Protein AF-A0A178IIN5-F1 (afdb_monomer_lite)

Structure (mmCIF, N/CA/C/O backbone):
data_AF-A0A178IIN5-F1
#
_entry.id   AF-A0A178IIN5-F1
#
loop_
_atom_site.group_PDB
_atom_site.id
_atom_site.type_symbol
_atom_site.label_atom_id
_atom_site.label_alt_id
_atom_site.label_comp_id
_atom_site.label_asym_id
_atom_site.label_entity_id
_atom_site.label_seq_id
_atom_site.pdbx_PDB_ins_code
_atom_site.Cartn_x
_atom_site.Cartn_y
_atom_site.Cartn_z
_atom_site.occupancy
_atom_site.B_iso_or_equiv
_atom_site.auth_seq_id
_atom_site.auth_comp_id
_atom_site.auth_asym_id
_atom_site.auth_atom_id
_atom_site.pdbx_PDB_model_num
ATOM 1 N N . MET A 1 1 ? 50.720 -48.832 6.064 1.00 38.12 1 MET A N 1
ATOM 2 C CA . MET A 1 1 ? 49.684 -48.350 5.126 1.00 38.12 1 MET A CA 1
ATOM 3 C C . MET A 1 1 ? 48.691 -47.517 5.916 1.00 38.12 1 MET A C 1
ATOM 5 O O . MET A 1 1 ? 47.928 -48.086 6.680 1.00 38.12 1 MET A O 1
ATOM 9 N N . GLY A 1 2 ? 48.751 -46.193 5.805 1.00 32.16 2 GLY A N 1
ATOM 10 C CA . GLY A 1 2 ? 47.791 -45.281 6.428 1.00 32.16 2 GLY A CA 1
ATOM 11 C C . GLY A 1 2 ? 47.492 -44.169 5.435 1.00 32.16 2 GLY A C 1
ATOM 12 O O . GLY A 1 2 ? 48.394 -43.409 5.094 1.00 32.16 2 GLY A O 1
ATOM 13 N N . ILE A 1 3 ? 46.270 -44.144 4.907 1.00 40.38 3 ILE A N 1
ATOM 14 C CA . ILE A 1 3 ? 45.810 -43.147 3.937 1.00 40.38 3 ILE A CA 1
ATOM 15 C C . ILE A 1 3 ? 45.039 -42.081 4.714 1.00 40.38 3 ILE A C 1
ATOM 17 O O . ILE A 1 3 ? 44.021 -42.372 5.337 1.00 40.38 3 ILE A O 1
ATOM 21 N N . VAL A 1 4 ? 45.556 -40.856 4.681 1.00 34.41 4 VAL A N 1
ATOM 22 C CA . VAL A 1 4 ? 44.913 -39.647 5.200 1.00 34.41 4 VAL A CA 1
ATOM 23 C C . VAL A 1 4 ? 44.065 -39.052 4.074 1.00 34.41 4 VAL A C 1
ATOM 25 O O . VAL A 1 4 ? 44.596 -38.712 3.020 1.00 34.41 4 VAL A O 1
ATOM 28 N N . PHE A 1 5 ? 42.754 -38.921 4.288 1.00 37.81 5 PHE A N 1
ATOM 29 C CA . PHE A 1 5 ? 41.868 -38.148 3.415 1.00 37.81 5 PHE A CA 1
ATOM 30 C C . PHE A 1 5 ? 41.882 -36.678 3.854 1.00 37.81 5 PHE A C 1
ATOM 32 O O . PHE A 1 5 ? 41.322 -36.328 4.890 1.00 37.81 5 PHE A O 1
ATOM 39 N N . GLY A 1 6 ? 42.520 -35.819 3.059 1.00 31.83 6 GLY A N 1
ATOM 40 C CA . GLY A 1 6 ? 42.354 -34.368 3.129 1.00 31.83 6 GLY A CA 1
ATOM 41 C C . GLY A 1 6 ? 41.255 -33.933 2.162 1.00 31.83 6 GLY A C 1
ATOM 42 O O . GLY A 1 6 ? 41.435 -34.018 0.951 1.00 31.83 6 GLY A O 1
ATOM 43 N N . CYS A 1 7 ? 40.114 -33.485 2.686 1.00 32.03 7 CYS A N 1
ATOM 44 C CA . CYS A 1 7 ? 39.034 -32.899 1.897 1.00 32.03 7 CYS A CA 1
ATOM 45 C C . CYS A 1 7 ? 39.213 -31.375 1.887 1.00 32.03 7 CYS A C 1
ATOM 47 O O . CYS A 1 7 ? 38.840 -30.697 2.843 1.00 32.03 7 CYS A O 1
ATOM 49 N N . ALA A 1 8 ? 39.818 -30.835 0.829 1.00 34.06 8 ALA A N 1
ATOM 50 C CA . ALA A 1 8 ? 39.830 -29.399 0.577 1.00 34.06 8 ALA A CA 1
ATOM 51 C C . ALA A 1 8 ? 38.517 -29.011 -0.120 1.00 34.06 8 ALA A C 1
ATOM 53 O O . ALA A 1 8 ? 38.292 -29.365 -1.276 1.00 34.06 8 ALA A O 1
ATOM 54 N N . LEU A 1 9 ? 37.637 -28.301 0.594 1.00 32.88 9 LEU A N 1
ATOM 55 C CA . LEU A 1 9 ? 36.518 -27.583 -0.014 1.00 32.88 9 LEU A CA 1
ATOM 56 C C . LEU A 1 9 ? 37.094 -26.434 -0.852 1.00 32.88 9 LEU A C 1
ATOM 58 O O . LEU A 1 9 ? 37.597 -25.451 -0.312 1.00 32.88 9 LEU A O 1
ATOM 62 N N . GLN A 1 10 ? 37.023 -26.563 -2.171 1.00 34.38 10 GLN A N 1
ATOM 63 C CA . GLN A 1 10 ? 37.359 -25.496 -3.103 1.00 34.38 10 GLN A CA 1
ATOM 64 C C . GLN A 1 10 ? 36.083 -24.692 -3.378 1.00 34.38 10 GLN A C 1
ATOM 66 O O . GLN A 1 10 ? 35.154 -25.185 -4.017 1.00 34.38 10 GLN A O 1
ATOM 71 N N . ALA A 1 11 ? 36.009 -23.477 -2.831 1.00 36.94 11 ALA A N 1
ATOM 72 C CA . ALA A 1 11 ? 34.931 -22.537 -3.113 1.00 36.94 11 ALA A CA 1
ATOM 73 C C . ALA A 1 11 ? 34.981 -22.116 -4.592 1.00 36.94 11 ALA A C 1
ATOM 75 O O . ALA A 1 11 ? 36.043 -21.772 -5.114 1.00 36.94 11 ALA A O 1
ATOM 76 N N . ALA A 1 12 ? 33.832 -22.171 -5.267 1.00 37.72 12 ALA A N 1
ATOM 77 C CA . ALA A 1 12 ? 33.681 -21.695 -6.635 1.00 37.72 12 ALA A CA 1
ATOM 78 C C . ALA A 1 12 ? 33.837 -20.160 -6.691 1.00 37.72 12 ALA A C 1
ATOM 80 O O . ALA A 1 12 ? 33.373 -19.476 -5.776 1.00 37.72 12 ALA A O 1
ATOM 81 N N . PRO A 1 13 ? 34.457 -19.595 -7.742 1.00 39.84 13 PRO A N 1
ATOM 82 C CA . PRO A 1 13 ? 34.558 -18.151 -7.895 1.00 39.84 13 PRO A CA 1
ATOM 83 C C . PRO A 1 13 ? 33.186 -17.563 -8.251 1.00 39.84 13 PRO A C 1
ATOM 85 O O . PRO A 1 13 ? 32.623 -17.868 -9.304 1.00 39.84 13 PRO A O 1
ATOM 88 N N . GLU A 1 14 ? 32.651 -16.698 -7.390 1.00 36.97 14 GLU A N 1
ATOM 89 C CA . GLU A 1 14 ? 31.533 -15.820 -7.734 1.00 36.97 14 GLU A CA 1
ATOM 90 C C . GLU A 1 14 ? 32.011 -14.816 -8.790 1.00 36.97 14 GLU A C 1
ATOM 92 O O . GLU A 1 14 ? 32.634 -13.800 -8.486 1.00 36.97 14 GLU A O 1
ATOM 97 N N . THR A 1 15 ? 31.754 -15.103 -10.066 1.00 37.12 15 THR A N 1
ATOM 98 C CA . THR A 1 15 ? 31.914 -14.117 -11.136 1.00 37.12 15 THR A CA 1
ATOM 99 C C . THR A 1 15 ? 30.821 -13.065 -10.988 1.00 37.12 15 THR A C 1
ATOM 101 O O . THR A 1 15 ? 29.729 -13.200 -11.546 1.00 37.12 15 THR A O 1
ATOM 104 N N . SER A 1 16 ? 31.094 -12.019 -10.211 1.00 40.62 16 SER A N 1
ATOM 105 C CA . SER A 1 16 ? 30.279 -10.812 -10.199 1.00 40.62 16 SER A CA 1
ATOM 106 C C . SER A 1 16 ? 30.387 -10.150 -11.576 1.00 40.62 16 SER A C 1
ATOM 108 O O . SER A 1 16 ? 31.447 -9.704 -12.012 1.00 40.62 16 SER A O 1
ATOM 110 N N . ILE A 1 17 ? 29.284 -10.143 -12.326 1.00 48.03 17 ILE A N 1
ATOM 111 C CA . ILE A 1 17 ? 29.207 -9.425 -13.600 1.00 48.03 17 ILE A CA 1
ATOM 112 C C . ILE A 1 17 ? 29.160 -7.933 -13.257 1.00 48.03 17 ILE A C 1
ATOM 114 O O . ILE A 1 17 ? 28.104 -7.388 -12.940 1.00 48.03 17 ILE A O 1
ATOM 118 N N . VAL A 1 18 ? 30.321 -7.279 -13.273 1.00 49.62 18 VAL A N 1
ATOM 119 C CA . VAL A 1 18 ? 30.438 -5.839 -13.028 1.00 49.62 18 VAL A CA 1
ATOM 120 C C . VAL A 1 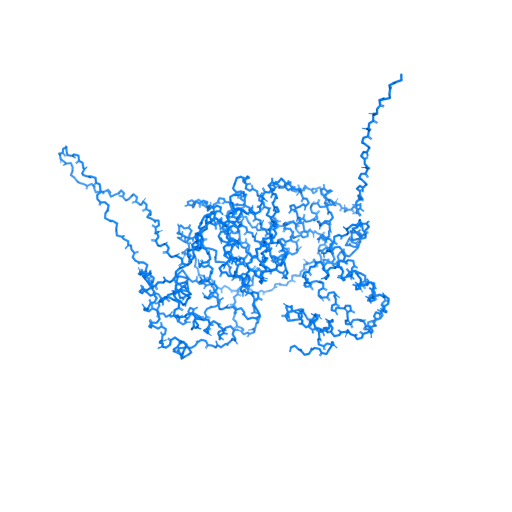18 ? 29.849 -5.084 -14.220 1.00 49.62 18 VAL A C 1
ATOM 122 O O . VAL A 1 18 ? 30.325 -5.186 -15.350 1.00 49.62 18 VAL A O 1
ATOM 125 N N . VAL A 1 19 ? 28.776 -4.331 -13.974 1.00 49.72 19 VAL A N 1
ATOM 126 C CA . VAL A 1 19 ? 28.123 -3.495 -14.990 1.00 49.72 19 VAL A CA 1
ATOM 127 C C . VAL A 1 19 ? 28.862 -2.159 -15.099 1.00 49.72 19 VAL A C 1
ATOM 129 O O . VAL A 1 19 ? 28.622 -1.246 -14.301 1.00 49.72 19 VAL A O 1
ATOM 132 N N . GLU A 1 20 ? 29.741 -2.021 -16.090 1.00 44.78 20 GLU A N 1
ATOM 133 C CA . GLU A 1 20 ? 30.362 -0.735 -16.433 1.00 44.78 20 GLU A CA 1
ATOM 134 C C . GLU A 1 20 ? 29.458 0.058 -17.381 1.00 44.78 20 GLU A C 1
ATOM 136 O O . GLU A 1 20 ? 29.195 -0.361 -18.507 1.00 44.78 20 GLU A O 1
ATOM 141 N N . MET A 1 21 ? 28.964 1.223 -16.959 1.00 47.84 21 MET A N 1
ATOM 142 C CA . MET A 1 21 ? 28.235 2.172 -17.813 1.00 47.84 21 MET A CA 1
ATOM 143 C C . MET A 1 21 ? 29.158 3.271 -18.366 1.00 47.84 21 MET A C 1
ATOM 145 O O . MET A 1 21 ? 30.253 3.441 -17.838 1.00 47.84 21 MET A O 1
ATOM 149 N N . PRO A 1 22 ? 28.762 4.007 -19.432 1.00 47.69 22 PRO A N 1
ATOM 150 C CA . PRO A 1 22 ? 29.511 5.184 -19.864 1.00 47.69 22 PRO A CA 1
ATOM 151 C C . PRO A 1 22 ? 29.687 6.131 -18.675 1.00 47.69 22 PRO A C 1
ATOM 153 O O . PRO A 1 22 ? 28.722 6.386 -17.948 1.00 47.69 22 PRO A O 1
ATOM 156 N N . ALA A 1 23 ? 30.908 6.621 -18.469 1.00 49.09 23 ALA A N 1
ATOM 157 C CA . ALA A 1 23 ? 31.187 7.584 -17.418 1.00 49.09 23 ALA A CA 1
ATOM 158 C C . ALA A 1 23 ? 30.339 8.841 -17.651 1.00 49.09 23 ALA A C 1
ATOM 160 O O . ALA A 1 23 ? 30.361 9.423 -18.737 1.00 49.09 23 ALA A O 1
ATOM 161 N N . TYR A 1 24 ? 29.587 9.264 -16.636 1.00 48.94 24 TYR A N 1
ATOM 162 C CA . TYR A 1 24 ? 29.034 10.612 -16.629 1.00 48.94 24 TYR A CA 1
ATOM 163 C C . TYR A 1 24 ? 30.222 11.577 -16.636 1.00 48.94 24 TYR A C 1
ATOM 165 O O . TYR A 1 24 ? 31.084 11.484 -15.762 1.00 48.94 24 TYR A O 1
ATOM 173 N N . GLN A 1 25 ? 30.299 12.487 -17.609 1.00 42.12 25 GLN A N 1
ATOM 174 C CA . GLN A 1 25 ? 31.238 13.604 -17.513 1.00 42.12 25 GLN A CA 1
ATOM 175 C C . GLN A 1 25 ? 30.744 14.534 -16.405 1.00 42.12 25 GLN A C 1
ATOM 177 O O . GLN A 1 25 ? 29.886 15.387 -16.619 1.00 42.12 25 GLN A O 1
ATOM 182 N N . VAL A 1 26 ? 31.259 14.323 -15.199 1.00 44.44 26 VAL A N 1
ATOM 183 C CA . VAL A 1 26 ? 31.051 15.203 -14.053 1.00 44.44 26 VAL A CA 1
ATOM 184 C C . VAL A 1 26 ? 31.865 16.472 -14.317 1.00 44.44 26 VAL A C 1
ATOM 186 O O . VAL A 1 26 ? 33.088 16.447 -14.251 1.00 44.44 26 VAL A O 1
ATOM 189 N N . ARG A 1 27 ? 31.199 17.566 -14.706 1.00 45.66 27 ARG A N 1
ATOM 190 C CA . ARG A 1 27 ? 31.856 18.855 -15.013 1.00 45.66 27 ARG A CA 1
ATOM 191 C C . ARG A 1 27 ? 32.118 19.734 -13.781 1.00 45.66 27 ARG A C 1
ATOM 193 O O . ARG A 1 27 ? 32.722 20.789 -13.928 1.00 45.66 27 ARG A O 1
ATOM 200 N N . ALA A 1 28 ? 31.697 19.313 -12.591 1.00 51.41 28 ALA A N 1
ATOM 201 C CA . ALA A 1 28 ? 31.930 20.026 -11.336 1.00 51.41 28 ALA A CA 1
ATOM 202 C C . ALA A 1 28 ? 32.132 19.028 -10.192 1.00 51.41 28 ALA A C 1
ATOM 204 O O . ALA A 1 28 ? 31.446 18.006 -10.165 1.00 51.41 28 ALA A O 1
ATOM 205 N N . ASP A 1 29 ? 33.036 19.330 -9.259 1.00 49.28 29 ASP A N 1
ATOM 206 C CA . ASP A 1 29 ? 33.367 18.508 -8.088 1.00 49.28 29 ASP A CA 1
ATOM 207 C C . ASP A 1 29 ? 32.127 18.272 -7.208 1.00 49.28 29 ASP A C 1
ATOM 209 O O . ASP A 1 29 ? 31.816 19.022 -6.283 1.00 49.28 29 ASP A O 1
ATOM 213 N N . ARG A 1 30 ? 31.351 17.237 -7.539 1.00 58.50 30 ARG A N 1
ATOM 214 C CA . ARG A 1 30 ? 30.089 16.936 -6.869 1.00 58.50 30 ARG A CA 1
ATOM 215 C C . ARG A 1 30 ? 30.361 16.101 -5.627 1.00 58.50 30 ARG A C 1
ATOM 217 O O . ARG A 1 30 ? 30.631 14.905 -5.716 1.00 58.50 30 ARG A O 1
ATOM 224 N N . ILE A 1 31 ? 30.231 16.725 -4.462 1.00 70.62 31 ILE A N 1
ATOM 225 C CA . ILE A 1 31 ? 30.244 16.025 -3.178 1.00 70.62 31 ILE A CA 1
ATOM 226 C C . ILE A 1 31 ? 28.944 15.216 -3.079 1.00 70.62 31 ILE A C 1
ATOM 228 O O . ILE A 1 31 ? 27.850 15.778 -3.015 1.00 70.62 31 ILE A O 1
ATOM 232 N N . LEU A 1 32 ? 29.048 13.884 -3.123 1.00 76.25 32 LEU A N 1
ATOM 233 C CA . LEU A 1 32 ? 27.903 13.009 -2.869 1.00 76.25 32 LEU A CA 1
ATOM 234 C C . LEU A 1 32 ? 27.486 13.148 -1.396 1.00 76.25 32 LEU A C 1
ATOM 236 O O . LEU A 1 32 ? 28.365 13.220 -0.534 1.00 76.25 32 LEU A O 1
ATOM 240 N N . PRO A 1 33 ? 26.176 13.147 -1.081 1.00 77.88 33 PRO A N 1
ATOM 241 C CA . PRO A 1 33 ? 25.732 13.188 0.307 1.00 77.88 33 PRO A CA 1
ATOM 242 C C . PRO A 1 33 ? 26.304 11.993 1.074 1.00 77.88 33 PRO A C 1
ATOM 244 O O . PRO A 1 33 ? 26.619 10.956 0.479 1.00 77.88 33 PRO A O 1
ATOM 247 N N . ILE A 1 34 ? 26.433 12.113 2.391 1.00 81.06 34 ILE A N 1
ATOM 248 C CA . ILE A 1 34 ? 26.890 10.999 3.225 1.00 81.06 34 ILE A CA 1
ATOM 249 C C . ILE A 1 34 ? 25.844 9.869 3.147 1.00 81.06 34 ILE A C 1
ATOM 251 O O . ILE A 1 34 ? 24.642 10.150 3.128 1.00 81.06 34 ILE A O 1
ATOM 255 N N . PRO A 1 35 ? 26.259 8.595 3.030 1.00 83.19 35 PRO A N 1
ATOM 256 C CA . PRO A 1 35 ? 25.335 7.471 3.085 1.00 83.19 35 PRO A CA 1
ATOM 257 C C . PRO A 1 35 ? 24.553 7.441 4.405 1.00 83.19 35 PRO A C 1
ATOM 259 O O . PRO A 1 35 ? 25.143 7.427 5.483 1.00 83.19 35 PRO A O 1
ATOM 262 N N . GLU A 1 36 ? 23.225 7.415 4.316 1.00 85.19 36 GLU A N 1
ATOM 263 C CA . GLU A 1 36 ? 22.352 7.235 5.477 1.00 85.19 36 GLU A CA 1
ATOM 264 C C . GLU A 1 36 ? 22.470 5.791 5.997 1.00 85.19 36 GLU A C 1
ATOM 266 O O . GLU A 1 36 ? 22.635 4.846 5.213 1.00 85.19 36 GLU A O 1
ATOM 271 N N . THR A 1 37 ? 22.373 5.610 7.315 1.00 90.62 37 THR A N 1
ATOM 272 C CA . THR A 1 37 ? 22.373 4.290 7.956 1.00 90.62 37 THR A CA 1
ATOM 273 C C . THR A 1 37 ? 20.942 3.827 8.204 1.00 90.62 37 THR A C 1
ATOM 275 O O . THR A 1 37 ? 20.199 4.403 8.998 1.00 90.62 37 THR A O 1
ATOM 278 N N . TRP A 1 38 ? 20.558 2.753 7.520 1.00 95.25 38 TRP A N 1
ATOM 279 C CA . TRP A 1 38 ? 19.228 2.163 7.614 1.00 95.25 38 TRP A CA 1
ATOM 280 C C . TRP A 1 38 ? 19.325 0.724 8.100 1.00 95.25 38 TRP A C 1
ATOM 282 O O . TRP A 1 38 ? 20.242 -0.009 7.742 1.00 95.25 38 TRP A O 1
ATOM 292 N N . ARG A 1 39 ? 18.345 0.295 8.887 1.00 95.44 39 ARG A N 1
ATOM 293 C CA . ARG A 1 39 ? 18.078 -1.114 9.169 1.00 95.44 39 ARG A CA 1
ATOM 294 C C . ARG A 1 39 ? 17.038 -1.609 8.184 1.00 95.44 39 ARG A C 1
ATOM 296 O O . ARG A 1 39 ? 16.080 -0.895 7.899 1.00 95.44 39 ARG A O 1
ATOM 303 N N . HIS A 1 40 ? 17.221 -2.825 7.702 1.00 96.25 40 HIS A N 1
ATOM 304 C CA . HIS A 1 40 ? 16.272 -3.509 6.844 1.00 96.25 40 HIS A CA 1
ATOM 305 C C . HIS A 1 40 ? 15.656 -4.683 7.599 1.00 96.25 40 HIS A C 1
ATOM 307 O O . HIS A 1 40 ? 16.333 -5.400 8.342 1.00 96.25 40 HIS A O 1
ATOM 313 N N . VAL A 1 41 ? 14.354 -4.863 7.402 1.00 96.44 41 VAL A N 1
ATOM 314 C CA . VAL A 1 41 ? 13.613 -6.018 7.884 1.00 96.44 41 VAL A CA 1
ATOM 315 C C . VAL A 1 41 ? 12.688 -6.513 6.785 1.00 96.44 41 VAL A C 1
ATOM 317 O O . VAL A 1 41 ? 11.866 -5.759 6.268 1.00 96.44 41 VAL A O 1
ATOM 320 N N . SER A 1 42 ? 12.792 -7.801 6.473 1.00 95.38 42 SER A N 1
ATOM 321 C CA . SER A 1 42 ? 11.878 -8.494 5.569 1.00 95.38 42 SER A CA 1
ATOM 322 C C . SER A 1 42 ? 10.927 -9.354 6.390 1.00 95.38 42 SER A C 1
ATOM 324 O O . SER A 1 42 ? 11.353 -10.280 7.081 1.00 95.38 42 SER A O 1
ATOM 326 N N . VAL A 1 43 ? 9.638 -9.036 6.328 1.00 94.44 43 VAL A N 1
ATOM 327 C CA . VAL A 1 43 ? 8.571 -9.813 6.956 1.00 94.44 43 VAL A CA 1
ATOM 328 C C . VAL A 1 43 ? 7.851 -10.595 5.859 1.00 94.44 43 VAL A C 1
ATOM 330 O O . VAL A 1 43 ? 7.290 -9.977 4.949 1.00 94.44 43 VAL A O 1
ATOM 333 N N . PRO A 1 44 ? 7.845 -11.939 5.906 1.00 93.56 44 PRO A N 1
ATOM 334 C CA . PRO A 1 44 ? 7.157 -12.737 4.901 1.00 93.56 44 PRO A CA 1
ATOM 335 C C . PRO A 1 44 ? 5.637 -12.553 4.986 1.00 93.56 44 PRO A C 1
ATOM 337 O O . PRO A 1 44 ? 5.100 -12.102 5.997 1.00 93.56 44 PRO A O 1
ATOM 340 N N . ALA A 1 45 ? 4.939 -12.938 3.918 1.00 90.88 45 ALA A N 1
ATOM 341 C CA . ALA A 1 45 ? 3.481 -12.969 3.905 1.00 90.88 45 ALA A CA 1
ATOM 342 C C . ALA A 1 45 ? 2.939 -13.885 5.014 1.00 90.88 45 ALA A C 1
ATOM 344 O O . ALA A 1 45 ? 3.431 -14.998 5.218 1.00 90.88 45 ALA A O 1
ATOM 345 N N . LEU A 1 46 ? 1.900 -13.426 5.708 1.00 90.12 46 LEU A N 1
ATOM 346 C CA . LEU A 1 46 ? 1.236 -14.197 6.750 1.00 90.12 46 LEU A CA 1
ATOM 347 C C . LEU A 1 46 ? 0.193 -15.116 6.109 1.00 90.12 46 LEU A C 1
ATOM 349 O O . LEU A 1 46 ? -0.777 -14.641 5.519 1.00 90.12 46 LEU A O 1
ATOM 353 N N . VAL A 1 47 ? 0.376 -16.428 6.245 1.00 89.94 47 VAL A N 1
ATOM 354 C CA . VAL A 1 47 ? -0.563 -17.440 5.745 1.00 89.94 47 VAL A CA 1
ATOM 355 C C . VAL A 1 47 ? -1.314 -18.051 6.921 1.00 89.94 47 VAL A C 1
ATOM 357 O O . VAL A 1 47 ? -0.706 -18.588 7.843 1.00 89.94 47 VAL A O 1
ATOM 360 N N . LEU A 1 48 ? -2.642 -17.966 6.891 1.00 85.94 48 LEU A N 1
ATOM 361 C CA . LEU A 1 48 ? -3.524 -18.511 7.916 1.00 85.94 48 LEU A CA 1
ATOM 362 C C . LEU A 1 48 ? -4.512 -19.491 7.302 1.00 85.94 48 LEU A C 1
ATOM 364 O O . LEU A 1 48 ? -5.287 -19.147 6.409 1.00 85.94 48 LEU A O 1
ATOM 368 N N . GLU A 1 49 ? -4.535 -20.701 7.841 1.00 85.31 49 GLU A N 1
ATOM 369 C CA . GLU A 1 49 ? -5.505 -21.722 7.466 1.00 85.31 49 GLU A CA 1
ATOM 370 C C . GLU A 1 49 ? -6.694 -21.682 8.429 1.00 85.31 49 GLU A C 1
ATOM 372 O O . GLU A 1 49 ? -6.554 -21.843 9.643 1.00 85.31 49 GLU A O 1
ATOM 377 N N . ARG A 1 50 ? -7.895 -21.452 7.892 1.00 78.81 50 ARG A N 1
ATOM 378 C CA . ARG A 1 50 ? -9.151 -21.466 8.648 1.00 78.81 50 ARG A CA 1
ATOM 379 C C . ARG A 1 50 ? -10.114 -22.463 8.014 1.00 78.81 50 ARG A C 1
ATOM 381 O O . ARG A 1 50 ? -10.880 -22.132 7.107 1.00 78.81 50 ARG A O 1
ATOM 388 N N . GLY A 1 51 ? -10.091 -23.698 8.510 1.00 84.06 51 GLY A N 1
ATOM 389 C CA . GLY A 1 51 ? -10.867 -24.791 7.928 1.00 84.06 51 GLY A CA 1
ATOM 390 C C . GLY A 1 51 ? -10.362 -25.118 6.522 1.00 84.06 51 GLY A C 1
ATOM 391 O O . GLY A 1 51 ? -9.224 -25.535 6.371 1.00 84.06 51 GLY A O 1
ATOM 392 N N . LYS A 1 52 ? -11.199 -24.919 5.496 1.00 86.06 52 LYS A N 1
ATOM 393 C CA . LYS A 1 52 ? -10.817 -25.113 4.082 1.00 86.06 52 LYS A CA 1
ATOM 394 C C . LYS A 1 52 ? -10.302 -23.839 3.400 1.00 86.06 52 LYS A C 1
ATOM 396 O O . LYS A 1 52 ? -9.909 -23.895 2.239 1.00 86.06 52 LYS A O 1
ATOM 401 N N . SER A 1 53 ? -10.346 -22.698 4.084 1.00 80.06 53 SER A N 1
ATOM 402 C CA . SER A 1 53 ? -9.959 -21.410 3.511 1.00 80.06 53 SER A CA 1
ATOM 403 C C . SER A 1 53 ? -8.537 -21.046 3.918 1.00 80.06 53 SER A C 1
ATOM 405 O O . SER A 1 53 ? -8.221 -21.050 5.107 1.00 80.06 53 SER A O 1
ATOM 407 N N . VAL A 1 54 ? -7.708 -20.673 2.943 1.00 86.69 54 VAL A N 1
ATOM 408 C CA . VAL A 1 54 ? -6.369 -20.116 3.170 1.00 86.69 54 VAL A CA 1
ATOM 409 C C . VAL A 1 54 ? -6.445 -18.601 3.000 1.00 86.69 54 VAL A C 1
ATOM 411 O O . VAL A 1 54 ? -6.796 -18.103 1.930 1.00 86.69 54 VAL A O 1
ATOM 414 N N . LEU A 1 55 ? -6.160 -17.864 4.069 1.00 85.81 55 LEU A N 1
ATOM 415 C CA . LEU A 1 55 ? -6.053 -16.409 4.072 1.00 85.81 55 LEU A CA 1
ATOM 416 C C . LEU A 1 55 ? -4.575 -16.036 3.974 1.00 85.81 55 LEU A C 1
ATOM 418 O O . LEU A 1 55 ? -3.766 -16.537 4.747 1.00 85.81 55 LEU A O 1
ATOM 422 N N . VAL A 1 56 ? -4.229 -15.159 3.035 1.00 87.50 56 VAL A N 1
ATOM 423 C CA . VAL A 1 56 ? -2.857 -14.673 2.856 1.00 87.50 56 VAL A CA 1
ATOM 424 C C . VAL A 1 56 ? -2.865 -13.162 3.020 1.00 87.50 56 VAL A C 1
ATOM 426 O O . VAL A 1 56 ? -3.545 -12.476 2.259 1.00 87.50 56 VAL A O 1
ATOM 429 N N . ALA A 1 57 ? -2.129 -12.659 4.007 1.00 88.50 57 ALA A N 1
ATOM 430 C CA . ALA A 1 57 ? -1.858 -11.237 4.171 1.00 88.50 57 ALA A CA 1
ATOM 431 C C . ALA A 1 57 ? -0.479 -10.900 3.578 1.00 88.50 57 ALA A C 1
ATOM 433 O O . ALA A 1 57 ? 0.442 -11.714 3.704 1.00 88.50 57 ALA A O 1
ATOM 434 N N . PRO A 1 58 ? -0.316 -9.739 2.923 1.00 88.88 58 PRO A N 1
ATOM 435 C CA . PRO A 1 58 ? 0.945 -9.376 2.280 1.00 88.88 58 PRO A CA 1
ATOM 436 C C . PRO A 1 58 ? 2.091 -9.224 3.285 1.00 88.88 58 PRO A C 1
ATOM 438 O O . PRO A 1 58 ? 1.879 -8.857 4.433 1.00 88.88 58 PRO A O 1
ATOM 441 N N . GLY A 1 59 ? 3.322 -9.499 2.859 1.00 92.44 59 GLY A N 1
ATOM 442 C CA . GLY A 1 59 ? 4.500 -9.238 3.691 1.00 92.44 59 GLY A CA 1
ATOM 443 C C . GLY A 1 59 ? 4.811 -7.743 3.828 1.00 92.44 59 GLY A C 1
ATOM 444 O O . GLY A 1 59 ? 4.113 -6.891 3.273 1.00 92.44 59 GLY A O 1
ATOM 445 N N . TYR A 1 60 ? 5.921 -7.432 4.495 1.00 93.88 60 TYR A N 1
ATOM 446 C CA . TYR A 1 60 ? 6.438 -6.068 4.614 1.00 93.88 60 TYR A CA 1
ATOM 447 C C . TYR A 1 60 ? 7.938 -6.014 4.337 1.00 93.88 60 TYR A C 1
ATOM 449 O O . TYR A 1 60 ? 8.683 -6.883 4.787 1.00 93.88 60 TYR A O 1
ATOM 457 N N . TYR A 1 61 ? 8.386 -4.954 3.671 1.00 95.56 61 TYR A N 1
ATOM 458 C CA . TYR A 1 61 ? 9.779 -4.517 3.712 1.00 95.56 61 TYR A CA 1
ATOM 459 C C . TYR A 1 61 ? 9.856 -3.257 4.557 1.00 95.56 61 TYR A C 1
ATOM 461 O O . TYR A 1 61 ? 9.267 -2.242 4.196 1.00 95.56 61 TYR A O 1
ATOM 469 N N . VAL A 1 62 ? 10.561 -3.315 5.682 1.00 96.25 62 VAL A N 1
ATOM 470 C CA . VAL A 1 62 ? 10.705 -2.175 6.586 1.00 96.25 62 VAL A CA 1
ATOM 471 C C . VAL A 1 62 ? 12.121 -1.631 6.489 1.00 96.25 62 VAL A C 1
ATOM 473 O O . VAL A 1 62 ? 13.082 -2.357 6.743 1.00 96.25 62 VAL A O 1
ATOM 476 N N . LEU A 1 63 ? 12.243 -0.350 6.151 1.00 96.25 63 LEU A N 1
ATOM 477 C CA . LEU A 1 63 ? 13.453 0.432 6.375 1.00 96.25 63 LEU A CA 1
ATOM 478 C C . LEU A 1 63 ? 13.273 1.263 7.637 1.00 96.25 63 LEU A C 1
ATOM 480 O O . LEU A 1 63 ? 12.280 1.968 7.771 1.00 96.25 63 LEU A O 1
ATOM 484 N N . SER A 1 64 ? 14.230 1.198 8.555 1.00 95.12 64 SER A N 1
ATOM 485 C CA . SER A 1 64 ? 14.158 1.919 9.824 1.00 95.12 64 SER A CA 1
ATOM 486 C C . SER A 1 64 ? 15.510 2.480 10.222 1.00 95.12 64 SER A C 1
ATOM 488 O O . SER A 1 64 ? 16.484 1.738 10.312 1.00 95.12 64 SER A O 1
ATOM 490 N N . ASN A 1 65 ? 15.586 3.769 10.528 1.00 92.69 65 ASN A N 1
ATOM 491 C CA . ASN A 1 65 ? 16.761 4.349 11.190 1.00 92.69 65 ASN A CA 1
ATOM 492 C C . ASN A 1 65 ? 16.600 4.403 12.726 1.00 92.69 65 ASN A C 1
ATOM 494 O O . ASN A 1 65 ? 17.498 4.863 13.431 1.00 92.69 65 ASN A O 1
ATOM 498 N N . LEU A 1 66 ? 15.493 3.877 13.270 1.00 91.12 66 LEU A N 1
ATOM 499 C CA . LEU A 1 66 ? 15.285 3.732 14.712 1.00 91.12 66 LEU A CA 1
ATOM 500 C C . LEU A 1 66 ? 16.226 2.690 15.319 1.00 91.12 66 LEU A C 1
ATOM 502 O O . LEU A 1 66 ? 16.818 1.871 14.612 1.00 91.12 66 LEU A O 1
ATOM 506 N N . SER A 1 67 ? 16.314 2.664 16.654 1.00 91.69 67 SER A N 1
ATOM 507 C CA . SER A 1 67 ? 17.000 1.586 17.373 1.00 91.69 67 SER A CA 1
ATOM 508 C C . SER A 1 67 ? 16.449 0.210 16.967 1.00 91.69 67 SER A C 1
ATOM 510 O O . SER A 1 67 ? 15.293 0.069 16.555 1.00 91.69 67 SER A O 1
ATOM 512 N N . GLU A 1 68 ? 17.275 -0.832 17.085 1.00 93.69 68 GLU A N 1
ATOM 513 C CA . GLU A 1 68 ? 16.839 -2.198 16.778 1.00 93.69 68 GLU A CA 1
ATOM 514 C C . GLU A 1 68 ? 15.653 -2.619 17.657 1.00 93.69 68 GLU A C 1
ATOM 516 O O . GLU A 1 68 ? 14.695 -3.203 17.156 1.00 93.69 68 GLU A O 1
ATOM 521 N N . GLN A 1 69 ? 15.682 -2.268 18.945 1.00 92.69 69 GLN A N 1
ATOM 522 C CA . GLN A 1 69 ? 14.601 -2.558 19.883 1.00 92.69 69 GLN A CA 1
ATOM 523 C C . GLN A 1 69 ? 13.278 -1.929 19.432 1.00 92.69 69 GLN A C 1
ATOM 525 O O . GLN A 1 69 ? 12.276 -2.634 19.338 1.00 92.69 69 GLN A O 1
ATOM 530 N N . ASN A 1 70 ? 13.279 -0.640 19.088 1.00 92.38 70 ASN A N 1
ATOM 531 C CA . ASN A 1 70 ? 12.069 0.061 18.658 1.00 92.38 70 ASN A CA 1
ATOM 532 C C . ASN A 1 70 ? 11.583 -0.466 17.303 1.00 92.38 70 ASN A C 1
ATOM 534 O O . ASN A 1 70 ? 10.391 -0.681 17.107 1.00 92.38 70 ASN A O 1
ATOM 538 N N . THR A 1 71 ? 12.509 -0.775 16.392 1.00 94.19 71 THR A N 1
ATOM 539 C CA . THR A 1 71 ? 12.175 -1.410 15.109 1.00 94.19 71 THR A CA 1
ATOM 540 C C . THR A 1 71 ? 11.486 -2.760 15.334 1.00 94.19 71 THR A C 1
ATOM 542 O O . THR A 1 71 ? 10.436 -3.021 14.754 1.00 94.19 71 THR A O 1
ATOM 545 N N . ARG A 1 72 ? 12.012 -3.609 16.228 1.00 94.62 72 ARG A N 1
ATOM 546 C CA . ARG A 1 72 ? 11.380 -4.893 16.576 1.00 94.62 72 ARG A CA 1
ATOM 547 C C . ARG A 1 72 ? 10.014 -4.699 17.232 1.00 94.62 72 ARG A C 1
ATOM 549 O O . ARG A 1 72 ? 9.099 -5.453 16.912 1.00 94.62 72 ARG A O 1
ATOM 556 N N . LEU A 1 73 ? 9.863 -3.740 18.146 1.00 93.00 73 LEU A N 1
ATOM 557 C CA . LEU A 1 73 ? 8.577 -3.453 18.797 1.00 93.00 73 LEU A CA 1
ATOM 558 C C . LEU A 1 73 ? 7.516 -3.048 17.769 1.00 93.00 73 LEU A C 1
ATOM 560 O O . LEU A 1 73 ? 6.462 -3.678 17.715 1.00 93.00 73 LEU A O 1
ATOM 564 N N . PHE A 1 74 ? 7.841 -2.092 16.894 1.00 94.38 74 PHE A N 1
ATOM 565 C CA . PHE A 1 74 ? 6.957 -1.655 15.815 1.00 94.38 74 PHE A CA 1
ATOM 566 C C . PHE A 1 74 ? 6.514 -2.824 14.926 1.00 94.38 74 PHE A C 1
ATOM 568 O O . PHE A 1 74 ? 5.326 -2.989 14.660 1.00 94.38 74 PHE A O 1
ATOM 575 N N . ILE A 1 75 ? 7.456 -3.663 14.481 1.00 94.75 75 ILE A N 1
ATOM 576 C CA . ILE A 1 75 ? 7.151 -4.758 13.548 1.00 94.75 75 ILE A CA 1
ATOM 577 C C . ILE A 1 75 ? 6.313 -5.847 14.218 1.00 94.75 75 ILE A C 1
ATOM 579 O O . ILE A 1 75 ? 5.368 -6.339 13.605 1.00 94.75 75 ILE A O 1
ATOM 583 N N . ASN A 1 76 ? 6.609 -6.193 15.474 1.00 93.56 76 ASN A N 1
ATOM 584 C CA . ASN A 1 76 ? 5.799 -7.148 16.229 1.00 93.56 76 ASN A CA 1
ATOM 585 C C . ASN A 1 76 ? 4.353 -6.657 16.380 1.00 93.56 76 ASN A C 1
ATOM 587 O O . ASN A 1 76 ? 3.419 -7.432 16.175 1.00 93.56 76 ASN A O 1
ATOM 591 N N . GLU A 1 77 ? 4.161 -5.378 16.713 1.00 93.19 77 GLU A N 1
ATOM 592 C CA . GLU A 1 77 ? 2.821 -4.797 16.808 1.00 93.19 77 GLU A CA 1
ATOM 593 C C . GLU A 1 77 ? 2.122 -4.796 15.440 1.00 93.19 77 GLU A C 1
ATOM 595 O O . GLU A 1 77 ? 0.960 -5.193 15.337 1.00 93.19 77 GLU A O 1
ATOM 600 N N . LEU A 1 78 ? 2.829 -4.414 14.370 1.00 93.75 78 LEU A N 1
ATOM 601 C CA . LEU A 1 78 ? 2.276 -4.401 13.016 1.00 93.75 78 LEU A CA 1
ATOM 602 C C . LEU A 1 78 ? 1.840 -5.806 12.565 1.00 93.75 78 LEU A C 1
ATOM 604 O O . LEU A 1 78 ? 0.740 -5.956 12.036 1.00 93.75 78 LEU A O 1
ATOM 608 N N . GLN A 1 79 ? 2.641 -6.844 12.836 1.00 93.75 79 GLN A N 1
ATOM 609 C CA . GLN A 1 79 ? 2.282 -8.242 12.565 1.00 93.75 79 GLN A CA 1
ATOM 610 C C . GLN A 1 79 ? 1.041 -8.682 13.357 1.00 93.75 79 GLN A C 1
ATOM 612 O O . GLN A 1 79 ? 0.138 -9.302 12.793 1.00 93.75 79 GLN A O 1
ATOM 617 N N . LEU A 1 80 ? 0.952 -8.338 14.648 1.00 92.88 80 LEU A N 1
ATOM 618 C CA . LEU A 1 80 ? -0.219 -8.657 15.473 1.00 92.88 80 LEU A CA 1
ATOM 619 C C . LEU A 1 80 ? -1.484 -7.959 14.962 1.00 92.88 80 LEU A C 1
ATOM 621 O O . LEU A 1 80 ? -2.554 -8.571 14.936 1.00 92.88 80 LEU A O 1
ATOM 625 N N . ARG A 1 81 ? -1.372 -6.703 14.518 1.00 92.38 81 ARG A N 1
ATOM 626 C CA . ARG A 1 81 ? -2.484 -5.954 13.915 1.00 92.38 81 ARG A CA 1
ATOM 627 C C . ARG A 1 81 ? -2.886 -6.515 12.564 1.00 92.38 81 ARG A C 1
ATOM 629 O O . ARG A 1 81 ? -4.079 -6.644 12.310 1.00 92.38 81 ARG A O 1
ATOM 636 N N . GLN A 1 82 ? -1.932 -6.930 11.737 1.00 92.25 82 GLN A N 1
ATOM 637 C CA . GLN A 1 82 ? -2.223 -7.620 10.486 1.00 92.25 82 GLN A CA 1
ATOM 638 C C . GLN A 1 82 ? -2.944 -8.952 10.740 1.00 92.25 82 GLN A C 1
ATOM 640 O O . GLN A 1 82 ? -3.961 -9.237 10.107 1.00 92.25 82 GLN A O 1
ATOM 645 N N . PHE A 1 83 ? -2.480 -9.737 11.715 1.00 91.81 83 PHE A N 1
ATOM 646 C CA . PHE A 1 83 ? -3.147 -10.964 12.145 1.00 91.81 83 PHE A CA 1
ATOM 647 C C . PHE A 1 83 ? -4.570 -10.681 12.654 1.00 91.81 83 PHE A C 1
ATOM 649 O O . PHE A 1 83 ? -5.527 -11.305 12.195 1.00 91.81 83 PHE A O 1
ATOM 656 N N . ALA A 1 84 ? -4.761 -9.690 13.527 1.00 91.44 84 ALA A N 1
ATOM 657 C CA . ALA A 1 84 ? -6.098 -9.261 13.941 1.00 91.44 84 ALA A CA 1
ATOM 658 C C . ALA A 1 84 ? -6.957 -8.849 12.733 1.00 91.44 84 ALA A C 1
ATOM 660 O O . ALA A 1 84 ? -8.110 -9.270 12.620 1.00 91.44 84 ALA A O 1
ATOM 661 N N . GLY A 1 85 ? -6.355 -8.127 11.787 1.00 89.81 85 GLY A N 1
ATOM 662 C CA . GLY A 1 85 ? -6.923 -7.730 10.506 1.00 89.81 85 GLY A CA 1
ATOM 663 C C . GLY A 1 85 ? -7.504 -8.906 9.723 1.00 89.81 85 GLY A C 1
ATOM 664 O O . GLY A 1 85 ? -8.671 -8.894 9.334 1.00 89.81 85 GLY A O 1
ATOM 665 N N . THR A 1 86 ? -6.709 -9.964 9.557 1.00 89.06 86 THR A N 1
ATOM 666 C CA . THR A 1 86 ? -7.116 -11.179 8.831 1.00 89.06 86 THR A CA 1
ATOM 667 C C . THR A 1 86 ? -8.268 -11.931 9.497 1.00 89.06 86 THR A C 1
ATOM 669 O O . THR A 1 86 ? -9.076 -12.550 8.805 1.00 89.06 86 THR A O 1
ATOM 672 N N . LEU A 1 87 ? -8.372 -11.883 10.829 1.00 87.69 87 LEU A N 1
ATOM 673 C CA . LEU A 1 87 ? -9.438 -12.555 11.571 1.00 87.69 87 LEU A CA 1
ATOM 674 C C . LEU A 1 87 ? -10.748 -11.769 11.548 1.00 87.69 87 LEU A C 1
ATOM 676 O O . LEU A 1 87 ? -11.821 -12.362 11.409 1.00 87.69 87 LEU A O 1
ATOM 680 N N . LEU A 1 88 ? -10.651 -10.453 11.722 1.00 86.94 88 LEU A N 1
ATOM 681 C CA . LEU A 1 88 ? -11.793 -9.560 11.890 1.00 86.94 88 LEU A CA 1
ATOM 682 C C . LEU A 1 88 ? -12.372 -9.115 10.541 1.00 86.94 88 LEU A C 1
ATOM 684 O O . LEU A 1 88 ? -13.594 -9.053 10.400 1.00 86.94 88 LEU A O 1
ATOM 688 N N . TRP A 1 89 ? -11.521 -8.875 9.538 1.00 85.62 89 TRP A N 1
ATOM 689 C CA . TRP A 1 89 ? -11.918 -8.395 8.209 1.00 85.62 89 TRP A CA 1
ATOM 690 C C . TRP A 1 89 ? -11.127 -9.085 7.083 1.00 85.62 89 TRP A C 1
ATOM 692 O O . TRP A 1 89 ? -10.403 -8.428 6.330 1.00 85.62 89 TRP A O 1
ATOM 702 N N . PRO A 1 90 ? -11.289 -10.409 6.900 1.00 85.56 90 PRO A N 1
ATOM 703 C CA . PRO A 1 90 ? -10.536 -11.167 5.897 1.00 85.56 90 PRO A CA 1
ATOM 704 C C . PRO A 1 90 ? -10.687 -10.610 4.475 1.00 85.56 90 PRO A C 1
ATOM 706 O O . PRO A 1 90 ? -9.730 -10.628 3.710 1.00 85.56 90 PRO A O 1
ATOM 709 N N . MET A 1 91 ? -11.859 -10.064 4.139 1.00 84.75 91 MET A N 1
ATOM 710 C CA . MET A 1 91 ? -12.114 -9.423 2.846 1.00 84.75 91 MET A CA 1
ATOM 711 C C . MET A 1 91 ? -11.192 -8.218 2.601 1.00 84.75 91 MET A C 1
ATOM 713 O O . MET A 1 91 ? -10.656 -8.092 1.508 1.00 84.75 91 MET A O 1
ATOM 717 N N . LEU A 1 92 ? -10.969 -7.357 3.603 1.00 83.56 92 LEU A N 1
ATOM 718 C CA . LEU A 1 92 ? -10.119 -6.167 3.447 1.00 83.56 92 LEU A CA 1
ATOM 719 C C . LEU A 1 92 ? -8.662 -6.555 3.208 1.00 83.56 92 LEU A C 1
ATOM 721 O O . LEU A 1 92 ? -8.001 -5.971 2.357 1.00 83.56 92 LEU A O 1
ATOM 725 N N . VAL A 1 93 ? -8.189 -7.590 3.903 1.00 83.94 93 VAL A N 1
ATOM 726 C CA . VAL A 1 93 ? -6.828 -8.104 3.713 1.00 83.94 93 VAL A CA 1
ATOM 727 C C . VAL A 1 93 ? -6.660 -8.759 2.342 1.00 83.94 93 VAL A C 1
ATOM 729 O O . VAL A 1 93 ? -5.655 -8.538 1.679 1.00 83.94 93 VAL A O 1
ATOM 732 N N . GLN A 1 94 ? -7.653 -9.520 1.875 1.00 81.75 94 GLN A N 1
ATOM 733 C CA . GLN A 1 94 ? -7.603 -10.171 0.559 1.00 81.75 94 GLN A CA 1
ATOM 734 C C . GLN A 1 94 ? -7.575 -9.188 -0.618 1.00 81.75 94 GLN A C 1
ATOM 736 O O . GLN A 1 94 ? -7.127 -9.559 -1.703 1.00 81.75 94 GLN A O 1
ATOM 741 N N . MET A 1 95 ? -8.062 -7.963 -0.418 1.00 78.94 95 MET A N 1
ATOM 742 C CA . MET A 1 95 ? -8.019 -6.905 -1.428 1.00 78.94 95 MET A CA 1
ATOM 743 C C . MET A 1 95 ? -6.689 -6.162 -1.479 1.00 78.94 95 MET A C 1
ATOM 745 O O . MET A 1 95 ? -6.426 -5.463 -2.457 1.00 78.94 95 MET A O 1
ATOM 749 N N . GLN A 1 96 ? -5.851 -6.290 -0.449 1.00 79.75 96 GLN A N 1
ATOM 750 C CA . GLN A 1 96 ? -4.532 -5.681 -0.485 1.00 79.75 96 GLN A CA 1
ATOM 751 C C . GLN A 1 96 ? -3.687 -6.324 -1.593 1.00 79.75 96 GLN A C 1
ATOM 753 O O . GLN A 1 96 ? -3.809 -7.527 -1.863 1.00 79.75 96 GLN A O 1
ATOM 758 N N . PRO A 1 97 ? -2.811 -5.548 -2.252 1.00 77.62 97 PRO A N 1
ATOM 759 C CA . PRO A 1 97 ? -1.857 -6.110 -3.191 1.00 77.62 97 PRO A CA 1
ATOM 760 C C . PRO A 1 97 ? -1.035 -7.226 -2.544 1.00 77.62 97 PRO A C 1
ATOM 762 O O . PRO A 1 97 ? -0.641 -7.130 -1.388 1.00 77.62 97 PRO A O 1
ATOM 765 N N . ARG A 1 98 ? -0.756 -8.293 -3.301 1.00 80.38 98 ARG A N 1
ATOM 766 C CA . ARG A 1 98 ? 0.043 -9.430 -2.806 1.00 80.38 98 ARG A CA 1
ATOM 767 C C . ARG A 1 98 ? 1.532 -9.111 -2.673 1.00 80.38 98 ARG A C 1
ATOM 769 O O . ARG A 1 98 ? 2.252 -9.878 -2.037 1.00 80.38 98 ARG A O 1
ATOM 776 N N . ARG A 1 99 ? 2.001 -8.031 -3.307 1.00 84.06 99 ARG A N 1
ATOM 777 C CA . ARG A 1 99 ? 3.378 -7.563 -3.140 1.00 84.06 99 ARG A CA 1
ATOM 778 C C . ARG A 1 99 ? 3.574 -7.081 -1.697 1.00 84.06 99 ARG A C 1
ATOM 780 O O . ARG A 1 99 ? 2.655 -6.475 -1.146 1.00 84.06 99 ARG A O 1
ATOM 787 N N . PRO A 1 100 ? 4.741 -7.340 -1.083 1.00 89.81 100 PRO A N 1
ATOM 788 C CA . PRO A 1 100 ? 5.039 -6.806 0.235 1.00 89.81 100 PRO A CA 1
ATOM 789 C C . PRO A 1 100 ? 4.932 -5.279 0.251 1.00 89.81 100 PRO A C 1
ATOM 791 O O . PRO A 1 100 ? 5.448 -4.615 -0.649 1.00 89.81 100 PRO A O 1
ATOM 794 N N . ALA A 1 101 ? 4.275 -4.726 1.268 1.00 92.00 101 ALA A N 1
ATOM 795 C CA . ALA A 1 101 ? 4.198 -3.280 1.429 1.00 92.00 101 ALA A CA 1
ATOM 796 C C . ALA A 1 101 ? 5.538 -2.736 1.944 1.00 92.00 101 ALA A C 1
ATOM 798 O O . ALA A 1 101 ? 6.172 -3.337 2.813 1.00 92.00 101 ALA A O 1
ATOM 799 N N . VAL A 1 102 ? 5.967 -1.587 1.428 1.00 94.62 102 VAL A N 1
ATOM 800 C CA . VAL A 1 102 ? 7.196 -0.921 1.874 1.00 94.62 102 VAL A CA 1
ATOM 801 C C . VAL A 1 102 ? 6.856 0.040 3.007 1.00 94.62 102 VAL A C 1
ATOM 803 O O . VAL A 1 102 ? 5.987 0.889 2.856 1.00 94.62 102 VAL A O 1
ATOM 806 N N . VAL A 1 103 ? 7.526 -0.069 4.148 1.00 95.00 103 VAL A N 1
ATOM 807 C CA . VAL A 1 103 ? 7.338 0.825 5.295 1.00 95.00 103 VAL A CA 1
ATOM 808 C C . VAL A 1 103 ? 8.662 1.508 5.605 1.00 95.00 103 VAL A C 1
ATOM 810 O O . VAL A 1 103 ? 9.660 0.839 5.856 1.00 95.00 103 VAL A O 1
ATOM 813 N N . ILE A 1 104 ? 8.684 2.836 5.595 1.00 94.12 104 ILE A N 1
ATOM 814 C CA . ILE A 1 104 ? 9.866 3.637 5.923 1.00 94.12 104 ILE A CA 1
ATOM 815 C C . ILE A 1 104 ? 9.613 4.328 7.259 1.00 94.12 104 ILE A C 1
ATOM 817 O O . ILE A 1 104 ? 8.744 5.190 7.361 1.00 94.12 104 ILE A O 1
ATOM 821 N N . LEU A 1 105 ? 10.362 3.918 8.280 1.00 91.62 105 LEU A N 1
ATOM 822 C CA . LEU A 1 105 ? 10.363 4.476 9.629 1.00 91.62 105 LEU A CA 1
ATOM 823 C C . LEU A 1 105 ? 11.545 5.431 9.770 1.00 91.62 105 LEU A C 1
ATOM 825 O O . LEU A 1 105 ? 12.684 4.996 9.957 1.00 91.62 105 LEU A O 1
ATOM 829 N N . ASP A 1 106 ? 11.269 6.727 9.688 1.00 88.12 106 ASP A N 1
ATOM 830 C CA . ASP A 1 106 ? 12.289 7.762 9.789 1.00 88.12 106 ASP A CA 1
ATOM 831 C C . ASP A 1 106 ? 12.177 8.515 11.119 1.00 88.12 106 ASP A C 1
ATOM 833 O O . ASP A 1 106 ? 11.257 9.295 11.334 1.00 88.12 106 ASP A O 1
ATOM 837 N N . GLY A 1 107 ? 13.113 8.263 12.028 1.00 81.75 107 GLY A N 1
ATOM 838 C CA . GLY A 1 107 ? 13.296 8.960 13.295 1.00 81.75 107 GLY A CA 1
ATOM 839 C C . GLY A 1 107 ? 14.355 10.058 13.284 1.00 81.75 107 GLY A C 1
ATOM 840 O O . GLY A 1 107 ? 14.595 10.650 14.333 1.00 81.75 107 GLY A O 1
ATOM 841 N N . SER A 1 108 ? 15.008 10.309 12.148 1.00 72.75 108 SER A N 1
ATOM 842 C CA . SER A 1 108 ? 16.021 11.362 12.011 1.00 72.75 108 SER A CA 1
ATOM 843 C C . SER A 1 108 ? 15.425 12.701 11.587 1.00 72.75 108 SER A C 1
ATOM 845 O O . SER A 1 108 ? 15.980 13.743 11.923 1.00 72.75 108 SER A O 1
ATOM 847 N N . ARG A 1 109 ? 14.271 12.677 10.913 1.00 65.31 109 ARG A N 1
ATOM 848 C CA . ARG A 1 109 ? 13.605 13.887 10.433 1.00 65.31 109 ARG A CA 1
ATOM 849 C C . ARG A 1 109 ? 12.881 14.608 11.560 1.00 65.31 109 ARG A C 1
ATOM 851 O O . ARG A 1 109 ? 12.004 14.048 12.220 1.00 65.31 109 ARG A O 1
ATOM 858 N N . GLY A 1 110 ? 13.226 15.876 11.759 1.00 52.12 110 GLY A N 1
ATOM 859 C CA . GLY A 1 110 ? 12.428 16.777 12.585 1.00 52.12 110 GLY A CA 1
ATOM 860 C C . GLY A 1 110 ? 11.083 17.081 11.921 1.00 52.12 110 GLY A C 1
ATOM 861 O O . GLY A 1 110 ? 10.935 16.964 10.703 1.00 52.12 110 GLY A O 1
ATOM 862 N N . ALA A 1 111 ? 10.097 17.512 12.710 1.00 42.75 111 ALA A N 1
ATOM 863 C CA . ALA A 1 111 ? 8.905 18.184 12.191 1.00 42.75 111 ALA A CA 1
ATOM 864 C C . ALA A 1 111 ? 9.336 19.530 11.565 1.00 42.75 111 ALA A C 1
ATOM 866 O O . ALA A 1 111 ? 9.318 20.561 12.226 1.00 42.75 111 ALA A O 1
ATOM 867 N N . GLY A 1 112 ? 9.863 19.500 10.340 1.00 38.44 112 GLY A N 1
ATOM 868 C CA . GLY A 1 112 ? 10.535 20.652 9.720 1.00 38.44 112 GLY A CA 1
ATOM 869 C C . GLY A 1 112 ? 11.099 20.389 8.317 1.00 38.44 112 GLY A C 1
ATOM 870 O O . GLY A 1 112 ? 11.060 21.278 7.475 1.00 38.44 112 GLY A O 1
ATOM 871 N N . GLU A 1 113 ? 11.596 19.178 8.053 1.00 40.34 113 GLU A N 1
ATOM 872 C CA . GLU A 1 113 ? 12.289 18.860 6.796 1.00 40.34 113 GLU A CA 1
ATOM 873 C C . GLU A 1 113 ? 11.350 18.482 5.647 1.00 40.34 113 GLU A C 1
ATOM 875 O O . GLU A 1 113 ? 10.711 17.424 5.650 1.00 40.34 113 GLU A O 1
ATOM 880 N N . ASP A 1 114 ? 11.323 19.361 4.646 1.00 46.00 114 ASP A N 1
ATOM 881 C CA . ASP A 1 114 ? 10.715 19.124 3.344 1.00 46.00 114 ASP A CA 1
ATOM 882 C C . ASP A 1 114 ? 11.252 17.811 2.740 1.00 46.00 114 ASP A C 1
ATOM 884 O O . ASP A 1 114 ? 12.424 17.452 2.885 1.00 46.00 114 ASP A O 1
ATOM 888 N N . TRP A 1 115 ? 10.389 17.042 2.079 1.00 48.09 115 TRP A N 1
ATOM 889 C CA . TRP A 1 115 ? 10.766 15.755 1.485 1.00 48.09 115 TRP A CA 1
ATOM 890 C C . TRP A 1 115 ? 11.717 15.929 0.284 1.00 48.09 115 TRP A C 1
ATOM 892 O O . TRP A 1 115 ? 12.258 14.933 -0.216 1.00 48.09 115 TRP A O 1
ATOM 902 N N . ARG A 1 116 ? 11.920 17.173 -0.173 1.00 38.59 116 ARG A N 1
ATOM 903 C CA . ARG A 1 116 ? 12.836 17.570 -1.246 1.00 38.59 116 ARG A CA 1
ATOM 904 C C . ARG A 1 116 ? 14.303 17.436 -0.833 1.00 38.59 116 ARG A C 1
ATOM 906 O O . ARG A 1 116 ? 14.718 17.804 0.261 1.00 38.59 116 ARG A O 1
ATOM 913 N N . LEU A 1 117 ? 15.129 16.969 -1.772 1.00 39.34 117 LEU A N 1
ATOM 914 C CA . LEU A 1 117 ? 16.538 17.374 -1.792 1.00 39.34 117 LEU A CA 1
ATOM 915 C C . LEU A 1 117 ? 16.560 18.902 -1.984 1.00 39.34 117 LEU A C 1
ATOM 917 O O . LEU A 1 117 ? 15.748 19.378 -2.772 1.00 39.34 117 LEU A O 1
ATOM 921 N N . PRO A 1 118 ? 17.442 19.662 -1.310 1.00 33.09 118 PRO A N 1
ATOM 922 C CA . PRO A 1 118 ? 17.427 21.125 -1.342 1.00 33.09 118 PRO A CA 1
ATOM 923 C C . PRO A 1 118 ? 17.255 21.667 -2.769 1.00 33.09 118 PRO A C 1
ATOM 925 O O . PRO A 1 118 ? 18.002 21.267 -3.672 1.00 33.09 118 PRO A O 1
ATOM 928 N N . ASP A 1 119 ? 16.258 22.543 -2.956 1.00 34.53 119 ASP A N 1
ATOM 929 C CA . ASP A 1 119 ? 15.958 23.207 -4.228 1.00 34.53 119 ASP A CA 1
ATOM 930 C C . ASP A 1 119 ? 17.239 23.888 -4.734 1.00 34.53 119 ASP A C 1
ATOM 932 O O . ASP A 1 119 ? 17.735 24.868 -4.180 1.00 34.53 119 ASP A O 1
ATOM 936 N N . GLY A 1 120 ? 17.848 23.260 -5.740 1.00 35.81 120 GLY A N 1
ATOM 937 C CA . GLY A 1 120 ? 19.244 23.477 -6.131 1.00 35.81 120 GLY A CA 1
ATOM 938 C C . GLY A 1 120 ? 19.934 22.209 -6.644 1.00 35.81 120 GLY A C 1
ATOM 939 O O . GLY A 1 120 ? 20.942 22.299 -7.339 1.00 35.81 120 GLY A O 1
ATOM 940 N N . ALA A 1 121 ? 19.367 21.026 -6.381 1.00 33.59 121 ALA A N 1
ATOM 941 C CA . ALA A 1 121 ? 19.837 19.751 -6.933 1.00 33.59 121 ALA A CA 1
ATOM 942 C C . ALA A 1 121 ? 19.187 19.355 -8.278 1.00 33.59 121 ALA A C 1
ATOM 944 O O . ALA A 1 121 ? 19.370 18.220 -8.718 1.00 33.59 121 ALA A O 1
ATOM 945 N N . ALA A 1 122 ? 18.451 20.258 -8.941 1.00 34.97 122 ALA A N 1
ATOM 946 C CA . ALA A 1 122 ? 17.949 20.013 -10.291 1.00 34.97 122 ALA A CA 1
ATOM 947 C C . ALA A 1 122 ? 19.135 19.837 -11.254 1.00 34.97 122 ALA A C 1
ATOM 949 O O . ALA A 1 122 ? 19.983 20.720 -11.397 1.00 34.97 122 ALA A O 1
ATOM 950 N N . TRP A 1 123 ? 19.211 18.670 -11.889 1.00 35.66 123 TRP A N 1
ATOM 951 C CA . TRP A 1 123 ? 20.284 18.327 -12.809 1.00 35.66 123 TRP A CA 1
ATOM 952 C C . TRP A 1 123 ? 20.224 19.213 -14.051 1.00 35.66 123 TRP A C 1
ATOM 954 O O . TRP A 1 123 ? 19.239 19.223 -14.789 1.00 35.66 123 TRP A O 1
ATOM 964 N N . GLU A 1 124 ? 21.299 19.952 -14.311 1.00 30.27 124 GLU A N 1
ATOM 965 C CA . GLU A 1 124 ? 21.432 20.732 -15.537 1.00 30.27 124 GLU A CA 1
ATOM 966 C C . GLU A 1 124 ? 21.540 19.765 -16.731 1.00 30.27 124 GLU A C 1
ATOM 968 O O . GLU A 1 124 ? 22.527 19.041 -16.881 1.00 30.27 124 GLU A O 1
ATOM 973 N N . GLY A 1 125 ? 20.466 19.685 -17.525 1.00 40.41 125 GLY A N 1
ATOM 974 C CA . GLY A 1 125 ? 20.284 18.703 -18.601 1.00 40.41 125 GLY A CA 1
ATOM 975 C C . GLY A 1 125 ? 18.955 17.936 -18.562 1.00 40.41 125 GLY A C 1
ATOM 976 O O . GLY A 1 125 ? 18.695 17.166 -19.486 1.00 40.41 125 GLY A O 1
ATOM 977 N N . ASP A 1 126 ? 18.111 18.138 -17.543 1.00 35.97 126 ASP A N 1
ATOM 978 C CA . ASP A 1 126 ? 16.744 17.603 -17.540 1.00 35.97 126 ASP A CA 1
ATOM 979 C C . ASP A 1 126 ? 15.860 18.375 -18.544 1.00 35.97 126 ASP A C 1
ATOM 981 O O . ASP A 1 126 ? 15.786 19.606 -18.467 1.00 35.97 126 ASP A O 1
ATOM 985 N N . PRO A 1 127 ? 15.158 17.711 -19.484 1.00 34.31 127 PRO A N 1
ATOM 986 C CA . PRO A 1 127 ? 14.324 18.380 -20.488 1.00 34.31 127 PRO A CA 1
ATOM 987 C C . PRO A 1 127 ? 13.040 19.020 -19.922 1.00 34.31 127 PRO A C 1
ATOM 989 O O . PRO A 1 127 ? 12.196 19.480 -20.687 1.00 34.31 127 PRO A O 1
ATOM 992 N N . ILE A 1 128 ? 12.867 19.076 -18.599 1.00 39.28 128 ILE A N 1
ATOM 993 C CA . ILE A 1 128 ? 11.655 19.584 -17.954 1.00 39.28 128 ILE A CA 1
ATOM 994 C C . ILE A 1 128 ? 11.933 20.970 -17.361 1.00 39.28 128 ILE A C 1
ATOM 996 O O . ILE A 1 128 ? 12.225 21.128 -16.179 1.00 39.28 128 ILE A O 1
ATOM 1000 N N . LYS A 1 129 ? 11.812 22.002 -18.199 1.00 37.25 129 LYS A N 1
ATOM 1001 C CA . LYS A 1 129 ? 11.489 23.366 -17.757 1.00 37.25 129 LYS A CA 1
ATOM 1002 C C . LYS A 1 129 ? 10.433 23.935 -18.694 1.00 37.25 129 LYS A C 1
ATOM 1004 O O . LYS A 1 129 ? 10.743 24.288 -19.826 1.00 37.25 129 LYS A O 1
ATOM 1009 N N . THR A 1 130 ? 9.199 24.068 -18.222 1.00 35.62 130 THR A N 1
ATOM 1010 C CA . THR A 1 130 ? 8.178 24.867 -18.910 1.00 35.62 130 THR A CA 1
ATOM 1011 C C . THR A 1 130 ? 7.725 25.980 -17.985 1.00 35.62 130 THR A C 1
ATOM 1013 O O . THR A 1 130 ? 7.026 25.740 -17.005 1.00 35.62 130 THR A O 1
ATOM 1016 N N . GLY A 1 131 ? 8.169 27.196 -18.296 1.00 35.19 131 GLY A N 1
ATOM 1017 C CA . GLY A 1 131 ? 7.667 28.424 -17.703 1.00 35.19 131 GLY A CA 1
ATOM 1018 C C . GLY A 1 131 ? 6.564 29.024 -18.564 1.00 35.19 131 GLY A C 1
ATOM 1019 O O . GLY A 1 131 ? 6.758 29.178 -19.764 1.00 35.19 131 GLY A O 1
ATOM 1020 N N . VAL A 1 132 ? 5.456 29.402 -17.930 1.00 24.81 132 VAL A N 1
ATOM 1021 C CA . VAL A 1 132 ? 4.588 30.526 -18.308 1.00 24.81 132 VAL A CA 1
ATOM 1022 C C . VAL A 1 132 ? 3.950 31.032 -17.006 1.00 24.81 132 VAL A C 1
ATOM 1024 O O . VAL A 1 132 ? 3.232 30.287 -16.351 1.00 24.81 132 VAL A O 1
ATOM 1027 N N . GLN A 1 133 ? 4.211 32.285 -16.625 1.00 37.16 133 GLN A N 1
ATOM 1028 C CA . GLN A 1 133 ? 3.426 33.027 -15.626 1.00 37.16 133 GLN A CA 1
ATOM 1029 C C . GLN A 1 133 ? 2.754 34.215 -16.322 1.00 37.16 133 GLN A C 1
ATOM 1031 O O . GLN A 1 133 ? 3.406 34.878 -17.133 1.00 37.16 133 GLN A O 1
ATOM 1036 N N . PRO A 1 134 ? 1.480 34.513 -16.008 1.00 25.47 134 PRO A N 1
ATOM 1037 C CA . PRO A 1 134 ? 1.133 35.912 -15.737 1.00 25.47 134 PRO A CA 1
ATOM 1038 C C . PRO A 1 134 ? 0.004 36.135 -14.698 1.00 25.47 134 PRO A C 1
ATOM 1040 O O . PRO A 1 134 ? -1.021 35.464 -14.726 1.00 25.47 134 PRO A O 1
ATOM 1043 N N . GLY A 1 135 ? 0.150 37.207 -13.901 1.00 22.27 135 GLY A N 1
ATOM 1044 C CA . GLY A 1 135 ? -0.947 38.111 -13.498 1.00 22.27 135 GLY A CA 1
ATOM 1045 C C . GLY A 1 135 ? -1.560 37.953 -12.096 1.00 22.27 135 GLY A C 1
ATOM 1046 O O . GLY A 1 135 ? -2.440 37.128 -11.890 1.00 22.27 135 GLY A O 1
ATOM 1047 N N . SER A 1 136 ? -1.151 38.824 -11.167 1.00 26.52 136 SER A N 1
ATOM 1048 C CA . SER A 1 136 ? -1.598 38.947 -9.767 1.00 26.52 136 SER A CA 1
ATOM 1049 C C . SER A 1 136 ? -2.957 39.654 -9.571 1.00 26.52 136 SER A C 1
ATOM 1051 O O . SER A 1 136 ? -3.369 40.422 -10.436 1.00 26.52 136 SER A O 1
ATOM 1053 N N . VAL A 1 137 ? -3.619 39.432 -8.414 1.00 20.94 137 VAL A N 1
ATOM 1054 C CA . VAL A 1 137 ? -4.033 40.429 -7.376 1.00 20.94 137 VAL A CA 1
ATOM 1055 C C . VAL A 1 137 ? -4.732 39.717 -6.179 1.00 20.94 137 VAL A C 1
ATOM 1057 O O . VAL A 1 137 ? -5.481 38.768 -6.377 1.00 20.94 137 VAL A O 1
ATOM 1060 N N . SER A 1 138 ? -4.419 40.204 -4.960 1.00 22.55 138 SER A N 1
ATOM 1061 C CA . SER A 1 138 ? -4.696 39.812 -3.544 1.00 22.55 138 SER A CA 1
ATOM 1062 C C . SER A 1 138 ? -6.165 39.505 -3.121 1.00 22.55 138 SER A C 1
ATOM 1064 O O . SER A 1 138 ? -7.068 39.773 -3.900 1.00 22.55 138 SER A O 1
ATOM 1066 N N . THR A 1 139 ? -6.537 38.959 -1.936 1.00 22.86 139 THR A N 1
ATOM 1067 C CA . THR A 1 139 ? -6.128 39.178 -0.509 1.00 22.86 139 THR A CA 1
ATOM 1068 C C . THR A 1 139 ? -6.656 38.095 0.486 1.00 22.86 139 THR A C 1
ATOM 1070 O O . THR A 1 139 ? -7.834 37.766 0.429 1.00 22.86 139 THR A O 1
ATOM 1073 N N . SER A 1 140 ? -5.804 37.703 1.458 1.00 22.56 140 SER A N 1
ATOM 1074 C CA . SER A 1 140 ? -5.951 37.616 2.950 1.00 22.56 140 SER A CA 1
ATOM 1075 C C . SER A 1 140 ? -7.005 36.760 3.710 1.00 22.56 140 SER A C 1
ATOM 1077 O O . SER A 1 140 ? -8.199 37.012 3.588 1.00 22.56 140 SER A O 1
ATOM 1079 N N . GLY A 1 141 ? -6.541 35.979 4.722 1.00 22.28 141 GLY A N 1
ATOM 1080 C CA . GLY A 1 141 ? -7.270 35.794 6.007 1.00 22.28 141 GLY A CA 1
ATOM 1081 C C . GLY A 1 141 ? -7.054 34.541 6.904 1.00 22.28 141 GLY A C 1
ATOM 1082 O O . GLY A 1 141 ? -7.891 33.655 6.887 1.00 22.28 141 GLY A O 1
ATOM 1083 N N . LEU A 1 142 ? -6.049 34.594 7.800 1.00 22.75 142 LEU A N 1
ATOM 1084 C CA . LEU A 1 142 ? -5.962 34.073 9.197 1.00 22.75 142 LEU A CA 1
ATOM 1085 C C . LEU A 1 142 ? -5.849 32.564 9.556 1.00 22.75 142 LEU A C 1
ATOM 1087 O O . LEU A 1 142 ? -6.777 31.770 9.474 1.00 22.75 142 LEU A O 1
ATOM 1091 N N . THR A 1 143 ? -4.700 32.267 10.176 1.00 31.47 143 THR A N 1
ATOM 1092 C CA . THR A 1 143 ? -4.277 31.075 10.928 1.00 31.47 143 THR A CA 1
ATOM 1093 C C . THR A 1 143 ? -4.569 31.196 12.432 1.00 31.47 143 THR A C 1
ATOM 1095 O O . THR A 1 143 ? -4.055 32.125 13.059 1.00 31.47 143 THR A O 1
ATOM 1098 N N . THR A 1 144 ? -5.296 30.255 13.055 1.00 27.66 144 THR A N 1
ATOM 1099 C CA . THR A 1 144 ? -5.153 29.868 14.488 1.00 27.66 144 THR A CA 1
ATOM 1100 C C . THR A 1 144 ? -6.032 28.647 14.826 1.00 27.66 144 THR A C 1
ATOM 1102 O O . THR A 1 144 ? -7.228 28.702 14.572 1.00 27.66 144 THR A O 1
ATOM 1105 N N . GLY A 1 145 ? -5.488 27.577 15.448 1.00 25.28 145 GLY A N 1
ATOM 1106 C CA . GLY A 1 145 ? -6.328 26.629 16.221 1.00 25.28 145 GLY A CA 1
ATOM 1107 C C . GLY A 1 145 ? -6.139 25.098 16.130 1.00 25.28 145 GLY A C 1
ATOM 1108 O O . GLY A 1 145 ? -7.119 24.401 16.363 1.00 25.28 145 GLY A O 1
ATOM 1109 N N . LEU A 1 146 ? -4.952 24.527 15.858 1.00 31.28 146 LEU A N 1
ATOM 1110 C CA . LEU A 1 146 ? -4.776 23.051 15.746 1.00 31.28 146 LEU A CA 1
ATOM 1111 C C . LEU A 1 146 ? -3.881 22.377 16.813 1.00 31.28 146 LEU A C 1
ATOM 1113 O O . LEU A 1 146 ? -3.422 21.253 16.633 1.00 31.28 146 LEU A O 1
ATOM 1117 N N . GLN A 1 147 ? -3.641 23.015 17.960 1.00 31.47 147 GLN A N 1
ATOM 1118 C CA . GLN A 1 147 ? -2.574 22.583 18.880 1.00 31.47 147 GLN A CA 1
ATOM 1119 C C . GLN A 1 147 ? -2.957 21.515 19.930 1.00 31.47 147 GLN A C 1
ATOM 1121 O O . GLN A 1 147 ? -2.095 21.085 20.686 1.00 31.47 147 GLN A O 1
ATOM 1126 N N . TRP A 1 148 ? -4.208 21.041 19.988 1.00 35.34 148 TRP A N 1
ATOM 1127 C CA . TRP A 1 148 ? -4.649 20.085 21.027 1.00 35.34 148 TRP A CA 1
ATOM 1128 C C . TRP A 1 148 ? -4.938 18.660 20.515 1.00 35.34 148 TRP A C 1
ATOM 1130 O O . TRP A 1 148 ? -5.102 17.728 21.300 1.00 35.34 148 TRP A O 1
ATOM 1140 N N . LEU A 1 149 ? -4.939 18.454 19.195 1.00 38.44 149 LEU A N 1
ATOM 1141 C CA . LEU A 1 149 ? -5.082 17.129 18.576 1.00 38.44 149 LEU A CA 1
ATOM 1142 C C . LEU A 1 149 ? -3.818 16.259 18.722 1.00 38.44 149 LEU A C 1
ATOM 1144 O O . LEU A 1 149 ? -3.887 15.042 18.571 1.00 38.44 149 LEU A O 1
ATOM 1148 N N . SER A 1 150 ? -2.680 16.848 19.094 1.00 40.09 150 SER A N 1
ATOM 1149 C CA . SER A 1 150 ? -1.429 16.129 19.362 1.00 40.09 150 SER A CA 1
ATOM 1150 C C . SER A 1 150 ? -1.380 15.457 20.741 1.00 40.09 150 SER A C 1
ATOM 1152 O O . SER A 1 150 ? -0.571 14.549 20.935 1.00 40.09 150 SER A O 1
ATOM 1154 N N . SER A 1 151 ? -2.233 15.849 21.697 1.00 35.59 151 SER A N 1
ATOM 1155 C CA . SER A 1 151 ? -2.135 15.376 23.087 1.00 35.59 151 SER A CA 1
ATOM 1156 C C . SER A 1 151 ? -3.115 14.258 23.460 1.00 35.59 151 SER A C 1
ATOM 1158 O O . SER A 1 151 ? -2.824 13.494 24.379 1.00 35.59 151 SER A O 1
ATOM 1160 N N . ALA A 1 152 ? -4.229 14.074 22.739 1.00 29.56 152 ALA A N 1
ATOM 1161 C CA . ALA A 1 152 ? -5.227 13.068 23.121 1.00 29.56 152 ALA A CA 1
ATOM 1162 C C . ALA A 1 152 ? -5.152 11.762 22.317 1.00 29.56 152 ALA A C 1
ATOM 1164 O O . ALA A 1 152 ? -5.177 10.684 22.911 1.00 29.56 152 ALA A O 1
ATOM 1165 N N . GLN A 1 153 ? -5.068 11.798 20.987 1.00 37.09 153 GLN A N 1
ATOM 1166 C CA . GLN A 1 153 ? -5.113 10.596 20.147 1.00 37.09 153 GLN A CA 1
ATOM 1167 C C . GLN A 1 153 ? -4.403 10.917 18.825 1.00 37.09 153 GLN A C 1
ATOM 1169 O O . GLN A 1 153 ? -4.861 11.778 18.085 1.00 37.09 153 GLN A O 1
ATOM 1174 N N . GLY A 1 154 ? -3.263 10.270 18.554 1.00 31.84 154 GLY A N 1
ATOM 1175 C CA . GLY A 1 154 ? -2.431 10.509 17.366 1.00 31.84 154 GLY A CA 1
ATOM 1176 C C . GLY A 1 154 ? -3.082 10.023 16.070 1.00 31.84 154 GLY A C 1
ATOM 1177 O O . GLY A 1 154 ? -2.638 9.035 15.490 1.00 31.84 154 GLY A O 1
ATOM 1178 N N . PHE A 1 155 ? -4.152 10.688 15.640 1.00 36.00 155 PHE A N 1
ATOM 1179 C CA . PHE A 1 155 ? -4.842 10.398 14.391 1.00 36.00 155 PHE A CA 1
ATOM 1180 C C . PHE A 1 155 ? -4.152 11.081 13.213 1.00 36.00 155 PHE A C 1
ATOM 1182 O O . PHE A 1 155 ? -3.917 12.286 13.230 1.00 36.00 155 PHE A O 1
ATOM 1189 N N . SER A 1 156 ? -3.876 10.301 12.168 1.00 34.69 156 SER A N 1
ATOM 1190 C CA . SER A 1 156 ? -3.506 10.821 10.854 1.00 34.69 156 SER A CA 1
ATOM 1191 C C . SER A 1 156 ? -4.776 11.223 10.099 1.00 34.69 156 SER A C 1
ATOM 1193 O O . SER A 1 156 ? -5.612 10.370 9.785 1.00 34.69 156 SER A O 1
ATOM 1195 N N . THR A 1 157 ? -4.937 12.514 9.816 1.00 34.91 157 THR A N 1
ATOM 1196 C CA . THR A 1 157 ? -5.875 13.020 8.807 1.00 34.91 157 THR A CA 1
ATOM 1197 C C . THR A 1 157 ? -5.067 13.589 7.649 1.00 34.91 157 THR A C 1
ATOM 1199 O O . THR A 1 157 ? -4.814 14.785 7.588 1.00 34.91 157 THR A O 1
ATOM 1202 N N . SER A 1 158 ? -4.647 12.731 6.725 1.00 32.69 158 SER A N 1
ATOM 1203 C CA . SER A 1 158 ? -4.319 13.161 5.368 1.00 32.69 158 SER A CA 1
ATOM 1204 C C . SER A 1 158 ? -5.097 12.285 4.391 1.00 32.69 158 SER A C 1
ATOM 1206 O O . SER A 1 158 ? -4.934 11.066 4.328 1.00 32.69 158 SER A O 1
ATOM 1208 N N . LEU A 1 159 ? -6.043 12.905 3.689 1.00 29.64 159 LEU A N 1
ATOM 1209 C CA . LEU A 1 159 ? -6.782 12.300 2.591 1.00 29.64 159 LEU A CA 1
ATOM 1210 C C . LEU A 1 159 ? -6.697 13.284 1.430 1.00 29.64 159 LEU A C 1
ATOM 1212 O O . LEU A 1 159 ? -7.457 14.237 1.355 1.00 29.64 159 LEU A O 1
ATOM 1216 N N . HIS A 1 160 ? -5.735 13.048 0.549 1.00 26.45 160 HIS A N 1
ATOM 1217 C CA . HIS A 1 160 ? -5.682 13.668 -0.764 1.00 26.45 160 HIS A CA 1
ATOM 1218 C C . HIS A 1 160 ? -5.936 12.560 -1.777 1.00 26.45 160 HIS A C 1
ATOM 1220 O O . HIS A 1 160 ? -5.103 11.675 -1.973 1.00 26.45 160 HIS A O 1
ATOM 1226 N N . ILE A 1 161 ? -7.122 12.581 -2.373 1.00 27.20 161 ILE A N 1
ATOM 1227 C CA . ILE A 1 161 ? -7.451 11.772 -3.541 1.00 27.20 161 ILE A CA 1
ATOM 1228 C C . ILE A 1 161 ? -8.152 12.707 -4.519 1.00 27.20 161 ILE A C 1
ATOM 1230 O O . ILE A 1 161 ? -9.285 13.119 -4.278 1.00 27.20 161 ILE A O 1
ATOM 1234 N N . ASP A 1 162 ? -7.461 13.025 -5.611 1.00 23.16 162 ASP A N 1
ATOM 1235 C CA . ASP A 1 162 ? -8.062 13.619 -6.800 1.00 23.16 162 ASP A CA 1
ATOM 1236 C C . ASP A 1 162 ? -9.036 12.621 -7.433 1.00 23.16 162 ASP A C 1
ATOM 1238 O O . ASP A 1 162 ? -8.663 11.503 -7.801 1.00 23.16 162 ASP A O 1
ATOM 1242 N N . VAL A 1 163 ? -10.285 13.050 -7.609 1.00 25.05 163 VAL A N 1
ATOM 1243 C CA . VAL A 1 163 ? -11.241 12.419 -8.522 1.00 25.05 163 VAL A CA 1
ATOM 1244 C C . VAL A 1 163 ? -11.778 13.513 -9.436 1.00 25.05 163 VAL A C 1
ATOM 1246 O O . VAL A 1 163 ? -12.485 14.417 -9.000 1.00 25.05 163 VAL A O 1
ATOM 1249 N N . ALA A 1 164 ? -11.398 13.437 -10.711 1.00 24.78 164 ALA A N 1
ATOM 1250 C CA . ALA A 1 164 ? -11.785 14.376 -11.755 1.00 24.78 164 ALA A CA 1
ATOM 1251 C C . ALA A 1 164 ? -13.300 14.357 -12.036 1.00 24.78 164 ALA A C 1
ATOM 1253 O O . ALA A 1 164 ? -13.902 13.286 -12.143 1.00 24.78 164 ALA A O 1
ATOM 1254 N N . GLY A 1 165 ? -13.882 15.545 -12.238 1.00 23.44 165 GLY A N 1
ATOM 1255 C CA . GLY A 1 165 ? -15.263 15.724 -12.692 1.00 23.44 165 GLY A CA 1
ATOM 1256 C C . GLY A 1 165 ? -15.773 17.167 -12.594 1.00 23.44 165 GLY A C 1
ATOM 1257 O O . GLY A 1 165 ? -16.561 17.462 -11.711 1.00 23.44 165 GLY A O 1
ATOM 1258 N N . ASP A 1 166 ? -15.265 18.017 -13.491 1.00 24.03 166 ASP A N 1
ATOM 1259 C CA . ASP A 1 166 ? -15.780 19.288 -14.047 1.00 24.03 166 ASP A CA 1
ATOM 1260 C C . ASP A 1 166 ? -16.873 20.093 -13.293 1.00 24.03 166 ASP A C 1
ATOM 1262 O O . ASP A 1 166 ? -17.997 19.631 -13.096 1.00 24.03 166 ASP A O 1
ATOM 1266 N N . GLY A 1 167 ? -16.568 21.358 -12.966 1.00 23.52 167 GLY A N 1
ATOM 1267 C CA . GLY A 1 167 ? -17.535 22.301 -12.384 1.00 23.52 167 GLY A CA 1
ATOM 1268 C C . GLY A 1 167 ? -16.934 23.425 -11.534 1.00 23.52 167 GLY A C 1
ATOM 1269 O O . GLY A 1 167 ? -17.237 23.532 -10.355 1.00 23.52 167 GLY A O 1
ATOM 1270 N N . THR A 1 168 ? -16.063 24.241 -12.134 1.00 28.86 168 THR A N 1
ATOM 1271 C CA . THR A 1 168 ? -15.618 25.591 -11.718 1.00 28.86 168 THR A CA 1
ATOM 1272 C C . THR A 1 168 ? -15.898 26.052 -10.272 1.00 28.86 168 THR A C 1
ATOM 1274 O O . THR A 1 168 ? -16.865 26.772 -10.029 1.00 28.86 168 THR A O 1
ATOM 1277 N N . THR A 1 169 ? -14.954 25.809 -9.358 1.00 25.70 169 THR A N 1
ATOM 1278 C CA . THR A 1 169 ? -14.624 26.734 -8.255 1.00 25.70 169 THR A CA 1
ATOM 1279 C C . THR A 1 169 ? -13.139 26.623 -7.914 1.00 25.70 169 THR A C 1
ATOM 1281 O O . THR A 1 169 ? -12.593 25.533 -7.807 1.00 25.70 169 THR A O 1
ATOM 1284 N N . ARG A 1 170 ? -12.507 27.790 -7.810 1.00 34.31 170 ARG A N 1
ATOM 1285 C CA . ARG A 1 170 ? -11.072 28.088 -7.783 1.00 34.31 170 ARG A CA 1
ATOM 1286 C C . ARG A 1 170 ? -10.521 27.979 -6.351 1.00 34.31 170 ARG A C 1
ATOM 1288 O O . ARG A 1 170 ? -10.957 28.765 -5.515 1.00 34.31 170 ARG A O 1
ATOM 1295 N N . VAL A 1 171 ? -9.593 27.052 -6.093 1.00 30.11 171 VAL A N 1
ATOM 1296 C CA . VAL A 1 171 ? -8.755 26.928 -4.875 1.00 30.11 171 VAL A CA 1
ATOM 1297 C C . VAL A 1 171 ? -7.409 26.301 -5.289 1.00 30.11 171 VAL A C 1
ATOM 1299 O O . VAL A 1 171 ? -7.399 25.477 -6.195 1.00 30.11 171 VAL A O 1
ATOM 1302 N N . ASP A 1 172 ? -6.322 26.759 -4.665 1.00 33.41 172 ASP A N 1
ATOM 1303 C CA . ASP A 1 172 ? -4.893 26.597 -4.986 1.00 33.41 172 ASP A CA 1
ATOM 1304 C C . ASP A 1 172 ? -4.405 25.292 -5.642 1.00 33.41 172 ASP A C 1
ATOM 1306 O O . ASP A 1 172 ? -4.558 24.185 -5.122 1.00 33.41 172 ASP A O 1
ATOM 1310 N N . ASP A 1 173 ? -3.660 25.490 -6.731 1.00 33.03 173 ASP A N 1
ATOM 1311 C CA . ASP A 1 173 ? -2.782 24.518 -7.367 1.00 33.03 173 ASP A CA 1
ATOM 1312 C C . ASP A 1 173 ? -1.449 24.423 -6.584 1.00 33.03 173 ASP A C 1
ATOM 1314 O O . ASP A 1 173 ? -0.591 25.296 -6.690 1.00 33.03 173 ASP A O 1
ATOM 1318 N N . GLY A 1 174 ? -1.233 23.328 -5.844 1.00 36.94 174 GLY A N 1
ATOM 1319 C CA . GLY A 1 174 ? 0.110 22.735 -5.716 1.00 36.94 174 GLY A CA 1
ATOM 1320 C C . GLY A 1 174 ? 1.012 23.033 -4.505 1.00 36.94 174 GLY A C 1
ATOM 1321 O O . GLY A 1 174 ? 2.184 22.682 -4.604 1.00 36.94 174 GLY A O 1
ATOM 1322 N N . GLU A 1 175 ? 0.546 23.585 -3.375 1.00 38.44 175 GLU A N 1
ATOM 1323 C CA . GLU A 1 175 ? 1.473 24.062 -2.315 1.00 38.44 175 GLU A CA 1
ATOM 1324 C C . GLU A 1 175 ? 1.426 23.382 -0.924 1.00 38.44 175 GLU A C 1
ATOM 1326 O O . GLU A 1 175 ? 2.244 23.724 -0.074 1.00 38.44 175 GLU A O 1
ATOM 1331 N N . ASP A 1 176 ? 0.560 22.395 -0.641 1.00 39.88 176 ASP A N 1
ATOM 1332 C CA . ASP A 1 176 ? 0.423 21.896 0.754 1.00 39.88 176 ASP A CA 1
ATOM 1333 C C . ASP A 1 176 ? 1.160 20.582 1.094 1.00 39.88 176 ASP A C 1
ATOM 1335 O O . ASP A 1 176 ? 1.193 20.158 2.250 1.00 39.88 176 ASP A O 1
ATOM 1339 N N . TRP A 1 177 ? 1.830 19.956 0.121 1.00 39.12 177 TRP A N 1
ATOM 1340 C CA . TRP A 1 177 ? 2.650 18.754 0.355 1.00 39.12 177 TRP A CA 1
ATOM 1341 C C . TRP A 1 177 ? 4.114 19.043 0.684 1.00 39.12 177 TRP A C 1
ATOM 1343 O O . TRP A 1 177 ? 4.822 18.129 1.097 1.00 39.12 177 TRP A O 1
ATOM 1353 N N . ASP A 1 178 ? 4.581 20.281 0.520 1.00 41.22 178 ASP A N 1
ATOM 1354 C CA . ASP A 1 178 ? 5.965 20.702 0.808 1.00 41.22 178 ASP A CA 1
ATOM 1355 C C . ASP A 1 178 ? 6.233 20.854 2.320 1.00 41.22 178 ASP A C 1
ATOM 1357 O O . ASP A 1 178 ? 7.304 21.276 2.758 1.00 41.22 178 ASP A O 1
ATOM 1361 N N . LYS A 1 179 ? 5.252 20.495 3.159 1.00 42.84 179 LYS A N 1
ATOM 1362 C CA . LYS A 1 179 ? 5.413 20.495 4.607 1.00 42.84 179 LYS A CA 1
ATOM 1363 C C . LYS A 1 179 ? 5.880 19.114 5.088 1.00 42.84 179 LYS A C 1
ATOM 1365 O O . LYS A 1 179 ? 5.258 18.103 4.753 1.00 42.84 179 LYS A O 1
ATOM 1370 N N . PRO A 1 180 ? 6.939 19.040 5.912 1.00 47.31 180 PRO A N 1
ATOM 1371 C CA . PRO A 1 180 ? 7.307 17.825 6.643 1.00 47.31 180 PRO A CA 1
ATOM 1372 C C . PRO A 1 180 ? 6.083 17.193 7.305 1.00 47.31 180 PRO A C 1
ATOM 1374 O O . PRO A 1 180 ? 5.308 17.882 7.975 1.00 47.31 180 PRO A O 1
ATOM 1377 N N . LEU A 1 181 ? 5.955 15.867 7.211 1.00 46.31 181 LEU A N 1
ATOM 1378 C CA . LEU A 1 181 ? 5.030 15.143 8.079 1.00 46.31 181 LEU A CA 1
ATOM 1379 C C . LEU A 1 181 ? 5.375 15.502 9.530 1.00 46.31 181 LEU A C 1
ATOM 1381 O O . LEU A 1 181 ? 6.542 15.362 9.907 1.00 46.31 181 LEU A O 1
ATOM 1385 N N . PRO A 1 182 ? 4.428 15.956 10.363 1.00 52.31 182 PRO A N 1
ATOM 1386 C CA . PRO A 1 182 ? 4.731 16.167 11.767 1.00 52.31 182 PRO A CA 1
ATOM 1387 C C . PRO A 1 182 ? 5.119 14.827 12.412 1.00 52.31 182 PRO A C 1
ATOM 1389 O O . PRO A 1 182 ? 4.782 13.748 11.917 1.00 52.31 182 PRO A O 1
ATOM 1392 N N . ALA A 1 183 ? 5.860 14.852 13.515 1.00 54.16 183 ALA A N 1
ATOM 1393 C CA . ALA A 1 183 ? 6.236 13.602 14.169 1.00 54.16 183 ALA A CA 1
ATOM 1394 C C . ALA A 1 183 ? 4.992 12.831 14.638 1.00 54.16 183 ALA A C 1
ATOM 1396 O O . ALA A 1 183 ? 4.034 13.412 15.150 1.00 54.16 183 ALA A O 1
ATOM 1397 N N . GLY A 1 184 ? 5.015 11.513 14.459 1.00 59.44 184 GLY A N 1
ATOM 1398 C CA . GLY A 1 184 ? 3.869 10.642 14.695 1.00 59.44 184 GLY A CA 1
ATOM 1399 C C . GLY A 1 184 ? 2.961 10.418 13.502 1.00 59.44 184 GLY A C 1
ATOM 1400 O O . GLY A 1 184 ? 2.076 9.565 13.577 1.00 59.44 184 GLY A O 1
ATOM 1401 N N . PHE A 1 185 ? 3.167 11.156 12.415 1.00 68.56 185 PHE A N 1
ATOM 1402 C CA . PHE A 1 185 ? 2.318 11.040 11.248 1.00 68.56 185 PHE A CA 1
ATOM 1403 C C . PHE A 1 185 ? 2.738 9.859 10.390 1.00 68.56 185 PHE A C 1
ATOM 1405 O O . PHE A 1 185 ? 3.920 9.581 10.164 1.00 68.56 185 PHE A O 1
ATOM 1412 N N . VAL A 1 186 ? 1.709 9.177 9.905 1.00 75.44 186 VAL A N 1
ATOM 1413 C CA . VAL A 1 186 ? 1.822 8.110 8.929 1.00 75.44 186 VAL A CA 1
ATOM 1414 C C . VAL A 1 186 ? 1.132 8.576 7.669 1.00 75.44 186 VAL A C 1
ATOM 1416 O O . VAL A 1 186 ? -0.046 8.934 7.697 1.00 75.44 186 VAL A O 1
ATOM 1419 N N . TYR A 1 187 ? 1.869 8.525 6.572 1.00 79.81 187 TYR A N 1
ATOM 1420 C CA . TYR A 1 187 ? 1.335 8.719 5.243 1.00 79.81 187 TYR A CA 1
ATOM 1421 C C . TYR A 1 187 ? 1.464 7.415 4.473 1.00 79.81 187 TYR A C 1
ATOM 1423 O O . TYR A 1 187 ? 2.549 6.842 4.420 1.00 79.81 187 TYR A O 1
ATOM 1431 N N . ALA A 1 188 ? 0.375 6.929 3.885 1.00 82.81 188 ALA A N 1
ATOM 1432 C CA . ALA A 1 188 ? 0.421 5.752 3.035 1.00 82.81 188 ALA A CA 1
ATOM 1433 C C . ALA A 1 188 ? -0.141 6.068 1.656 1.00 82.81 188 ALA A C 1
ATOM 1435 O O . ALA A 1 188 ? -1.140 6.767 1.521 1.00 82.81 188 ALA A O 1
ATOM 1436 N N . ALA A 1 189 ? 0.491 5.499 0.639 1.00 82.62 189 ALA A N 1
ATOM 1437 C CA . ALA A 1 189 ? 0.066 5.621 -0.740 1.00 82.62 189 ALA A CA 1
ATOM 1438 C C . ALA A 1 189 ? 0.069 4.251 -1.413 1.00 82.62 189 ALA A C 1
ATOM 1440 O O . ALA A 1 189 ? 0.825 3.343 -1.048 1.00 82.62 189 ALA A O 1
ATOM 1441 N N . MET A 1 190 ? -0.782 4.115 -2.423 1.00 79.81 190 MET A N 1
ATOM 1442 C CA . MET A 1 190 ? -0.835 2.937 -3.269 1.00 79.81 190 MET A CA 1
ATOM 1443 C C . MET A 1 190 ? -0.823 3.371 -4.727 1.00 79.81 190 MET A C 1
ATOM 1445 O O . MET A 1 190 ? -1.662 4.164 -5.147 1.00 79.81 190 MET A O 1
ATOM 1449 N N . ARG A 1 191 ? 0.092 2.801 -5.513 1.00 78.94 191 ARG A N 1
ATOM 1450 C CA . ARG A 1 191 ? 0.115 2.967 -6.967 1.00 78.94 191 ARG A CA 1
ATOM 1451 C C . ARG A 1 191 ? 0.223 1.604 -7.628 1.00 78.94 191 ARG A C 1
ATOM 1453 O O . ARG A 1 191 ? 1.217 0.898 -7.466 1.00 78.94 191 ARG A O 1
ATOM 1460 N N . GLY A 1 192 ? -0.818 1.226 -8.363 1.00 74.38 192 GLY A N 1
ATOM 1461 C CA . GLY A 1 192 ? -0.920 -0.100 -8.964 1.00 74.38 192 GLY A CA 1
ATOM 1462 C C . GLY A 1 192 ? -0.987 -1.203 -7.905 1.00 74.38 192 GLY A C 1
ATOM 1463 O O . GLY A 1 192 ? -2.013 -1.388 -7.256 1.00 74.38 192 GLY A O 1
ATOM 1464 N N . ASP A 1 193 ? 0.086 -1.978 -7.769 1.00 72.31 193 ASP A N 1
ATOM 1465 C CA . ASP A 1 193 ? 0.230 -3.042 -6.771 1.00 72.31 193 ASP A CA 1
ATOM 1466 C C . ASP A 1 193 ? 1.299 -2.741 -5.706 1.00 72.31 193 ASP A C 1
ATOM 1468 O O . ASP A 1 193 ? 1.537 -3.566 -4.825 1.00 72.31 193 ASP A O 1
ATOM 1472 N N . GLN A 1 194 ? 1.924 -1.564 -5.770 1.00 81.69 194 GLN A N 1
ATOM 1473 C CA . GLN A 1 194 ? 2.878 -1.105 -4.775 1.00 81.69 194 GLN A CA 1
ATOM 1474 C C . GLN A 1 194 ? 2.132 -0.335 -3.686 1.00 81.69 194 GLN A C 1
ATOM 1476 O O . GLN A 1 194 ? 1.477 0.669 -3.968 1.00 81.69 194 GLN A O 1
ATOM 1481 N N . VAL A 1 195 ? 2.271 -0.785 -2.441 1.00 87.56 195 VAL A N 1
ATOM 1482 C CA . VAL A 1 195 ? 1.829 -0.052 -1.249 1.00 87.56 195 VAL A CA 1
ATOM 1483 C C . VAL A 1 195 ? 3.065 0.434 -0.518 1.00 87.56 195 VAL A C 1
ATOM 1485 O O . VAL A 1 195 ? 3.988 -0.351 -0.281 1.00 87.56 195 VAL A O 1
ATOM 1488 N N . ALA A 1 196 ? 3.080 1.708 -0.148 1.00 89.62 196 ALA A N 1
ATOM 1489 C CA . ALA A 1 196 ? 4.125 2.266 0.689 1.00 89.62 196 ALA A CA 1
ATOM 1490 C C . ALA A 1 196 ? 3.537 3.070 1.846 1.00 89.62 196 ALA A C 1
ATOM 1492 O O . ALA A 1 196 ? 2.522 3.740 1.677 1.00 89.62 196 ALA A O 1
ATOM 1493 N N . ALA A 1 197 ? 4.190 3.018 3.003 1.00 89.12 197 ALA A N 1
ATOM 1494 C CA . ALA A 1 197 ? 3.892 3.848 4.158 1.00 89.12 197 ALA A CA 1
ATOM 1495 C C . ALA A 1 197 ? 5.165 4.553 4.635 1.00 89.12 197 ALA A C 1
ATOM 1497 O O . ALA A 1 197 ? 6.178 3.912 4.900 1.00 89.12 197 ALA A O 1
ATOM 1498 N N . TRP A 1 198 ? 5.098 5.869 4.761 1.00 87.50 198 TRP A N 1
ATOM 1499 C CA . TRP A 1 198 ? 6.110 6.704 5.386 1.00 87.50 198 TRP A CA 1
ATOM 1500 C C . TRP A 1 198 ? 5.654 7.074 6.785 1.00 87.50 198 TRP A C 1
ATOM 1502 O O . TRP A 1 198 ? 4.530 7.529 6.988 1.00 87.50 198 TRP A O 1
ATOM 1512 N N . VAL A 1 199 ? 6.540 6.873 7.747 1.00 85.94 199 VAL A N 1
ATOM 1513 C CA . VAL A 1 199 ? 6.287 7.126 9.156 1.00 85.94 199 VAL A CA 1
ATOM 1514 C C . VAL A 1 199 ? 7.350 8.089 9.651 1.00 85.94 199 VAL A C 1
ATOM 1516 O O . VAL A 1 199 ? 8.527 7.728 9.712 1.00 85.94 199 VAL A O 1
ATOM 1519 N N . ASN A 1 200 ? 6.935 9.298 10.031 1.00 83.62 200 ASN A N 1
ATOM 1520 C CA . ASN A 1 200 ? 7.813 10.182 10.785 1.00 83.62 200 ASN A CA 1
ATOM 1521 C C . ASN A 1 200 ? 7.801 9.734 12.253 1.00 83.62 200 ASN A C 1
ATOM 1523 O O . ASN A 1 200 ? 6.870 10.014 13.005 1.00 83.62 200 ASN A O 1
ATOM 1527 N N . ALA A 1 201 ? 8.839 9.007 12.648 1.00 79.56 201 ALA A N 1
ATOM 1528 C CA . ALA A 1 201 ? 9.079 8.541 14.009 1.00 79.56 201 ALA A CA 1
ATOM 1529 C C . ALA A 1 201 ? 10.039 9.465 14.789 1.00 79.56 201 ALA A C 1
ATOM 1531 O O . ALA A 1 201 ? 10.581 9.063 15.825 1.00 79.56 201 ALA A O 1
ATOM 1532 N N . GLY A 1 202 ? 10.300 10.664 14.260 1.00 71.38 202 GLY A N 1
ATOM 1533 C CA . GLY A 1 202 ? 11.194 11.660 14.831 1.00 71.38 202 GLY A CA 1
ATOM 1534 C C . GLY A 1 202 ? 10.666 12.264 16.126 1.00 71.38 202 GLY A C 1
ATOM 1535 O O . GLY A 1 202 ? 9.584 11.932 16.620 1.00 71.38 202 GLY A O 1
ATOM 1536 N N . ASN A 1 203 ? 11.458 13.162 16.704 1.00 61.16 203 ASN A N 1
ATOM 1537 C CA . ASN A 1 203 ? 11.003 13.923 17.856 1.00 61.16 203 ASN A CA 1
ATOM 1538 C C . ASN A 1 203 ? 9.987 14.969 17.381 1.00 61.16 203 ASN A C 1
ATOM 1540 O O . ASN A 1 203 ? 10.264 15.695 16.420 1.00 61.16 203 ASN A O 1
ATOM 1544 N N . PRO A 1 204 ? 8.810 15.051 18.014 1.00 59.72 204 PRO A N 1
ATOM 1545 C CA . PRO A 1 204 ? 7.865 16.111 17.706 1.00 59.72 204 PRO A CA 1
ATOM 1546 C C . PRO A 1 204 ? 8.437 17.482 18.076 1.00 59.72 204 PRO A C 1
ATOM 1548 O O . PRO A 1 204 ? 9.478 17.591 18.729 1.00 59.72 204 PRO A O 1
ATOM 1551 N N . LEU A 1 205 ? 7.732 18.533 17.649 1.00 56.81 205 LEU A N 1
ATOM 1552 C CA . LEU A 1 205 ? 7.972 19.898 18.115 1.00 56.81 205 LEU A CA 1
ATOM 1553 C C . LEU A 1 205 ? 8.034 19.930 19.653 1.00 56.81 205 LEU A C 1
ATOM 1555 O O . LEU A 1 205 ? 7.438 19.073 20.317 1.00 56.81 205 LEU A O 1
ATOM 1559 N N . ALA A 1 206 ? 8.762 20.909 20.203 1.00 50.75 206 ALA A N 1
ATOM 1560 C CA . ALA A 1 206 ? 8.846 21.118 21.647 1.00 50.75 206 ALA A CA 1
ATOM 1561 C C . ALA A 1 206 ? 7.439 21.039 22.276 1.00 50.75 206 ALA A C 1
ATOM 1563 O O . ALA A 1 206 ? 6.484 21.561 21.705 1.00 50.75 206 ALA A O 1
ATOM 1564 N N . ASP A 1 207 ? 7.331 20.337 23.408 1.00 57.38 207 ASP A N 1
ATOM 1565 C CA . ASP A 1 207 ? 6.109 20.116 24.207 1.00 57.38 207 ASP A CA 1
ATOM 1566 C C . ASP A 1 207 ? 5.200 18.929 23.830 1.00 57.38 207 ASP A C 1
ATOM 1568 O O . ASP A 1 207 ? 4.197 18.694 24.505 1.00 57.38 207 ASP A O 1
ATOM 1572 N N . VAL A 1 208 ? 5.552 18.102 22.839 1.00 59.56 208 VAL A N 1
ATOM 1573 C CA . VAL A 1 208 ? 4.816 16.853 22.551 1.00 59.56 208 VAL A CA 1
ATOM 1574 C C . VAL A 1 208 ? 5.692 15.633 22.857 1.00 59.56 208 VAL A C 1
ATOM 1576 O O . VAL A 1 208 ? 6.890 15.612 22.591 1.00 59.56 208 VAL A O 1
ATOM 1579 N N . SER A 1 209 ? 5.117 14.583 23.447 1.00 65.75 209 SER A N 1
ATOM 1580 C CA . SER A 1 209 ? 5.843 13.318 23.642 1.00 65.75 209 SER A CA 1
ATOM 1581 C C . SER A 1 209 ? 5.907 12.528 22.333 1.00 65.75 209 SER A C 1
ATOM 1583 O O . SER A 1 209 ? 4.906 12.432 21.619 1.00 65.75 209 SER A O 1
ATOM 1585 N N . ARG A 1 210 ? 7.068 11.943 22.011 1.00 71.00 210 ARG A N 1
ATOM 1586 C CA . ARG A 1 210 ? 7.204 11.057 20.846 1.00 71.00 210 ARG A CA 1
ATOM 1587 C C . ARG A 1 210 ? 6.182 9.912 20.952 1.00 71.00 210 ARG A C 1
ATOM 1589 O O . ARG A 1 210 ? 6.124 9.252 21.994 1.00 71.00 210 ARG A O 1
ATOM 1596 N N . PRO A 1 211 ? 5.393 9.641 19.899 1.00 74.81 211 PRO A N 1
ATOM 1597 C CA . PRO A 1 211 ? 4.462 8.526 19.916 1.00 74.81 211 PRO A CA 1
ATOM 1598 C C . PRO A 1 211 ? 5.211 7.201 20.008 1.00 74.81 211 PRO A C 1
ATOM 1600 O O . PRO A 1 211 ? 6.242 6.996 19.368 1.00 74.81 211 PRO A O 1
ATOM 1603 N N . GLN A 1 212 ? 4.653 6.302 20.811 1.00 84.19 212 GLN A N 1
ATOM 1604 C CA . GLN A 1 212 ? 5.172 4.952 20.968 1.00 84.19 212 GLN A CA 1
ATOM 1605 C C . GLN A 1 212 ? 5.024 4.156 19.667 1.00 84.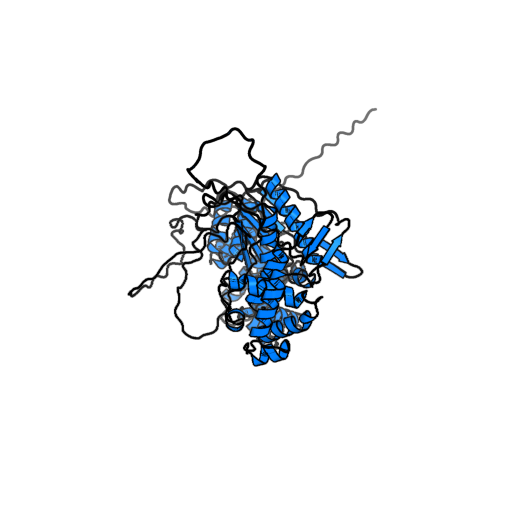19 212 GLN A C 1
ATOM 1607 O O . GLN A 1 212 ? 4.103 4.383 18.875 1.00 84.19 212 GLN A O 1
ATOM 1612 N N . GLU A 1 213 ? 5.921 3.198 19.469 1.00 86.75 213 GLU A N 1
ATOM 1613 C CA . GLU A 1 213 ? 5.982 2.330 18.297 1.00 86.75 213 GLU A CA 1
ATOM 1614 C C . GLU A 1 213 ? 4.662 1.588 18.049 1.00 86.75 213 GLU A C 1
ATOM 1616 O O . GLU A 1 213 ? 4.278 1.388 16.896 1.00 86.75 213 GLU A O 1
ATOM 1621 N N . GLU A 1 214 ? 3.920 1.254 19.106 1.00 86.12 214 GLU A N 1
ATOM 1622 C CA . GLU A 1 214 ? 2.624 0.594 18.994 1.00 86.12 214 GLU A CA 1
ATOM 1623 C C . GLU A 1 214 ? 1.572 1.495 18.338 1.00 86.12 214 GLU A C 1
ATOM 1625 O O . GLU A 1 214 ? 0.774 1.047 17.510 1.00 86.12 214 GLU A O 1
ATOM 1630 N N . LYS A 1 215 ? 1.597 2.794 18.666 1.00 84.06 215 LYS A N 1
ATOM 1631 C CA . LYS A 1 215 ? 0.710 3.792 18.055 1.00 84.06 215 LYS A CA 1
ATOM 1632 C C . LYS A 1 215 ? 1.071 4.014 16.590 1.00 84.06 215 LYS A C 1
ATOM 1634 O O . LYS A 1 215 ? 0.176 4.087 15.756 1.00 84.06 215 LYS A O 1
ATOM 1639 N N . LEU A 1 216 ? 2.364 4.060 16.263 1.00 87.44 216 LEU A N 1
ATOM 1640 C CA . LEU A 1 216 ? 2.818 4.163 14.873 1.00 87.44 216 LEU A CA 1
ATOM 1641 C C . LEU A 1 216 ? 2.350 2.955 14.046 1.00 87.44 216 LEU A C 1
ATOM 1643 O O . LEU A 1 216 ? 1.835 3.124 12.941 1.00 87.44 216 LEU A O 1
ATOM 1647 N N . ALA A 1 217 ? 2.471 1.740 14.589 1.00 88.88 217 ALA A N 1
ATOM 1648 C CA . ALA A 1 217 ? 1.989 0.525 13.934 1.00 88.88 217 ALA A CA 1
ATOM 1649 C C . ALA A 1 217 ? 0.458 0.526 13.762 1.00 88.88 217 ALA A C 1
ATOM 1651 O O . ALA A 1 217 ? -0.046 0.095 12.721 1.00 88.88 217 ALA A O 1
ATOM 1652 N N . ALA A 1 218 ? -0.286 1.055 14.740 1.00 86.44 218 ALA A N 1
ATOM 1653 C CA . ALA A 1 218 ? -1.730 1.263 14.630 1.00 86.44 218 ALA A CA 1
ATOM 1654 C C . ALA A 1 218 ? -2.086 2.195 13.464 1.00 86.44 218 ALA A C 1
ATOM 1656 O O . ALA A 1 218 ? -2.939 1.846 12.646 1.00 86.44 218 ALA A O 1
ATOM 1657 N N . SER A 1 219 ? -1.391 3.327 13.347 1.00 85.00 219 SER A N 1
ATOM 1658 C CA . SER A 1 219 ? -1.592 4.298 12.269 1.00 85.00 219 SER A CA 1
ATOM 1659 C C . SER A 1 219 ? -1.232 3.726 10.893 1.00 85.00 219 SER A C 1
ATOM 1661 O O . SER A 1 219 ? -1.976 3.921 9.936 1.00 85.00 219 SER A O 1
ATOM 1663 N N . VAL A 1 220 ? -0.162 2.929 10.777 1.00 89.31 220 VAL A N 1
ATOM 1664 C CA . VAL A 1 220 ? 0.152 2.208 9.525 1.00 89.31 220 VAL A CA 1
ATOM 1665 C C . VAL A 1 220 ? -0.947 1.215 9.159 1.00 89.31 220 VAL A C 1
ATOM 1667 O O . VAL A 1 220 ? -1.395 1.195 8.012 1.00 89.31 220 VAL A O 1
ATOM 1670 N N . SER A 1 221 ? -1.433 0.427 10.120 1.00 89.31 221 SER A N 1
ATOM 1671 C CA . SER A 1 221 ? -2.535 -0.509 9.879 1.00 89.31 221 SER A CA 1
ATOM 1672 C C . SER A 1 221 ? -3.820 0.210 9.454 1.00 89.31 221 SER A C 1
ATOM 1674 O O . SER A 1 221 ? -4.541 -0.292 8.594 1.00 89.31 221 SER A O 1
ATOM 1676 N N . GLN A 1 222 ? -4.110 1.370 10.045 1.00 86.81 222 GLN A N 1
ATOM 1677 C CA . GLN A 1 222 ? -5.248 2.212 9.688 1.00 86.81 222 GLN A CA 1
ATOM 1678 C C . GLN A 1 222 ? -5.166 2.656 8.223 1.00 86.81 222 GLN A C 1
ATOM 1680 O O . GLN A 1 222 ? -6.115 2.455 7.461 1.00 86.81 222 GLN A O 1
ATOM 1685 N N . GLU A 1 223 ? -4.037 3.243 7.822 1.00 85.25 223 GLU A N 1
ATOM 1686 C CA . GLU A 1 223 ? -3.878 3.772 6.467 1.00 85.25 223 GLU A CA 1
ATOM 1687 C C . GLU A 1 223 ? -3.866 2.660 5.412 1.00 85.25 223 GLU A C 1
ATOM 1689 O O . GLU A 1 223 ? -4.482 2.797 4.358 1.00 85.25 223 GLU A O 1
ATOM 1694 N N . GLN A 1 224 ? -3.283 1.497 5.716 1.00 85.12 224 GLN A N 1
ATOM 1695 C CA . GLN A 1 224 ? -3.335 0.335 4.822 1.00 85.12 224 GLN A CA 1
ATOM 1696 C C . GLN A 1 224 ? -4.761 -0.170 4.573 1.00 85.12 224 GLN A C 1
ATOM 1698 O O . GLN A 1 224 ? -5.078 -0.611 3.466 1.00 85.12 224 GLN A O 1
ATOM 1703 N N . VAL A 1 225 ? -5.632 -0.128 5.583 1.00 84.88 225 VAL A N 1
ATOM 1704 C CA . VAL A 1 225 ? -7.037 -0.507 5.400 1.00 84.88 225 VAL A CA 1
ATOM 1705 C C . VAL A 1 225 ? -7.806 0.577 4.656 1.00 84.88 225 VAL A C 1
ATOM 1707 O O . VAL A 1 225 ? -8.625 0.249 3.802 1.00 84.88 225 VAL A O 1
ATOM 1710 N N . ALA A 1 226 ? -7.529 1.854 4.920 1.00 85.44 226 ALA A N 1
ATOM 1711 C CA . ALA A 1 226 ? -8.135 2.944 4.164 1.00 85.44 226 ALA A CA 1
ATOM 1712 C C . ALA A 1 226 ? -7.785 2.864 2.671 1.00 85.44 226 ALA A C 1
ATOM 1714 O O . ALA A 1 226 ? -8.676 2.977 1.834 1.00 85.44 226 ALA A O 1
ATOM 1715 N N . LEU A 1 227 ? -6.527 2.559 2.332 1.00 83.81 227 LEU A N 1
ATOM 1716 C CA . LEU A 1 227 ? -6.108 2.293 0.953 1.00 83.81 227 LEU A CA 1
ATOM 1717 C C . LEU A 1 227 ? -6.858 1.101 0.340 1.00 83.81 227 LEU A C 1
ATOM 1719 O O . LEU A 1 227 ? -7.283 1.176 -0.810 1.00 83.81 227 LEU A O 1
ATOM 1723 N N . ALA A 1 228 ? -7.064 0.021 1.101 1.00 83.81 228 ALA A N 1
ATOM 1724 C CA . ALA A 1 228 ? -7.821 -1.143 0.636 1.00 83.81 228 ALA A CA 1
ATOM 1725 C C . ALA A 1 228 ? -9.321 -0.856 0.447 1.00 83.81 228 ALA A C 1
ATOM 1727 O O . ALA A 1 228 ? -9.951 -1.437 -0.426 1.00 83.81 228 ALA A O 1
ATOM 1728 N N . LEU A 1 229 ? -9.908 0.029 1.253 1.00 85.06 229 LEU A N 1
ATOM 1729 C CA . LEU A 1 229 ? -11.291 0.478 1.078 1.00 85.06 229 LEU A CA 1
ATOM 1730 C C . LEU A 1 229 ? -11.420 1.435 -0.116 1.00 85.06 229 LEU A C 1
ATOM 1732 O O . LEU A 1 229 ? -12.392 1.370 -0.861 1.00 85.06 229 LEU A O 1
ATOM 1736 N N . ASN A 1 230 ? -10.430 2.292 -0.342 1.00 83.62 230 ASN A N 1
ATOM 1737 C CA . ASN A 1 230 ? -10.425 3.218 -1.475 1.00 83.62 230 ASN A CA 1
ATOM 1738 C C . ASN A 1 230 ? -10.118 2.544 -2.814 1.00 83.62 230 ASN A C 1
ATOM 1740 O O . ASN A 1 230 ? -10.376 3.132 -3.858 1.00 83.62 230 ASN A O 1
ATOM 1744 N N . SER A 1 231 ? -9.597 1.316 -2.804 1.00 77.75 231 SER A N 1
ATOM 1745 C CA . SER A 1 231 ? -9.336 0.550 -4.025 1.00 77.75 231 SER A CA 1
ATOM 1746 C C . SER A 1 231 ? -10.584 -0.111 -4.618 1.00 77.75 231 SER A C 1
ATOM 1748 O O . SER A 1 231 ? -10.511 -0.695 -5.702 1.00 77.75 231 SER A O 1
ATOM 1750 N N . PHE A 1 232 ? -11.734 -0.027 -3.940 1.00 79.50 232 PHE A N 1
ATOM 1751 C CA . PHE A 1 232 ? -13.003 -0.464 -4.507 1.00 79.50 232 PHE A CA 1
ATOM 1752 C C . PHE A 1 232 ? -13.354 0.340 -5.761 1.00 79.50 232 PHE A C 1
ATOM 1754 O O . PHE A 1 232 ? -13.151 1.549 -5.820 1.00 79.50 232 PHE A O 1
ATOM 1761 N N . SER A 1 233 ? -14.001 -0.316 -6.732 1.00 74.25 233 SER A N 1
ATOM 1762 C CA . SER A 1 233 ? -14.529 0.346 -7.938 1.00 74.25 233 SER A CA 1
ATOM 1763 C C . SER A 1 233 ? -15.489 1.493 -7.613 1.00 74.25 233 SER A C 1
ATOM 1765 O O . SER A 1 233 ? -15.700 2.385 -8.428 1.00 74.25 233 SER A O 1
ATOM 1767 N N . ARG A 1 234 ? -16.109 1.432 -6.432 1.00 83.81 234 ARG A N 1
ATOM 1768 C CA . ARG A 1 234 ? -16.910 2.495 -5.839 1.00 83.81 234 ARG A CA 1
ATOM 1769 C C . ARG A 1 234 ? -16.409 2.706 -4.412 1.00 83.81 234 ARG A C 1
ATOM 1771 O O . ARG A 1 234 ? -16.760 1.897 -3.547 1.00 83.81 234 ARG A O 1
ATOM 1778 N N . PRO A 1 235 ? -15.557 3.712 -4.163 1.00 85.50 235 PRO A N 1
ATOM 1779 C CA . PRO A 1 235 ? -15.025 3.939 -2.832 1.00 85.50 235 PRO A CA 1
ATOM 1780 C C . PRO A 1 235 ? -16.163 4.283 -1.856 1.00 85.50 235 PRO A C 1
ATOM 1782 O O . PRO A 1 235 ? -17.182 4.867 -2.253 1.00 85.50 235 PRO A O 1
ATOM 1785 N N . PRO A 1 236 ? -16.038 3.899 -0.577 1.00 89.94 236 PRO A N 1
ATOM 1786 C CA . PRO A 1 236 ? -16.996 4.298 0.440 1.00 89.94 236 PRO A CA 1
ATOM 1787 C C . PRO A 1 236 ? -16.927 5.812 0.712 1.00 89.94 236 PRO A C 1
ATOM 1789 O O . PRO A 1 236 ? -15.899 6.440 0.458 1.00 89.94 236 PRO A O 1
ATOM 1792 N N . PRO A 1 237 ? -17.992 6.408 1.276 1.00 92.00 237 PRO A N 1
ATOM 1793 C CA . PRO A 1 237 ? -17.999 7.818 1.653 1.00 92.00 237 PRO A CA 1
ATOM 1794 C C . PRO A 1 237 ? -16.900 8.168 2.666 1.00 92.00 237 PRO A C 1
ATOM 1796 O O . PRO A 1 237 ? -16.568 7.360 3.541 1.00 92.00 237 PRO A O 1
ATOM 1799 N N . ALA A 1 238 ? -16.396 9.404 2.617 1.00 90.00 238 ALA A N 1
ATOM 1800 C CA . ALA A 1 238 ? -15.277 9.849 3.451 1.00 90.00 238 ALA A CA 1
ATOM 1801 C C . ALA A 1 238 ? -15.553 9.732 4.965 1.00 90.00 238 ALA A C 1
ATOM 1803 O O . ALA A 1 238 ? -14.698 9.266 5.720 1.00 90.00 238 ALA A O 1
ATOM 1804 N N . TRP A 1 239 ? -16.777 10.037 5.409 1.00 91.06 239 TRP A N 1
ATOM 1805 C CA . TRP A 1 239 ? -17.183 9.867 6.811 1.00 91.06 239 TRP A CA 1
ATOM 1806 C C . TRP A 1 239 ? -17.138 8.394 7.263 1.00 91.06 239 TRP A C 1
ATOM 1808 O O . TRP A 1 239 ? -16.808 8.098 8.414 1.00 91.06 239 TRP A O 1
ATOM 1818 N N . PHE A 1 240 ? -17.446 7.451 6.365 1.00 92.75 240 PHE A N 1
ATOM 1819 C CA . PHE A 1 240 ? -17.415 6.024 6.679 1.00 92.75 240 PHE A CA 1
ATOM 1820 C C . PHE A 1 240 ? -15.974 5.531 6.798 1.00 92.75 240 PHE A C 1
ATOM 1822 O O . PHE A 1 240 ? -15.641 4.823 7.749 1.00 92.75 240 PHE A O 1
ATOM 1829 N N . LEU A 1 241 ? -15.105 5.951 5.872 1.00 89.19 241 LEU A N 1
ATOM 1830 C CA . LEU A 1 241 ? -13.665 5.693 5.944 1.00 89.19 241 LEU A CA 1
ATOM 1831 C C . LEU A 1 241 ? -13.083 6.187 7.263 1.00 89.19 241 LEU A C 1
ATOM 1833 O O . LEU A 1 241 ? -12.363 5.444 7.922 1.00 89.19 241 LEU A O 1
ATOM 1837 N N . LEU A 1 242 ? -13.432 7.405 7.671 1.00 85.69 242 LEU A N 1
ATOM 1838 C CA . LEU A 1 242 ? -12.956 8.009 8.908 1.00 85.69 242 LEU A CA 1
ATOM 1839 C C . LEU A 1 242 ? -13.366 7.197 10.143 1.00 85.69 242 LEU A C 1
ATOM 1841 O O . LEU A 1 242 ? -12.533 6.893 10.997 1.00 85.69 242 LEU A O 1
ATOM 1845 N N . GLY A 1 243 ? -14.624 6.758 10.210 1.00 86.62 243 GLY A N 1
ATOM 1846 C CA . GLY A 1 243 ? -15.063 5.914 11.318 1.00 86.62 243 GLY A CA 1
ATOM 1847 C C . GLY A 1 243 ? -14.463 4.504 11.299 1.00 86.62 243 GLY A C 1
ATOM 1848 O O . GLY A 1 243 ? -14.171 3.946 12.357 1.00 86.62 243 GLY A O 1
ATOM 1849 N N . MET A 1 244 ? -14.202 3.938 10.117 1.00 88.44 244 MET A N 1
ATOM 1850 C CA . MET A 1 244 ? -13.460 2.678 9.986 1.00 88.44 244 MET A CA 1
ATOM 1851 C C . MET A 1 244 ? -12.004 2.827 10.433 1.00 88.44 244 MET A C 1
ATOM 1853 O O . MET A 1 244 ? -11.503 1.968 11.159 1.00 88.44 244 MET A O 1
ATOM 1857 N N . LYS A 1 245 ? -11.345 3.927 10.054 1.00 84.31 245 LYS A N 1
ATOM 1858 C CA . LYS A 1 245 ? -9.989 4.272 10.489 1.00 84.31 245 LYS A CA 1
ATOM 1859 C C . LYS A 1 245 ? -9.899 4.282 12.019 1.00 84.31 245 LYS A C 1
ATOM 1861 O O . LYS A 1 245 ? -9.067 3.578 12.593 1.00 84.31 245 LYS A O 1
ATOM 1866 N N . TRP A 1 246 ? -10.837 4.970 12.671 1.00 84.44 246 TRP A N 1
ATOM 1867 C CA . TRP A 1 246 ? -10.933 5.027 14.130 1.00 84.44 246 TRP A CA 1
ATOM 1868 C C . TRP A 1 246 ? -11.107 3.645 14.781 1.00 84.44 246 TRP A C 1
ATOM 1870 O O . TRP A 1 246 ? -10.383 3.308 15.716 1.00 84.44 246 TRP A O 1
ATOM 1880 N N . LEU A 1 247 ? -12.012 2.812 14.254 1.00 84.44 247 LEU A N 1
ATOM 1881 C CA . LEU A 1 247 ? -12.248 1.448 14.751 1.00 84.44 247 LEU A CA 1
ATOM 1882 C C . LEU A 1 247 ? -10.993 0.566 14.710 1.00 84.44 247 LEU A C 1
ATOM 1884 O O . LEU A 1 247 ? -10.772 -0.265 15.593 1.00 84.44 247 LEU A O 1
ATOM 1888 N N . ILE A 1 248 ? -10.188 0.711 13.660 1.00 85.00 248 ILE A N 1
ATOM 1889 C CA . ILE A 1 248 ? -8.964 -0.070 13.469 1.00 85.00 248 ILE A CA 1
ATOM 1890 C C . ILE A 1 248 ? -7.885 0.419 14.428 1.00 85.00 248 ILE A C 1
ATOM 1892 O O . ILE A 1 248 ? -7.270 -0.399 15.116 1.00 85.00 248 ILE A O 1
ATOM 1896 N N . ALA A 1 249 ? -7.715 1.737 14.539 1.00 79.75 249 ALA A N 1
ATOM 1897 C CA . ALA A 1 249 ? -6.794 2.345 15.492 1.00 79.75 249 ALA A CA 1
ATOM 1898 C C . ALA A 1 249 ? -7.121 1.937 16.938 1.00 79.75 249 ALA A C 1
ATOM 1900 O O . ALA A 1 249 ? -6.215 1.601 17.700 1.00 79.75 249 ALA A O 1
ATOM 1901 N N . SER A 1 250 ? -8.409 1.855 17.292 1.00 80.88 250 SER A N 1
ATOM 1902 C CA . SER A 1 250 ? -8.869 1.428 18.619 1.00 80.88 250 SER A CA 1
ATOM 1903 C C . SER A 1 250 ? -8.759 -0.083 18.869 1.00 80.88 250 SER A C 1
ATOM 1905 O O . SER A 1 250 ? -9.202 -0.562 19.912 1.00 80.88 250 SER A O 1
ATOM 1907 N N . THR A 1 251 ? -8.240 -0.866 17.918 1.00 84.56 251 THR A N 1
ATOM 1908 C CA . THR A 1 251 ? -8.022 -2.303 18.127 1.00 84.56 251 THR A CA 1
ATOM 1909 C C . THR A 1 251 ? -6.862 -2.498 19.093 1.00 84.56 251 THR A C 1
ATOM 1911 O O . THR A 1 251 ? -5.742 -2.049 18.840 1.00 84.56 251 THR A O 1
ATOM 1914 N N . GLU A 1 252 ? -7.127 -3.203 20.187 1.00 87.25 252 GLU A N 1
ATOM 1915 C CA . GLU A 1 252 ? -6.108 -3.611 21.147 1.00 87.25 252 GLU A CA 1
ATOM 1916 C C . GLU A 1 252 ? -5.628 -5.007 20.775 1.00 87.25 252 GLU A C 1
ATOM 1918 O O . GLU A 1 252 ? -6.421 -5.954 20.722 1.00 87.25 252 GLU A O 1
ATOM 1923 N N . VAL A 1 253 ? -4.328 -5.145 20.537 1.00 88.56 253 VAL A N 1
ATOM 1924 C CA . VAL A 1 253 ? -3.703 -6.434 20.255 1.00 88.56 253 VAL A CA 1
ATOM 1925 C C . VAL A 1 253 ? -2.648 -6.743 21.307 1.00 88.56 253 VAL A C 1
ATOM 1927 O O . VAL A 1 253 ? -1.945 -5.877 21.811 1.00 88.56 253 VAL A O 1
ATOM 1930 N N . SER A 1 254 ? -2.566 -8.010 21.679 1.00 88.19 254 SER A N 1
ATOM 1931 C CA . SER A 1 254 ? -1.499 -8.572 22.493 1.00 88.19 254 SER A CA 1
ATOM 1932 C C . SER A 1 254 ? -1.279 -10.013 22.056 1.00 88.19 254 SER A C 1
ATOM 1934 O O . SER A 1 254 ? -2.107 -10.585 21.352 1.00 88.19 254 SER A O 1
ATOM 1936 N N . ARG A 1 255 ? -0.206 -10.657 22.523 1.00 85.00 255 ARG A N 1
ATOM 1937 C CA . ARG A 1 255 ? 0.091 -12.066 22.190 1.00 85.00 255 ARG A CA 1
ATOM 1938 C C . ARG A 1 255 ? -0.987 -13.066 22.630 1.00 85.00 255 ARG A C 1
ATOM 1940 O O . ARG A 1 255 ? -0.957 -14.219 22.207 1.00 85.00 255 ARG A O 1
ATOM 1947 N N . THR A 1 256 ? -1.901 -12.662 23.509 1.00 87.00 256 THR A N 1
ATOM 1948 C CA . THR A 1 256 ? -2.917 -13.550 24.096 1.00 87.00 256 THR A CA 1
ATOM 1949 C C . THR A 1 256 ? -4.347 -13.046 23.934 1.00 87.00 256 THR A C 1
ATOM 1951 O O . THR A 1 256 ? -5.297 -13.765 24.267 1.00 87.00 256 THR A O 1
ATOM 1954 N N . ARG A 1 257 ? -4.524 -11.812 23.449 1.00 88.88 257 ARG A N 1
ATOM 1955 C CA . ARG A 1 257 ? -5.823 -11.150 23.387 1.00 88.88 257 ARG A CA 1
ATOM 1956 C C . ARG A 1 257 ? -5.893 -10.193 22.205 1.00 88.88 257 ARG A C 1
ATOM 1958 O O . ARG A 1 257 ? -5.013 -9.364 22.024 1.00 88.88 257 ARG A O 1
ATOM 1965 N N . ILE A 1 258 ? -6.989 -10.267 21.461 1.00 87.81 258 ILE A N 1
ATOM 1966 C CA . ILE A 1 258 ? -7.387 -9.246 20.490 1.00 87.81 258 ILE A CA 1
ATOM 1967 C C . ILE A 1 258 ? -8.737 -8.715 20.942 1.00 87.81 258 ILE A C 1
ATOM 1969 O O . ILE A 1 258 ? -9.690 -9.485 21.089 1.00 87.81 258 ILE A O 1
ATOM 1973 N N . THR A 1 259 ? -8.817 -7.409 21.162 1.00 86.81 259 THR A N 1
ATOM 1974 C CA . THR A 1 259 ? -10.066 -6.734 21.497 1.00 86.81 259 THR A CA 1
ATOM 1975 C C . THR A 1 259 ? -10.378 -5.712 20.422 1.00 86.81 259 THR A C 1
ATOM 1977 O O . THR A 1 259 ? -9.584 -4.820 20.140 1.00 86.81 259 THR A O 1
ATOM 1980 N N . PHE A 1 260 ? -11.554 -5.843 19.825 1.00 86.19 260 PHE A N 1
ATOM 1981 C CA . PHE A 1 260 ? -11.975 -5.032 18.699 1.00 86.19 260 PHE A CA 1
ATOM 1982 C C . PHE A 1 260 ? -13.360 -4.424 18.921 1.00 86.19 260 PHE A C 1
ATOM 1984 O O . PHE A 1 260 ? -14.239 -5.047 19.525 1.00 86.19 260 PHE A O 1
ATOM 1991 N N . ALA A 1 261 ? -13.536 -3.196 18.421 1.00 80.94 261 ALA A N 1
ATOM 1992 C CA . ALA A 1 261 ? -14.703 -2.343 18.632 1.00 80.94 261 ALA A CA 1
ATOM 1993 C C . ALA A 1 261 ? -15.007 -2.071 20.115 1.00 80.94 261 ALA A C 1
ATOM 1995 O O . ALA A 1 261 ? -16.120 -1.670 20.457 1.00 80.94 261 ALA A O 1
ATOM 1996 N N . ARG A 1 262 ? -14.031 -2.280 21.008 1.00 80.06 262 ARG A N 1
ATOM 1997 C CA . ARG A 1 262 ? -14.129 -1.861 22.403 1.00 80.06 262 ARG A CA 1
ATOM 1998 C C . ARG A 1 262 ? -13.803 -0.384 22.491 1.00 80.06 262 ARG A C 1
ATOM 2000 O O . ARG A 1 262 ? -12.770 0.058 22.006 1.00 80.06 262 ARG A O 1
ATOM 2007 N N . ILE A 1 263 ? -14.683 0.355 23.146 1.00 68.44 263 ILE A N 1
ATOM 2008 C CA . ILE A 1 263 ? -14.471 1.771 23.398 1.00 68.44 263 ILE A CA 1
ATOM 2009 C C . ILE A 1 263 ? -13.985 1.897 24.832 1.00 68.44 263 ILE A C 1
ATOM 2011 O O . ILE A 1 263 ? -14.767 1.784 25.774 1.00 68.44 263 ILE A O 1
ATOM 2015 N N . ASN A 1 264 ? -12.676 2.073 24.998 1.00 52.84 264 ASN A N 1
ATOM 2016 C CA . ASN A 1 264 ? -12.089 2.438 26.280 1.00 52.84 264 ASN A CA 1
ATOM 2017 C C . ASN A 1 264 ? -12.026 3.965 26.350 1.00 52.84 264 ASN A C 1
ATOM 2019 O O . ASN A 1 264 ? -11.075 4.584 25.885 1.00 52.84 264 ASN A O 1
ATOM 2023 N N . VAL A 1 265 ? -13.052 4.587 26.935 1.00 44.50 265 VAL A N 1
ATOM 2024 C CA . VAL A 1 265 ? -12.976 5.995 27.352 1.00 44.50 265 VAL A CA 1
ATOM 2025 C C . VAL A 1 265 ? -12.181 6.055 28.659 1.00 44.50 265 VAL A C 1
ATOM 2027 O O . VAL A 1 265 ? -12.724 6.291 29.731 1.00 44.50 265 VAL A O 1
ATOM 2030 N N . SER A 1 266 ? -10.884 5.773 28.596 1.00 32.34 266 SER A N 1
ATOM 2031 C CA . SER A 1 266 ? -9.952 6.215 29.630 1.00 32.34 266 SER A CA 1
ATOM 2032 C C . SER A 1 266 ? -9.319 7.499 29.117 1.00 32.34 266 SER A C 1
ATOM 2034 O O . SER A 1 266 ? -8.335 7.461 28.382 1.00 32.34 266 SER A O 1
ATOM 2036 N N . VAL A 1 267 ? -9.946 8.633 29.434 1.00 31.88 267 VAL A N 1
ATOM 2037 C CA . VAL A 1 267 ? -9.352 9.950 29.181 1.00 31.88 267 VAL A CA 1
ATOM 2038 C C . VAL A 1 267 ? -8.090 10.047 30.045 1.00 31.88 267 VAL A C 1
ATOM 2040 O O . VAL A 1 267 ? -8.188 9.790 31.249 1.00 31.88 267 VAL A O 1
ATOM 2043 N N . PRO A 1 268 ? -6.913 10.387 29.493 1.00 26.47 268 PRO A N 1
ATOM 2044 C CA . PRO A 1 268 ? -5.770 10.741 30.318 1.00 26.47 268 PRO A CA 1
ATOM 2045 C C . PRO A 1 268 ? -6.141 12.014 31.084 1.00 26.47 268 PRO A C 1
ATOM 2047 O O . PRO A 1 268 ? -6.349 13.065 30.484 1.00 26.47 268 PRO A O 1
ATOM 2050 N N . THR A 1 269 ? -6.279 11.933 32.404 1.00 30.16 269 THR A N 1
ATOM 2051 C CA . THR A 1 269 ? -6.287 13.130 33.246 1.00 30.16 269 THR A CA 1
ATOM 2052 C C . THR A 1 269 ? -4.909 13.767 33.135 1.00 30.16 269 THR A C 1
ATOM 2054 O O . THR A 1 269 ? -3.940 13.211 33.651 1.00 30.16 269 THR A O 1
ATOM 2057 N N . GLU A 1 270 ? -4.812 14.925 32.479 1.00 29.94 270 GLU A N 1
ATOM 2058 C CA . GLU A 1 270 ? -3.744 15.866 32.792 1.00 29.94 270 GLU A CA 1
ATOM 2059 C C . GLU A 1 270 ? -3.779 16.078 34.307 1.00 29.94 270 GLU A C 1
ATOM 2061 O O . GLU A 1 270 ? -4.750 16.601 34.859 1.00 29.94 270 GLU A O 1
ATOM 2066 N N . THR A 1 271 ? -2.727 15.658 35.002 1.00 30.19 271 THR A N 1
ATOM 2067 C CA . THR A 1 271 ? -2.373 16.233 36.297 1.00 30.19 271 THR A CA 1
ATOM 2068 C C . THR A 1 271 ? -2.004 17.687 36.041 1.00 30.19 271 THR A C 1
ATOM 2070 O O . THR A 1 271 ? -0.835 18.051 35.959 1.00 30.19 271 THR A O 1
ATOM 2073 N N . ARG A 1 272 ? -3.017 18.532 35.859 1.00 27.14 272 ARG A N 1
ATOM 2074 C CA . ARG A 1 272 ? -2.851 19.969 35.946 1.00 27.14 272 ARG A CA 1
ATOM 2075 C C . ARG A 1 272 ? -2.681 20.257 37.429 1.00 27.14 272 ARG A C 1
ATOM 2077 O O . ARG A 1 272 ? -3.636 20.221 38.202 1.00 27.14 272 ARG A O 1
ATOM 2084 N N . SER A 1 273 ? -1.434 20.420 37.854 1.00 29.09 273 SER A N 1
ATOM 2085 C CA . SER A 1 273 ? -1.121 20.980 39.161 1.00 29.09 273 SER A CA 1
ATOM 2086 C C . SER A 1 273 ? -1.561 22.440 39.145 1.00 29.09 273 SER A C 1
ATOM 2088 O O . SER A 1 273 ? -0.757 23.336 38.890 1.00 29.09 273 SER A O 1
ATOM 2090 N N . ASP A 1 274 ? -2.850 22.681 39.366 1.00 28.23 274 ASP A N 1
ATOM 2091 C CA . ASP A 1 274 ? -3.339 24.013 39.675 1.00 28.23 274 ASP A CA 1
ATOM 2092 C C . ASP A 1 274 ? -2.793 24.365 41.061 1.00 28.23 274 ASP A C 1
ATOM 2094 O O . ASP A 1 274 ? -3.361 24.035 42.105 1.00 28.23 274 ASP A O 1
ATOM 2098 N N . ILE A 1 275 ? -1.631 25.018 41.067 1.00 32.06 275 ILE A N 1
ATOM 2099 C CA . ILE A 1 275 ? -1.166 25.799 42.205 1.00 32.06 275 ILE A CA 1
ATOM 2100 C C . ILE A 1 275 ? -2.148 26.966 42.316 1.00 32.06 275 ILE A C 1
ATOM 2102 O O . ILE A 1 275 ? -1.955 28.039 41.754 1.00 32.06 275 ILE A O 1
ATOM 2106 N N . SER A 1 276 ? -3.250 26.730 43.023 1.00 31.52 276 SER A N 1
ATOM 2107 C CA . SER A 1 276 ? -4.113 27.782 43.539 1.00 31.52 276 SER A CA 1
ATOM 2108 C C . SER A 1 276 ? -3.293 28.583 44.549 1.00 31.52 276 SER A C 1
ATOM 2110 O O . SER A 1 276 ? -3.168 28.199 45.714 1.00 31.52 276 SER A O 1
ATOM 2112 N N . THR A 1 277 ? -2.727 29.706 44.110 1.00 34.66 277 THR A N 1
ATOM 2113 C CA . THR A 1 277 ? -2.195 30.741 44.998 1.00 34.66 277 THR A CA 1
ATOM 2114 C C . THR A 1 277 ? -3.363 31.453 45.682 1.00 34.66 277 THR A C 1
ATOM 2116 O O . THR A 1 277 ? -3.710 32.577 45.341 1.00 34.66 277 THR A O 1
ATOM 2119 N N . ASN A 1 278 ? -3.979 30.797 46.664 1.00 32.66 278 ASN A N 1
ATOM 2120 C CA . ASN A 1 278 ? -4.791 31.489 47.656 1.00 32.66 278 ASN A CA 1
ATOM 2121 C C . ASN A 1 278 ? -3.858 31.915 48.786 1.00 32.66 278 ASN A C 1
ATOM 2123 O O . ASN A 1 278 ? -3.641 31.197 49.761 1.00 32.66 278 ASN A O 1
ATOM 2127 N N . ALA A 1 279 ? -3.274 33.099 48.626 1.00 39.03 279 ALA A N 1
ATOM 2128 C CA . ALA A 1 279 ? -2.820 33.869 49.766 1.00 39.03 279 ALA A CA 1
ATOM 2129 C C . ALA A 1 279 ? -4.068 34.266 50.564 1.00 39.03 279 ALA A C 1
ATOM 2131 O O . ALA A 1 279 ? -4.847 35.078 50.086 1.00 39.03 279 ALA A O 1
ATOM 2132 N N . GLN A 1 280 ? -4.305 33.621 51.709 1.00 33.97 280 GLN A N 1
ATOM 2133 C CA . GLN A 1 280 ? -4.630 34.262 52.989 1.00 33.97 280 GLN A CA 1
ATOM 2134 C C . GLN A 1 280 ? -4.799 33.179 54.078 1.00 33.97 280 GLN A C 1
ATOM 2136 O O . GLN A 1 280 ? -5.382 32.135 53.823 1.00 33.97 280 GLN A O 1
ATOM 2141 N N . THR A 1 281 ? -4.322 33.508 55.285 1.00 32.56 281 THR A N 1
ATOM 2142 C CA . THR A 1 281 ? -4.432 32.822 56.596 1.00 32.56 281 THR A CA 1
ATOM 2143 C C . THR A 1 281 ? -3.391 31.752 56.953 1.00 32.56 281 THR A C 1
ATOM 2145 O O . THR A 1 281 ? -3.615 30.551 56.847 1.00 32.56 281 THR A O 1
ATOM 2148 N N . LEU A 1 282 ? -2.272 32.241 57.508 1.00 41.34 282 LEU A N 1
ATOM 2149 C CA . LEU A 1 282 ? -1.622 31.659 58.688 1.00 41.34 282 LEU A CA 1
ATOM 2150 C C . LEU A 1 282 ? -2.651 31.535 59.826 1.00 41.34 282 LEU A C 1
ATOM 2152 O O . LEU A 1 282 ? -3.336 32.520 60.092 1.00 41.34 282 LEU A O 1
ATOM 2156 N N . ILE A 1 283 ? -2.730 30.368 60.473 1.00 40.78 283 ILE A N 1
ATOM 2157 C CA . ILE A 1 283 ? -2.744 30.117 61.932 1.00 40.78 283 ILE A CA 1
ATOM 2158 C C . ILE A 1 283 ? -3.078 28.622 62.146 1.00 40.78 283 ILE A C 1
ATOM 2160 O O . ILE A 1 283 ? -4.034 28.101 61.584 1.00 40.78 283 ILE A O 1
ATOM 2164 N N . ASP A 1 284 ? -2.275 27.990 63.003 1.00 35.16 284 ASP A N 1
ATOM 2165 C CA . ASP A 1 284 ? -2.381 26.654 63.610 1.00 35.16 284 ASP A CA 1
ATOM 2166 C C . ASP A 1 284 ? -1.863 25.405 62.865 1.00 35.16 284 ASP A C 1
ATOM 2168 O O . ASP A 1 284 ? -2.249 25.062 61.750 1.00 35.16 284 ASP A O 1
ATOM 2172 N N . GLY A 1 285 ? -0.949 24.702 63.546 1.00 39.75 285 GLY A N 1
ATOM 2173 C CA . GLY A 1 285 ? -0.158 23.566 63.068 1.00 39.75 285 GLY A CA 1
ATOM 2174 C C . GLY A 1 285 ? -0.919 22.242 62.982 1.00 39.75 285 GLY A C 1
ATOM 2175 O O . GLY A 1 285 ? -0.566 21.278 63.658 1.00 39.75 285 GLY A O 1
ATOM 2176 N N . GLY A 1 286 ? -1.938 22.176 62.126 1.00 34.38 286 GLY A N 1
ATOM 2177 C CA . GLY A 1 286 ? -2.630 20.937 61.768 1.00 34.38 286 GLY A CA 1
ATOM 2178 C C . GLY A 1 286 ? -2.095 20.327 60.470 1.00 34.38 286 GLY A C 1
ATOM 2179 O O . GLY A 1 286 ? -1.994 21.010 59.454 1.00 34.38 286 GLY A O 1
ATOM 2180 N N . VAL A 1 287 ? -1.779 19.028 60.486 1.00 41.56 287 VAL A N 1
ATOM 2181 C CA . VAL A 1 287 ? -1.484 18.234 59.279 1.00 41.56 287 VAL A CA 1
ATOM 2182 C C . VAL A 1 287 ? -2.659 18.374 58.296 1.00 41.56 287 VAL A C 1
ATOM 2184 O O . VAL A 1 287 ? -3.786 18.053 58.682 1.00 41.56 287 VAL A O 1
ATOM 2187 N N . PRO A 1 288 ? -2.451 18.842 57.050 1.00 39.25 288 PRO A N 1
ATOM 2188 C CA . PRO A 1 288 ? -3.542 18.962 56.094 1.00 39.25 288 PRO A CA 1
ATOM 2189 C C . PRO A 1 288 ? -4.085 17.566 55.740 1.00 39.25 288 PRO A C 1
ATOM 2191 O O . PRO A 1 288 ? -3.295 16.635 55.545 1.00 39.25 288 PRO A O 1
ATOM 2194 N N . PRO A 1 289 ? -5.416 17.383 55.650 1.00 40.75 289 PRO A N 1
ATOM 2195 C CA . PRO A 1 289 ? -5.987 16.122 55.198 1.00 40.75 289 PRO A CA 1
ATOM 2196 C C . PRO A 1 289 ? -5.544 15.828 53.754 1.00 40.75 289 PRO A C 1
ATOM 2198 O O . PRO A 1 289 ? -5.349 16.765 52.972 1.00 40.75 289 PRO A O 1
ATOM 2201 N N . PRO A 1 290 ? -5.389 14.544 53.370 1.00 34.41 290 PRO A N 1
ATOM 2202 C CA . PRO A 1 290 ? -5.034 14.192 52.003 1.00 34.41 290 PRO A CA 1
ATOM 2203 C C . PRO A 1 290 ? -6.070 14.784 51.035 1.00 34.41 290 PRO A C 1
ATOM 2205 O O . PRO A 1 290 ? -7.273 14.733 51.324 1.00 34.41 290 PRO A O 1
ATOM 2208 N N . PRO A 1 291 ? -5.635 15.348 49.893 1.00 31.97 291 PRO A N 1
ATOM 2209 C CA . PRO A 1 291 ? -6.547 15.929 48.922 1.00 31.97 291 PRO A CA 1
ATOM 2210 C C . PRO A 1 291 ? -7.538 14.857 48.474 1.00 31.97 291 PRO A C 1
ATOM 2212 O O . PRO A 1 291 ? -7.175 13.849 47.868 1.00 31.97 291 PRO A O 1
ATOM 2215 N N . THR A 1 292 ? -8.812 15.064 48.799 1.00 29.92 292 THR A N 1
ATOM 2216 C CA . THR A 1 292 ? -9.893 14.228 48.286 1.00 29.92 292 THR A CA 1
ATOM 2217 C C . THR A 1 292 ? -10.129 14.655 46.843 1.00 29.92 292 THR A C 1
ATOM 2219 O O . THR A 1 292 ? -10.804 15.647 46.574 1.00 29.92 292 THR A O 1
ATOM 2222 N N . VAL A 1 293 ? -9.507 13.935 45.909 1.00 28.05 293 VAL A N 1
ATOM 2223 C CA . VAL A 1 293 ? -9.660 14.152 44.468 1.00 28.05 293 VAL A CA 1
ATOM 2224 C C . VAL A 1 293 ? -11.060 13.694 44.064 1.00 28.05 293 VAL A C 1
ATOM 2226 O O . VAL A 1 293 ? -11.312 12.511 43.854 1.00 28.05 293 VAL A O 1
ATOM 2229 N N . SER A 1 294 ? -11.997 14.637 43.978 1.00 28.02 294 SER A N 1
ATOM 2230 C CA . SER A 1 294 ? -13.291 14.395 43.346 1.00 28.02 294 SER A CA 1
ATOM 2231 C C . SER A 1 294 ? -13.113 14.497 41.829 1.00 28.02 294 SER A C 1
ATOM 2233 O O . SER A 1 294 ? -13.070 15.585 41.258 1.00 28.02 294 SER A O 1
ATOM 2235 N N . THR A 1 295 ? -12.952 13.350 41.171 1.00 29.98 295 THR A N 1
ATOM 2236 C CA . THR A 1 295 ? -12.854 13.216 39.713 1.00 29.98 295 THR A CA 1
ATOM 2237 C C . THR A 1 295 ? -14.203 13.522 39.059 1.00 29.98 295 THR A C 1
ATOM 2239 O O . THR A 1 295 ? -15.078 12.662 38.959 1.00 29.98 295 THR A O 1
ATOM 2242 N N . ARG A 1 296 ? -14.392 14.753 38.569 1.00 26.50 296 ARG A N 1
ATOM 2243 C CA . ARG A 1 296 ? -15.473 15.059 37.621 1.00 26.50 296 ARG A CA 1
ATOM 2244 C C . ARG A 1 296 ? -14.985 14.828 36.193 1.00 26.50 296 ARG A C 1
ATOM 2246 O O . ARG A 1 296 ? -14.202 15.605 35.661 1.00 26.50 296 ARG A O 1
ATOM 2253 N N . VAL A 1 297 ? -15.477 13.754 35.582 1.00 34.12 297 VAL A N 1
ATOM 2254 C CA . VAL A 1 297 ? -15.325 13.455 34.153 1.00 34.12 297 VAL A CA 1
ATOM 2255 C C . VAL A 1 297 ? -16.177 14.450 33.361 1.00 34.12 297 VAL A C 1
ATOM 2257 O O . VAL A 1 297 ? -17.399 14.462 33.512 1.00 34.12 297 VAL A O 1
ATOM 2260 N N . ALA A 1 298 ? -15.562 15.294 32.530 1.00 31.59 298 ALA A N 1
ATOM 2261 C CA . ALA A 1 298 ? -16.315 16.111 31.583 1.00 31.59 298 ALA A CA 1
ATOM 2262 C C . ALA A 1 298 ? -16.876 15.198 30.472 1.00 31.59 298 ALA A C 1
ATOM 2264 O O . ALA A 1 298 ? -16.107 14.467 29.843 1.00 31.59 298 ALA A O 1
ATOM 2265 N N . PRO A 1 299 ? -18.198 15.179 30.226 1.00 43.81 299 PRO A N 1
ATOM 2266 C CA . PRO A 1 299 ? -18.768 14.356 29.170 1.00 43.81 299 PRO A CA 1
ATOM 2267 C C . PRO A 1 299 ? -18.429 14.943 27.797 1.00 43.81 299 PRO A C 1
ATOM 2269 O O . PRO A 1 299 ? -18.703 16.117 27.536 1.00 43.81 299 PRO A O 1
ATOM 2272 N N . VAL A 1 300 ? -17.915 14.099 26.896 1.00 51.22 300 VAL A N 1
ATOM 2273 C CA . VAL A 1 300 ? -17.839 14.403 25.459 1.00 51.22 300 VAL A CA 1
ATOM 2274 C C . VAL A 1 300 ? -19.232 14.842 25.000 1.00 51.22 300 VAL A C 1
ATOM 2276 O O . VAL A 1 300 ? -20.229 14.137 25.204 1.00 51.22 300 VAL A O 1
ATOM 2279 N N . SER A 1 301 ? -19.318 16.055 24.463 1.00 53.00 301 SER A N 1
ATOM 2280 C CA . SER A 1 301 ? -20.569 16.667 24.025 1.00 53.00 301 SER A CA 1
ATOM 2281 C C . SER A 1 301 ? -20.495 16.896 22.525 1.00 53.00 301 SER A C 1
ATOM 2283 O O . SER A 1 301 ? -19.544 17.488 22.034 1.00 53.00 301 SER A O 1
ATOM 2285 N N . ILE A 1 302 ? -21.486 16.377 21.799 1.00 60.97 302 ILE A N 1
ATOM 2286 C CA . ILE A 1 302 ? -21.634 16.631 20.368 1.00 60.97 302 ILE A CA 1
ATOM 2287 C C . ILE A 1 302 ? -22.207 18.044 20.218 1.00 60.97 302 ILE A C 1
ATOM 2289 O O . ILE A 1 302 ? -23.329 18.276 20.675 1.00 60.97 302 ILE A O 1
ATOM 2293 N N . HIS A 1 303 ? -21.465 18.961 19.594 1.00 63.81 303 HIS A N 1
ATOM 2294 C CA . HIS A 1 303 ? -21.935 20.320 19.294 1.00 63.81 303 HIS A CA 1
ATOM 2295 C C . HIS A 1 303 ? -22.370 20.514 17.831 1.00 63.81 303 HIS A C 1
ATOM 2297 O O . HIS A 1 303 ? -22.842 21.591 17.467 1.00 63.81 303 HIS A O 1
ATOM 2303 N N . LEU A 1 304 ? -22.344 19.450 17.018 1.00 68.06 304 LEU A N 1
ATOM 2304 C CA . LEU A 1 304 ? -22.892 19.467 15.663 1.00 68.06 304 LEU A CA 1
ATOM 2305 C C . LEU A 1 304 ? -24.381 19.837 15.651 1.00 68.06 304 LEU A C 1
ATOM 2307 O O . LEU A 1 304 ? -25.198 19.279 16.382 1.00 68.06 304 LEU A O 1
ATOM 2311 N N . SER A 1 305 ? -24.737 20.772 14.775 1.00 68.38 305 SER A N 1
ATOM 2312 C CA . SER A 1 305 ? -26.105 21.262 14.590 1.00 68.38 305 SER A CA 1
ATOM 2313 C C . SER A 1 305 ? -26.903 20.436 13.570 1.00 68.38 305 SER A C 1
ATOM 2315 O O . SER A 1 305 ? -28.132 20.388 13.651 1.00 68.38 305 SER A O 1
ATOM 2317 N N . SER A 1 306 ? -26.231 19.739 12.644 1.00 80.38 306 SER A N 1
ATOM 2318 C CA . SER A 1 306 ? -26.850 18.830 11.669 1.00 80.38 306 SER A CA 1
ATOM 2319 C C . SER A 1 306 ? -25.878 17.744 11.202 1.00 80.38 306 SER A C 1
ATOM 2321 O O . SER A 1 306 ? -24.689 17.999 11.047 1.00 80.38 306 SER A O 1
ATOM 2323 N N . LEU A 1 307 ? -26.389 16.536 10.940 1.00 86.81 307 LEU A N 1
ATOM 2324 C CA . LEU A 1 307 ? -25.589 15.407 10.447 1.00 86.81 307 LEU A CA 1
ATOM 2325 C C . LEU A 1 307 ? -25.419 15.434 8.916 1.00 86.81 307 LEU A C 1
ATOM 2327 O O . LEU A 1 307 ? -24.415 14.955 8.401 1.00 86.81 307 LEU A O 1
ATOM 2331 N N . LEU A 1 308 ? -26.394 15.974 8.175 1.00 88.88 308 LEU A N 1
ATOM 2332 C CA . LEU A 1 308 ? -26.398 15.916 6.707 1.00 88.88 308 LEU A CA 1
ATOM 2333 C C . LEU A 1 308 ? -25.198 16.608 6.041 1.00 88.88 308 LEU A C 1
ATOM 2335 O 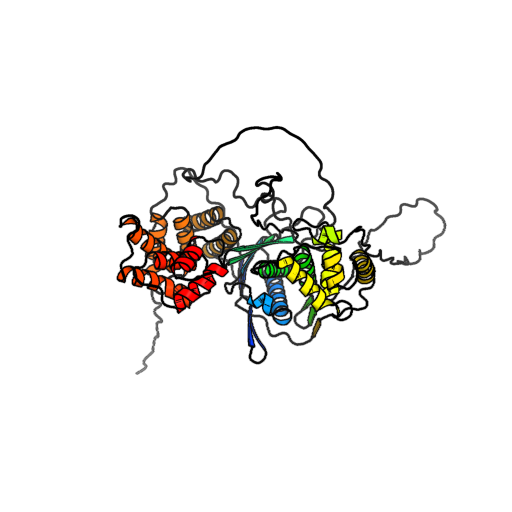O . LEU A 1 308 ? -24.615 15.984 5.154 1.00 88.88 308 LEU A O 1
ATOM 2339 N N . PRO A 1 309 ? -24.803 17.842 6.422 1.00 89.44 309 PRO A N 1
ATOM 2340 C CA . PRO A 1 309 ? -23.651 18.509 5.812 1.00 89.44 309 PRO A CA 1
ATOM 2341 C C . PRO A 1 309 ? -22.371 17.682 5.953 1.00 89.44 309 PRO A C 1
ATOM 2343 O O . PRO A 1 309 ? -21.666 17.470 4.972 1.00 89.44 309 PRO A O 1
ATOM 2346 N N . MET A 1 310 ? -22.146 17.121 7.144 1.00 90.06 310 MET A N 1
ATOM 2347 C CA . MET A 1 310 ? -21.016 16.239 7.430 1.00 90.06 310 MET A CA 1
ATOM 2348 C C . MET A 1 310 ? -21.037 14.983 6.546 1.00 90.06 310 MET A C 1
ATOM 2350 O O . MET A 1 310 ? -20.021 14.606 5.976 1.00 90.06 310 MET A O 1
ATOM 2354 N N . LEU A 1 311 ? -22.194 14.329 6.394 1.00 90.06 311 LEU A N 1
ATOM 2355 C CA . LEU A 1 311 ? -22.297 13.105 5.591 1.00 90.06 311 LEU A CA 1
ATOM 2356 C C . LEU A 1 311 ? -22.136 13.342 4.080 1.00 90.06 311 LEU A C 1
ATOM 2358 O O . LEU A 1 311 ? -21.803 12.404 3.355 1.00 90.06 311 LEU A O 1
ATOM 2362 N N . LYS A 1 312 ? -22.374 14.570 3.603 1.00 89.56 312 LYS A N 1
ATOM 2363 C CA . LYS A 1 312 ? -22.118 14.986 2.214 1.00 89.56 312 LYS A CA 1
ATOM 2364 C C . LYS A 1 312 ? -20.672 15.433 1.972 1.00 89.56 312 LYS A C 1
ATOM 2366 O O . LYS A 1 312 ? -20.287 15.629 0.822 1.00 89.56 312 LYS A O 1
ATOM 2371 N N . LYS A 1 313 ? -19.887 15.628 3.032 1.00 86.88 313 LYS A N 1
ATOM 2372 C CA . LYS A 1 313 ? -18.520 16.138 2.951 1.00 86.88 313 LYS A CA 1
ATOM 2373 C C . LYS A 1 313 ? -17.581 15.064 2.396 1.00 86.88 313 LYS A C 1
ATOM 2375 O O . LYS A 1 313 ? -17.571 13.934 2.881 1.00 86.88 313 LYS A O 1
ATOM 2380 N N . ASN A 1 314 ? -16.771 15.443 1.408 1.00 77.50 314 ASN A N 1
ATOM 2381 C CA . ASN A 1 314 ? -15.722 14.592 0.828 1.00 77.50 314 ASN A CA 1
ATOM 2382 C C . ASN A 1 314 ? -14.298 15.065 1.182 1.00 77.50 314 ASN A C 1
ATOM 2384 O O . ASN A 1 314 ? -13.341 14.361 0.878 1.00 77.50 314 ASN A O 1
ATOM 2388 N N . GLY A 1 315 ? -14.166 16.246 1.799 1.00 73.81 315 GLY A N 1
ATOM 2389 C CA . GLY A 1 315 ? -12.889 16.868 2.160 1.00 73.81 315 GLY A CA 1
ATOM 2390 C C . GLY A 1 315 ? -12.522 16.700 3.634 1.00 73.81 315 GLY A C 1
ATOM 2391 O O . GLY A 1 315 ? -12.902 15.725 4.279 1.00 73.81 315 GLY A O 1
ATOM 2392 N N . GLU A 1 316 ? -11.785 17.669 4.171 1.00 73.56 316 GLU A N 1
ATOM 2393 C CA . GLU A 1 316 ? -11.319 17.660 5.560 1.00 73.56 316 GLU A CA 1
ATOM 2394 C C . GLU A 1 316 ? -12.475 17.674 6.553 1.00 73.56 316 GLU A C 1
ATOM 2396 O O . GLU A 1 316 ? -13.438 18.408 6.366 1.00 73.56 316 GLU A O 1
ATOM 2401 N N . PHE A 1 317 ? -12.379 16.901 7.631 1.00 77.31 317 PHE A N 1
ATOM 2402 C CA . PHE A 1 317 ? -13.376 16.871 8.699 1.00 77.31 317 PHE A CA 1
ATOM 2403 C C . PHE A 1 317 ? -12.850 17.636 9.907 1.00 77.31 317 PHE A C 1
ATOM 2405 O O . PHE A 1 317 ? -11.704 17.454 10.314 1.00 77.31 317 PHE A O 1
ATOM 2412 N N . GLU A 1 318 ? -13.704 18.451 10.517 1.00 80.25 318 GLU A N 1
ATOM 2413 C CA . GLU A 1 318 ? -13.397 19.041 11.813 1.00 80.25 318 GLU A CA 1
ATOM 2414 C C . GLU A 1 318 ? -13.323 17.951 12.891 1.00 80.25 318 GLU A C 1
ATOM 2416 O O . GLU A 1 318 ? -13.784 16.814 12.725 1.00 80.25 318 GLU A O 1
ATOM 2421 N N . PHE A 1 319 ? -12.751 18.295 14.043 1.00 69.81 319 PHE A N 1
ATOM 2422 C CA . PHE A 1 319 ? -12.611 17.356 15.152 1.00 69.81 319 PHE A CA 1
ATOM 2423 C C . PHE A 1 319 ? -13.959 16.765 15.596 1.00 69.81 319 PHE A C 1
ATOM 2425 O O . PHE A 1 319 ? -14.091 15.552 15.773 1.00 69.81 319 PHE A O 1
ATOM 2432 N N . GLU A 1 320 ? -14.979 17.609 15.746 1.00 77.56 320 GLU A N 1
ATOM 2433 C CA . GLU A 1 320 ? -16.311 17.162 16.158 1.00 77.56 320 GLU A CA 1
ATOM 2434 C C . GLU A 1 320 ? -16.958 16.266 15.102 1.00 77.56 320 GLU A C 1
ATOM 2436 O O . GLU A 1 320 ? -17.538 15.230 15.427 1.00 77.56 320 GLU A O 1
ATOM 2441 N N . GLU A 1 321 ? -16.802 16.621 13.828 1.00 82.69 321 GLU A N 1
ATOM 2442 C CA . GLU A 1 321 ? -17.272 15.818 12.703 1.00 82.69 321 GLU A CA 1
ATOM 2443 C C . GLU A 1 321 ? -16.598 14.442 12.677 1.00 82.69 321 GLU A C 1
ATOM 2445 O O . GLU A 1 321 ? -17.260 13.425 12.475 1.00 82.69 321 GLU A O 1
ATOM 2450 N N . THR A 1 322 ? -15.301 14.388 12.981 1.00 79.88 322 THR A N 1
ATOM 2451 C CA . THR A 1 322 ? -14.537 13.141 13.096 1.00 79.88 322 THR A CA 1
ATOM 2452 C C . THR A 1 322 ? -15.080 12.240 14.201 1.00 79.88 322 THR A C 1
ATOM 2454 O O . THR A 1 322 ? -15.257 11.032 13.998 1.00 79.88 322 THR A O 1
ATOM 2457 N N . GLN A 1 323 ? -15.400 12.812 15.365 1.00 78.69 323 GLN A N 1
ATOM 2458 C CA . GLN A 1 323 ? -16.010 12.062 16.462 1.00 78.69 323 GLN A CA 1
ATOM 2459 C C . GLN A 1 323 ? -17.395 11.536 16.094 1.00 78.69 323 GLN A C 1
ATOM 2461 O O . GLN A 1 323 ? -17.699 10.371 16.357 1.00 78.69 323 GLN A O 1
ATOM 2466 N N . VAL A 1 324 ? -18.233 12.368 15.472 1.00 85.38 324 VAL A N 1
ATOM 2467 C CA . VAL A 1 324 ? -19.591 11.977 15.081 1.00 85.38 324 VAL A CA 1
ATOM 2468 C C . VAL A 1 324 ? -19.572 10.918 13.984 1.00 85.38 324 VAL A C 1
ATOM 2470 O O . VAL A 1 324 ? -20.312 9.941 14.090 1.00 85.38 324 VAL A O 1
ATOM 2473 N N . ALA A 1 325 ? -18.700 11.040 12.982 1.00 88.12 325 ALA A N 1
ATOM 2474 C CA . ALA A 1 325 ? -18.502 10.025 11.951 1.00 88.12 325 ALA A CA 1
ATOM 2475 C C . ALA A 1 325 ? -18.054 8.684 12.559 1.00 88.12 325 ALA A C 1
ATOM 2477 O O . ALA A 1 325 ? -18.640 7.637 12.273 1.00 88.12 325 ALA A O 1
ATOM 2478 N N . SER A 1 326 ? -17.085 8.719 13.478 1.00 85.25 326 SER A N 1
ATOM 2479 C CA . SER A 1 326 ? -16.600 7.530 14.191 1.00 85.25 326 SER A CA 1
ATOM 2480 C C . SER A 1 326 ? -17.689 6.874 15.034 1.00 85.25 326 SER A C 1
ATOM 2482 O O . SER A 1 326 ? -17.893 5.658 14.972 1.00 85.25 326 SER A O 1
ATOM 2484 N N . ALA A 1 327 ? -18.454 7.681 15.770 1.00 87.62 327 ALA A N 1
ATOM 2485 C CA . ALA A 1 327 ? -19.581 7.211 16.556 1.00 87.62 327 ALA A CA 1
ATOM 2486 C C . ALA A 1 327 ? -20.698 6.638 15.680 1.00 87.62 327 ALA A C 1
ATOM 2488 O O . ALA A 1 327 ? -21.278 5.621 16.048 1.00 87.62 327 ALA A O 1
ATOM 2489 N N . LEU A 1 328 ? -20.988 7.243 14.525 1.00 92.44 328 LEU A N 1
ATOM 2490 C CA . LEU A 1 328 ? -21.995 6.756 13.584 1.00 92.44 328 LEU A CA 1
ATOM 2491 C C . LEU A 1 328 ? -21.608 5.395 13.003 1.00 92.44 328 LEU A C 1
ATOM 2493 O O . LEU A 1 328 ? -22.441 4.488 12.985 1.00 92.44 328 LEU A O 1
ATOM 2497 N N . VAL A 1 329 ? -20.357 5.228 12.567 1.00 92.19 329 VAL A N 1
ATOM 2498 C CA . VAL A 1 329 ? -19.866 3.944 12.045 1.00 92.19 329 VAL A CA 1
ATOM 2499 C C . VAL A 1 329 ? -19.880 2.882 13.142 1.00 92.19 329 VAL A C 1
ATOM 2501 O O . VAL A 1 329 ? -20.410 1.789 12.932 1.00 92.19 329 VAL A O 1
ATOM 2504 N N . HIS A 1 330 ? -19.377 3.196 14.341 1.00 90.50 330 HIS A N 1
ATOM 2505 C CA . HIS A 1 330 ? -19.395 2.250 15.459 1.00 90.50 330 HIS A CA 1
ATOM 2506 C C . HIS A 1 330 ? -20.832 1.889 15.876 1.00 90.50 330 HIS A C 1
ATOM 2508 O O . HIS A 1 330 ? -21.164 0.705 15.969 1.00 90.50 330 HIS A O 1
ATOM 2514 N N . TYR A 1 331 ? -21.719 2.877 16.034 1.00 90.81 331 TYR A N 1
ATOM 2515 C CA . TYR A 1 331 ? -23.139 2.666 16.337 1.00 90.81 331 TYR A CA 1
ATOM 2516 C C . TYR A 1 331 ? -23.827 1.815 15.268 1.00 90.81 331 TYR A C 1
ATOM 2518 O O . TYR A 1 331 ? -24.545 0.869 15.592 1.00 90.81 331 TYR A O 1
ATOM 2526 N N . GLY A 1 332 ? -23.587 2.108 13.991 1.00 91.81 332 GLY A N 1
ATOM 2527 C CA . GLY A 1 332 ? -24.189 1.368 12.893 1.00 91.81 332 GLY A CA 1
ATOM 2528 C C . GLY A 1 332 ? -23.710 -0.086 12.832 1.00 91.81 332 GLY A C 1
ATOM 2529 O O . GLY A 1 332 ? -24.523 -0.986 12.635 1.00 91.81 332 GLY A O 1
ATOM 2530 N N . LEU A 1 333 ? -22.421 -0.356 13.059 1.00 91.38 333 LEU A N 1
ATOM 2531 C CA . LEU A 1 333 ? -21.862 -1.713 12.972 1.00 91.38 333 LEU A CA 1
ATOM 2532 C C . LEU A 1 333 ? -22.087 -2.571 14.230 1.00 91.38 333 LEU A C 1
ATOM 2534 O O . LEU A 1 333 ? -22.276 -3.795 14.115 1.00 91.38 333 LEU A O 1
ATOM 2538 N N . TYR A 1 334 ? -22.054 -1.942 15.409 1.00 90.12 334 TYR A N 1
ATOM 2539 C CA . TYR A 1 334 ? -21.961 -2.609 16.714 1.00 90.12 334 TYR A CA 1
ATOM 2540 C C . TYR A 1 334 ? -22.989 -2.136 17.744 1.00 90.12 334 TYR A C 1
ATOM 2542 O O . TYR A 1 334 ? -23.320 -2.905 18.654 1.00 90.12 334 TYR A O 1
ATOM 2550 N N . GLY A 1 335 ? -23.510 -0.918 17.604 1.00 87.88 335 GLY A N 1
ATOM 2551 C CA . GLY A 1 335 ? -24.534 -0.363 18.484 1.00 87.88 335 GLY A CA 1
ATOM 2552 C C . GLY A 1 335 ? -25.817 -1.192 18.475 1.00 87.88 335 GLY A C 1
ATOM 2553 O O . GLY A 1 335 ? -26.154 -1.860 17.492 1.00 87.88 335 GLY A O 1
ATOM 2554 N N . ASP A 1 336 ? -26.513 -1.206 19.612 1.00 88.06 336 ASP A N 1
ATOM 2555 C CA . ASP A 1 336 ? -27.719 -2.007 19.839 1.00 88.06 336 ASP A CA 1
ATOM 2556 C C . ASP A 1 336 ? -27.524 -3.496 19.466 1.00 88.06 336 ASP A C 1
ATOM 2558 O O . ASP A 1 336 ? -28.423 -4.145 18.928 1.00 88.06 336 ASP A O 1
ATOM 2562 N N . ASN A 1 337 ? -26.329 -4.040 19.735 1.00 84.88 337 ASN A N 1
ATOM 2563 C CA . ASN A 1 337 ? -25.878 -5.389 19.361 1.00 84.88 337 ASN A CA 1
ATOM 2564 C C . ASN A 1 337 ? -25.809 -5.658 17.843 1.00 84.88 337 ASN A C 1
ATOM 2566 O O . ASN A 1 337 ? -25.965 -6.797 17.397 1.00 84.88 337 ASN A O 1
ATOM 2570 N N . GLY A 1 338 ? -25.540 -4.623 17.043 1.00 86.06 338 GLY A N 1
ATOM 2571 C CA . GLY A 1 338 ? -25.370 -4.712 15.590 1.00 86.06 338 GLY A CA 1
ATOM 2572 C C . GLY A 1 338 ? -26.678 -4.691 14.795 1.00 86.06 338 GLY A C 1
ATOM 2573 O O . GLY A 1 338 ? -26.668 -5.017 13.607 1.00 86.06 338 GLY A O 1
ATOM 2574 N N . LYS A 1 339 ? -27.801 -4.299 15.415 1.00 90.75 339 LYS A N 1
ATOM 2575 C CA . LYS A 1 339 ? -29.122 -4.202 14.759 1.00 90.75 339 LYS A CA 1
ATOM 2576 C C . LYS A 1 339 ? -29.147 -3.240 13.566 1.00 90.75 339 LYS A C 1
ATOM 2578 O O . LYS A 1 339 ? -29.981 -3.397 12.680 1.00 90.75 339 LYS A O 1
ATOM 2583 N N . HIS A 1 340 ? -28.242 -2.264 13.530 1.00 92.69 340 HIS A N 1
ATOM 2584 C CA . HIS A 1 340 ? -28.196 -1.233 12.487 1.00 92.69 340 HIS A CA 1
ATOM 2585 C C . HIS A 1 340 ? -27.240 -1.555 11.339 1.00 92.69 340 HIS A C 1
ATOM 2587 O O . HIS A 1 340 ? -27.160 -0.780 10.391 1.00 92.69 340 HIS A O 1
ATOM 2593 N N . ARG A 1 341 ? -26.549 -2.702 11.373 1.00 92.75 341 ARG A N 1
ATOM 2594 C CA . ARG A 1 341 ? -25.466 -3.009 10.427 1.00 92.75 341 ARG A CA 1
ATOM 2595 C C . ARG A 1 341 ? -25.928 -3.000 8.978 1.00 92.75 341 ARG A C 1
ATOM 2597 O O . ARG A 1 341 ? -25.306 -2.355 8.148 1.00 92.75 341 ARG A O 1
ATOM 2604 N N . GLN A 1 342 ? -27.023 -3.701 8.684 1.00 93.88 342 GLN A N 1
ATOM 2605 C CA . GLN A 1 342 ? -27.569 -3.767 7.325 1.00 93.88 342 GLN A CA 1
ATOM 2606 C C . GLN A 1 342 ? -28.008 -2.386 6.825 1.00 93.88 342 GLN A C 1
ATOM 2608 O O . GLN A 1 342 ? -27.791 -2.058 5.666 1.00 93.88 342 GLN A O 1
ATOM 2613 N N . LYS A 1 343 ? -28.555 -1.552 7.717 1.00 94.94 343 LYS A N 1
ATOM 2614 C CA . LYS A 1 343 ? -28.967 -0.181 7.397 1.00 94.94 343 LYS A CA 1
ATOM 2615 C C . LYS A 1 343 ? -27.763 0.703 7.081 1.00 94.94 343 LYS A C 1
ATOM 2617 O O . LYS A 1 343 ? -27.756 1.374 6.058 1.00 94.94 343 LYS A O 1
ATOM 2622 N N . LEU A 1 344 ? -26.721 0.653 7.915 1.00 95.44 344 LEU A N 1
ATOM 2623 C CA . LEU A 1 344 ? -25.484 1.395 7.673 1.00 95.44 344 LEU A CA 1
ATOM 2624 C C . LEU A 1 344 ? -24.854 0.998 6.333 1.00 95.44 344 LEU A C 1
ATOM 2626 O O . LEU A 1 344 ? -24.530 1.874 5.540 1.00 95.44 344 LEU A O 1
ATOM 2630 N N . MET A 1 345 ? -24.719 -0.306 6.070 1.00 94.62 345 MET A N 1
ATOM 2631 C CA . MET A 1 345 ? -24.130 -0.784 4.816 1.00 94.62 345 MET A CA 1
ATOM 2632 C C . MET A 1 345 ? -24.975 -0.390 3.602 1.00 94.62 345 MET A C 1
ATOM 2634 O O . MET A 1 345 ? -24.413 0.065 2.617 1.00 94.62 345 MET A O 1
ATOM 2638 N N . SER A 1 346 ? -26.308 -0.456 3.698 1.00 94.69 346 SER A N 1
ATOM 2639 C CA . SER A 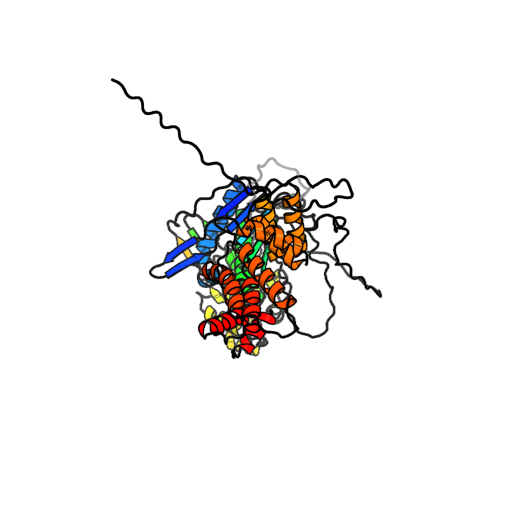1 346 ? -27.197 0.011 2.628 1.00 94.69 346 SER A CA 1
ATOM 2640 C C . SER A 1 346 ? -27.017 1.503 2.332 1.00 94.69 346 SER A C 1
ATOM 2642 O O . SER A 1 346 ? -26.991 1.890 1.165 1.00 94.69 346 SER A O 1
ATOM 2644 N N . LEU A 1 347 ? -26.838 2.342 3.361 1.00 95.06 347 LEU A N 1
ATOM 2645 C CA . LEU A 1 347 ? -26.557 3.765 3.156 1.00 95.06 347 LEU A CA 1
ATOM 2646 C C . LEU A 1 347 ? -25.219 3.978 2.435 1.00 95.06 347 LEU A C 1
ATOM 2648 O O . LEU A 1 347 ? -25.153 4.748 1.481 1.00 95.06 347 LEU A O 1
ATOM 2652 N N . VAL A 1 348 ? -24.170 3.285 2.888 1.00 94.12 348 VAL A N 1
ATOM 2653 C CA . VAL A 1 348 ? -22.824 3.356 2.300 1.00 94.12 348 VAL A CA 1
ATOM 2654 C C . VAL A 1 348 ? -22.853 2.918 0.839 1.00 94.12 348 VAL A C 1
ATOM 2656 O O . VAL A 1 348 ? -22.357 3.641 -0.014 1.00 94.12 348 VAL A O 1
ATOM 2659 N N . GLU A 1 349 ? -23.488 1.787 0.533 1.00 92.69 349 GLU A N 1
ATOM 2660 C CA . GLU A 1 349 ? -23.603 1.254 -0.828 1.00 92.69 349 GLU A CA 1
ATOM 2661 C C . GLU A 1 349 ? -24.336 2.215 -1.773 1.00 92.69 349 GLU A C 1
ATOM 2663 O O . GLU A 1 349 ? -23.876 2.437 -2.895 1.00 92.69 349 GLU A O 1
ATOM 2668 N N . ARG A 1 350 ? -25.447 2.818 -1.324 1.00 93.31 350 ARG A N 1
ATOM 2669 C CA . ARG A 1 350 ? -26.218 3.794 -2.115 1.00 93.31 350 ARG A CA 1
ATOM 2670 C C . ARG A 1 350 ? -25.426 5.073 -2.367 1.00 93.31 350 ARG A C 1
ATOM 2672 O O . ARG A 1 350 ? -25.349 5.531 -3.505 1.00 93.31 350 ARG A O 1
ATOM 2679 N N . GLN A 1 351 ? -24.757 5.598 -1.343 1.00 92.25 351 GLN A N 1
ATOM 2680 C CA . GLN A 1 351 ? -23.924 6.790 -1.492 1.00 92.25 351 GLN A CA 1
ATOM 2681 C C . GLN A 1 351 ? -22.702 6.518 -2.390 1.00 92.25 351 GLN A C 1
ATOM 2683 O O . GLN A 1 351 ? -22.390 7.321 -3.264 1.00 92.25 351 GLN A O 1
ATOM 2688 N N . SER A 1 352 ? -22.066 5.351 -2.263 1.00 88.19 352 SER A N 1
ATOM 2689 C CA . SER A 1 352 ? -20.998 4.898 -3.167 1.00 88.19 352 SER A CA 1
ATOM 2690 C C . SER A 1 352 ? -21.471 4.678 -4.606 1.00 88.19 352 SER A C 1
ATOM 2692 O O . SER A 1 352 ? -20.671 4.752 -5.536 1.00 88.19 352 SER A O 1
ATOM 2694 N N . ALA A 1 353 ? -22.760 4.405 -4.822 1.00 89.81 353 ALA A N 1
ATOM 2695 C CA . ALA A 1 353 ? -23.361 4.342 -6.153 1.00 89.81 353 ALA A CA 1
ATOM 2696 C C . ALA A 1 353 ? -23.654 5.728 -6.763 1.00 89.81 353 ALA A C 1
ATOM 2698 O O . ALA A 1 353 ? -24.093 5.786 -7.910 1.00 89.81 353 ALA A O 1
ATOM 2699 N N . GLY A 1 354 ? -23.389 6.816 -6.032 1.00 87.56 354 GLY A N 1
ATOM 2700 C CA . GLY A 1 354 ? -23.606 8.192 -6.478 1.00 87.56 354 GLY A CA 1
ATOM 2701 C C . GLY A 1 354 ? -24.990 8.750 -6.144 1.00 87.56 354 GLY A C 1
ATOM 2702 O O . GLY A 1 354 ? -25.345 9.817 -6.636 1.00 87.56 354 GLY A O 1
ATOM 2703 N N . GLU A 1 355 ? -25.787 8.054 -5.329 1.00 91.94 355 GLU A N 1
ATOM 2704 C CA . GLU A 1 355 ? -27.086 8.569 -4.900 1.00 91.94 355 GLU A CA 1
ATOM 2705 C C . GLU A 1 355 ? -26.916 9.730 -3.910 1.00 91.94 355 GLU A C 1
ATOM 2707 O O . GLU A 1 355 ? -26.179 9.626 -2.924 1.00 91.94 355 GLU A O 1
ATOM 2712 N N . GLU A 1 356 ? -27.603 10.849 -4.160 1.00 89.00 356 GLU A N 1
ATOM 2713 C CA . GLU A 1 356 ? -27.491 12.024 -3.303 1.00 89.00 356 GLU A CA 1
ATOM 2714 C C . GLU A 1 356 ? -28.132 11.776 -1.931 1.00 89.00 356 GLU A C 1
ATOM 2716 O O . GLU A 1 356 ? -29.292 11.374 -1.803 1.00 89.00 356 GLU A O 1
ATOM 2721 N N . LEU A 1 357 ? -27.385 12.086 -0.873 1.00 90.88 357 LEU A N 1
ATOM 2722 C CA . LEU A 1 357 ? -27.876 11.939 0.485 1.00 90.88 357 LEU A CA 1
ATOM 2723 C C . LEU A 1 357 ? -28.932 13.000 0.833 1.00 90.88 357 LEU A C 1
ATOM 2725 O O . LEU A 1 357 ? -28.623 14.176 1.004 1.00 90.88 357 LEU A O 1
ATOM 2729 N N . THR A 1 358 ? -30.182 12.587 1.021 1.00 93.38 358 THR A N 1
ATOM 2730 C CA . THR A 1 358 ? -31.283 13.465 1.460 1.00 93.38 358 THR A CA 1
ATOM 2731 C C . THR A 1 358 ? -31.860 13.012 2.804 1.00 93.38 358 THR A C 1
ATOM 2733 O O . THR A 1 358 ? -31.680 11.862 3.206 1.00 93.38 358 THR A O 1
ATOM 2736 N N . GLU A 1 359 ? -32.596 13.885 3.508 1.00 93.25 359 GLU A N 1
ATOM 2737 C CA . GLU A 1 359 ? -33.360 13.476 4.707 1.00 93.25 359 GLU A CA 1
ATOM 2738 C C . GLU A 1 359 ? -34.325 12.324 4.396 1.00 93.25 359 GLU A C 1
ATOM 2740 O O . GLU A 1 359 ? -34.515 11.430 5.218 1.00 93.25 359 GLU A O 1
ATOM 2745 N N . ALA A 1 360 ? -34.931 12.331 3.203 1.00 93.00 360 ALA A N 1
ATOM 2746 C CA . ALA A 1 360 ? -35.848 11.285 2.767 1.00 93.00 360 ALA A CA 1
ATOM 2747 C C . ALA A 1 360 ? -35.131 9.932 2.662 1.00 93.00 360 ALA A C 1
ATOM 2749 O O . ALA A 1 360 ? -35.593 8.964 3.264 1.00 93.00 360 ALA A O 1
ATOM 2750 N N . LEU A 1 361 ? -33.970 9.900 1.996 1.00 92.88 361 LEU A N 1
ATOM 2751 C CA . LEU A 1 361 ? -33.124 8.709 1.895 1.00 92.88 361 LEU A CA 1
ATOM 2752 C C . LEU A 1 361 ? -32.677 8.215 3.277 1.00 92.88 361 LEU A C 1
ATOM 2754 O O . LEU A 1 361 ? -32.768 7.031 3.598 1.00 92.88 361 LEU A O 1
ATOM 2758 N N . PHE A 1 362 ? -32.220 9.129 4.132 1.00 94.38 362 PHE A N 1
ATOM 2759 C CA . PHE A 1 362 ? -31.771 8.773 5.473 1.00 94.38 362 PHE A CA 1
ATOM 2760 C C . PHE A 1 362 ? -32.910 8.162 6.305 1.00 94.38 362 PHE A C 1
ATOM 2762 O O . PHE A 1 362 ? -32.737 7.125 6.953 1.00 94.38 362 PHE A O 1
ATOM 2769 N N . LYS A 1 363 ? -34.100 8.772 6.244 1.00 95.31 363 LYS A N 1
ATOM 2770 C CA . LYS A 1 363 ? -35.303 8.291 6.927 1.00 95.31 363 LYS A CA 1
ATOM 2771 C C . LYS A 1 363 ? -35.794 6.961 6.367 1.00 95.31 363 LYS A C 1
ATOM 2773 O O . LYS A 1 363 ? -36.258 6.138 7.152 1.00 95.31 363 LYS A O 1
ATOM 2778 N N . GLU A 1 364 ? -35.672 6.735 5.064 1.00 94.19 364 GLU A N 1
ATOM 2779 C CA . GLU A 1 364 ? -35.964 5.453 4.418 1.00 94.19 364 GLU A CA 1
ATOM 2780 C C . GLU A 1 364 ? -35.078 4.337 4.994 1.00 94.19 364 GLU A C 1
ATOM 2782 O O . GLU A 1 364 ? -35.584 3.307 5.437 1.00 94.19 364 GLU A O 1
ATOM 2787 N N . VAL A 1 365 ? -33.765 4.571 5.078 1.00 94.50 365 VAL A N 1
ATOM 2788 C CA . VAL A 1 365 ? -32.795 3.564 5.533 1.00 94.50 365 VAL A CA 1
ATOM 2789 C C . VAL A 1 365 ? -32.880 3.313 7.044 1.00 94.50 365 VAL A C 1
ATOM 2791 O O . VAL A 1 365 ? -32.928 2.166 7.504 1.00 94.50 365 VAL A O 1
ATOM 2794 N N . PHE A 1 366 ? -32.900 4.372 7.858 1.00 92.44 366 PHE A N 1
ATOM 2795 C CA . PHE A 1 366 ? -32.847 4.234 9.317 1.00 92.44 366 PHE A CA 1
ATOM 2796 C C . PHE A 1 366 ? -34.222 4.125 9.983 1.00 92.44 366 PHE A C 1
ATOM 2798 O O . PHE A 1 366 ? -34.333 3.504 11.049 1.00 92.44 366 PHE A O 1
ATOM 2805 N N . GLY A 1 367 ? -35.277 4.633 9.343 1.00 93.25 367 GLY A N 1
ATOM 2806 C CA . GLY A 1 367 ? -36.626 4.761 9.905 1.00 93.25 367 GLY A CA 1
ATOM 2807 C C . GLY A 1 367 ? -36.818 6.021 10.760 1.00 93.25 367 GLY A C 1
ATOM 2808 O O . GLY A 1 367 ? -37.821 6.151 11.462 1.00 93.25 367 GLY A O 1
ATOM 2809 N N . PHE A 1 368 ? -35.845 6.933 10.765 1.00 93.62 368 PHE A N 1
ATOM 2810 C CA . PHE A 1 368 ? -35.888 8.206 11.484 1.00 93.62 368 PHE A CA 1
ATOM 2811 C C . PHE A 1 368 ? -34.978 9.243 10.818 1.00 93.62 368 PHE A C 1
ATOM 2813 O O . PHE A 1 368 ? -34.071 8.875 10.084 1.00 93.62 368 PHE A O 1
ATOM 2820 N N . ASP A 1 369 ? -35.244 10.524 11.076 1.00 92.81 369 ASP A N 1
ATOM 2821 C CA . ASP A 1 369 ? -34.477 11.652 10.533 1.00 92.81 369 ASP A CA 1
ATOM 2822 C C . ASP A 1 369 ? -33.077 11.795 11.157 1.00 92.81 369 ASP A C 1
ATOM 2824 O O . ASP A 1 369 ? -32.738 11.171 12.175 1.00 92.81 369 ASP A O 1
ATOM 2828 N N . THR A 1 370 ? -32.250 12.645 10.548 1.00 92.38 370 THR A N 1
ATOM 2829 C CA . THR A 1 370 ? -30.881 12.856 11.027 1.00 92.38 370 THR A CA 1
ATOM 2830 C C . THR A 1 370 ? -30.802 13.514 12.404 1.00 92.38 370 THR A C 1
ATOM 2832 O O . THR A 1 370 ? -29.902 13.196 13.181 1.00 92.38 370 THR A O 1
ATOM 2835 N N . LYS A 1 371 ? -31.766 14.367 12.771 1.00 91.19 371 LYS A N 1
ATOM 2836 C CA . LYS A 1 371 ? -31.827 15.013 14.094 1.00 91.19 371 LYS A CA 1
ATOM 2837 C C . LYS A 1 371 ? -32.012 13.985 15.212 1.00 91.19 371 LYS A C 1
ATOM 2839 O O . LYS A 1 371 ? -31.364 14.056 16.264 1.00 91.19 371 LYS A O 1
ATOM 2844 N N . LYS A 1 372 ? -32.869 12.990 14.984 1.00 92.19 372 LYS A N 1
ATOM 2845 C CA . LYS A 1 372 ? -33.071 11.865 15.897 1.00 92.19 372 LYS A CA 1
ATOM 2846 C C . LYS A 1 372 ? -31.861 10.936 15.917 1.00 92.19 372 LYS A C 1
ATOM 2848 O O . LYS A 1 372 ? -31.532 10.438 16.995 1.00 92.19 372 LYS A O 1
ATOM 2853 N N . MET A 1 373 ? -31.175 10.734 14.786 1.00 93.38 373 MET A N 1
ATOM 2854 C CA . MET A 1 373 ? -29.891 10.018 14.777 1.00 93.38 373 MET A CA 1
ATOM 2855 C C . MET A 1 373 ? -28.861 10.730 15.646 1.00 93.38 373 MET A C 1
ATOM 2857 O O . MET A 1 373 ? -28.275 10.108 16.523 1.00 93.38 373 MET A O 1
ATOM 2861 N N . LEU A 1 374 ? -28.680 12.034 15.461 1.00 90.12 374 LEU A N 1
ATOM 2862 C CA . LEU A 1 374 ? -27.711 12.813 16.219 1.00 90.12 374 LEU A CA 1
ATOM 2863 C C . LEU A 1 374 ? -27.999 12.752 17.723 1.00 90.12 374 LEU A C 1
ATOM 2865 O O . LEU A 1 374 ? -27.102 12.496 18.515 1.00 90.12 374 LEU A O 1
ATOM 2869 N N . SER A 1 375 ? -29.275 12.853 18.109 1.00 89.62 375 SER A N 1
ATOM 2870 C CA . SER A 1 375 ? -29.700 12.679 19.504 1.00 89.62 375 SER A CA 1
ATOM 2871 C C . SER A 1 375 ? -29.333 11.294 20.053 1.00 89.62 375 SER A C 1
ATOM 2873 O O . SER A 1 375 ? -28.865 11.173 21.186 1.00 89.62 375 SER A O 1
ATOM 2875 N N . LYS A 1 376 ? -29.513 10.239 19.248 1.00 89.88 376 LYS A N 1
ATOM 2876 C CA . LYS A 1 376 ? -29.104 8.874 19.607 1.00 89.88 376 LYS A CA 1
ATOM 2877 C C . LYS A 1 376 ? -27.590 8.749 19.735 1.00 89.88 376 LYS A C 1
ATOM 2879 O O . LYS A 1 376 ? -27.142 8.147 20.704 1.00 89.88 376 LYS A O 1
ATOM 2884 N N . LEU A 1 377 ? -26.820 9.327 18.814 1.00 88.69 377 LEU A N 1
ATOM 2885 C CA . LEU A 1 377 ? -25.359 9.334 18.872 1.00 88.69 377 LEU A CA 1
ATOM 2886 C C . LEU A 1 377 ? -24.856 10.083 20.110 1.00 88.69 377 LEU A C 1
ATOM 2888 O O . LEU A 1 377 ? -23.984 9.568 20.797 1.00 88.69 377 LEU A O 1
ATOM 2892 N N . SER A 1 378 ? -25.459 11.216 20.481 1.00 84.06 378 SER A N 1
ATOM 2893 C CA . SER A 1 378 ? -25.108 11.947 21.709 1.00 84.06 378 SER A CA 1
ATOM 2894 C C . SER A 1 378 ? -25.274 11.091 22.965 1.00 84.06 378 SER A C 1
ATOM 2896 O O . SER A 1 378 ? -24.421 11.104 23.851 1.00 84.06 378 SER A O 1
ATOM 2898 N N . VAL A 1 379 ? -26.359 10.313 23.048 1.00 85.44 379 VAL A N 1
ATOM 2899 C CA . VAL A 1 379 ? -26.568 9.359 24.152 1.00 85.44 379 VAL A CA 1
ATOM 2900 C C . VAL A 1 379 ? -25.584 8.192 24.057 1.00 85.44 379 VAL A C 1
ATOM 2902 O O . VAL A 1 379 ? -25.027 7.762 25.070 1.00 85.44 379 VAL A O 1
ATOM 2905 N N . TYR A 1 380 ? -25.351 7.693 22.844 1.00 83.06 380 TYR A N 1
ATOM 2906 C CA . TYR A 1 380 ? -24.470 6.564 22.580 1.00 83.06 380 TYR A CA 1
ATOM 2907 C C . TYR A 1 380 ? -23.024 6.855 22.983 1.00 83.06 380 TYR A C 1
ATOM 2909 O O . TYR A 1 380 ? -22.448 6.068 23.724 1.00 83.06 380 TYR A O 1
ATOM 2917 N N . ILE A 1 381 ? -22.478 8.009 22.590 1.00 77.31 381 ILE A N 1
ATOM 2918 C CA . ILE A 1 381 ? -21.109 8.429 22.919 1.00 77.31 381 ILE A CA 1
ATOM 2919 C C . ILE A 1 381 ? -20.911 8.583 24.431 1.00 77.31 381 ILE A C 1
ATOM 2921 O O . ILE A 1 381 ? -19.847 8.283 24.960 1.00 77.31 381 ILE A O 1
ATOM 2925 N N . ARG A 1 382 ? -21.934 9.041 25.159 1.00 74.50 382 ARG A N 1
ATOM 2926 C CA . ARG A 1 382 ? -21.827 9.239 26.613 1.00 74.50 382 ARG A CA 1
ATOM 2927 C C . ARG A 1 382 ? -21.863 7.940 27.396 1.00 74.50 382 ARG A C 1
ATOM 2929 O O . ARG A 1 382 ? -21.217 7.828 28.431 1.00 74.50 382 ARG A O 1
ATOM 2936 N N . THR A 1 383 ? -22.686 7.000 26.950 1.00 68.31 383 THR A N 1
ATOM 2937 C CA . THR A 1 383 ? -22.990 5.804 27.737 1.00 68.31 383 THR A CA 1
ATOM 2938 C C . THR A 1 383 ? -22.185 4.601 27.290 1.00 68.31 383 THR A C 1
ATOM 2940 O O . THR A 1 383 ? -21.860 3.770 28.132 1.00 68.31 383 THR A O 1
ATOM 2943 N N . PHE A 1 384 ? -21.924 4.474 25.981 1.00 68.69 384 PHE A N 1
ATOM 2944 C CA . PHE A 1 384 ? -21.441 3.261 25.317 1.00 68.69 384 PHE A CA 1
ATOM 2945 C C . PHE A 1 384 ? -21.992 1.982 25.978 1.00 68.69 384 PHE A C 1
ATOM 2947 O O . PHE A 1 384 ? -21.291 0.995 26.153 1.00 68.69 384 PHE A O 1
ATOM 2954 N N . ALA A 1 385 ? -23.257 1.994 26.410 1.00 62.31 385 ALA A N 1
ATOM 2955 C CA . ALA A 1 385 ? -23.757 0.974 27.335 1.00 62.31 385 ALA A CA 1
ATOM 2956 C C . ALA A 1 385 ? -24.296 -0.267 26.608 1.00 62.31 385 ALA A C 1
ATOM 2958 O O . ALA A 1 385 ? -24.395 -1.340 27.196 1.00 62.31 385 ALA A O 1
ATOM 2959 N N . ALA A 1 386 ? -24.643 -0.132 25.324 1.00 69.69 386 ALA A N 1
ATOM 2960 C CA . ALA A 1 386 ? -25.280 -1.180 24.533 1.00 69.69 386 ALA A CA 1
ATOM 2961 C C . ALA A 1 386 ? -24.588 -1.349 23.173 1.00 69.69 386 ALA A C 1
ATOM 2963 O O . ALA A 1 386 ? -25.095 -0.907 22.140 1.00 69.69 386 ALA A O 1
ATOM 2964 N N . TYR A 1 387 ? -23.422 -1.998 23.167 1.00 78.81 387 TYR A N 1
ATOM 2965 C CA . TYR A 1 387 ? -22.715 -2.345 21.936 1.00 78.81 387 TYR A CA 1
ATOM 2966 C C . TYR A 1 387 ? -22.099 -3.742 21.985 1.00 78.81 387 TYR A C 1
ATOM 2968 O O . TYR A 1 387 ? -21.710 -4.252 23.037 1.00 78.81 387 TYR A O 1
ATOM 2976 N N . LYS A 1 388 ? -21.985 -4.353 20.806 1.00 81.50 388 LYS A N 1
ATOM 2977 C CA . LYS A 1 388 ? -21.271 -5.613 20.616 1.00 81.50 388 LYS A CA 1
ATOM 2978 C C . LYS A 1 388 ? -19.791 -5.327 20.387 1.00 81.50 388 LYS A C 1
ATOM 2980 O O . LYS A 1 388 ? -19.449 -4.606 19.462 1.00 81.50 388 LYS A O 1
ATOM 2985 N N . HIS A 1 389 ? -18.913 -5.945 21.162 1.00 83.12 389 HIS A N 1
ATOM 2986 C CA . HIS A 1 389 ? -17.483 -5.977 20.858 1.00 83.12 389 HIS A CA 1
ATOM 2987 C C . HIS A 1 389 ? -17.041 -7.403 20.564 1.00 83.12 389 HIS A C 1
ATOM 2989 O O . HIS A 1 389 ? -17.740 -8.373 20.874 1.00 83.12 389 HIS A O 1
ATOM 2995 N N . HIS A 1 390 ? -15.881 -7.520 19.933 1.00 83.69 390 HIS A N 1
ATOM 2996 C CA . HIS A 1 390 ? -15.242 -8.799 19.693 1.00 83.69 390 HIS A CA 1
ATOM 2997 C C . HIS A 1 390 ? -14.036 -8.911 20.609 1.00 83.69 390 HIS A C 1
ATOM 2999 O O . HIS A 1 390 ? -13.125 -8.091 20.553 1.00 83.69 390 HIS A O 1
ATOM 3005 N N . GLU A 1 391 ? -14.037 -9.938 21.447 1.00 87.19 391 GLU A N 1
ATOM 3006 C CA . GLU A 1 391 ? -12.885 -10.288 22.256 1.00 87.19 391 GLU A CA 1
ATOM 3007 C C . GLU A 1 391 ? -12.472 -11.717 21.926 1.00 87.19 391 GLU A C 1
ATOM 3009 O O . GLU A 1 391 ? -13.216 -12.670 22.154 1.00 87.19 391 GLU A O 1
ATOM 3014 N N . LEU A 1 392 ? -11.282 -11.854 21.356 1.00 84.88 392 LEU A N 1
ATOM 3015 C CA . LEU A 1 392 ? -10.664 -13.136 21.071 1.00 84.88 392 LEU A CA 1
ATOM 3016 C C . LEU A 1 392 ? -9.574 -13.359 22.114 1.00 84.88 392 LEU A C 1
ATOM 3018 O O . LEU A 1 392 ? -8.622 -12.585 22.202 1.00 84.88 392 LEU A O 1
ATOM 3022 N N . ARG A 1 393 ? -9.730 -14.414 22.916 1.00 85.69 393 ARG A N 1
ATOM 3023 C CA . ARG A 1 393 ? -8.729 -14.876 23.883 1.00 85.69 393 ARG A CA 1
ATOM 3024 C C . ARG A 1 393 ? -8.170 -16.210 23.427 1.00 85.69 393 ARG A C 1
ATOM 3026 O O . ARG A 1 393 ? -8.924 -17.078 22.996 1.00 85.69 393 ARG A O 1
ATOM 3033 N N . GLY A 1 394 ? -6.868 -16.391 23.573 1.00 80.69 394 GLY A N 1
ATOM 3034 C CA . GLY A 1 394 ? -6.224 -17.661 23.268 1.00 80.69 394 GLY A CA 1
ATOM 3035 C C . GLY A 1 394 ? -4.754 -17.492 22.940 1.00 80.69 394 GLY A C 1
ATOM 3036 O O . GLY A 1 394 ? -4.220 -16.386 22.949 1.00 80.69 394 GLY A O 1
ATOM 3037 N N . LYS A 1 395 ? -4.090 -18.609 22.648 1.00 78.12 395 LYS A N 1
ATOM 3038 C CA . LYS A 1 395 ? -2.722 -18.575 22.133 1.00 78.12 395 LYS A CA 1
ATOM 3039 C C . LYS A 1 395 ? -2.778 -18.140 20.672 1.00 78.12 395 LYS A C 1
ATOM 3041 O O . LYS A 1 395 ? -3.235 -18.907 19.826 1.00 78.12 395 LYS A O 1
ATOM 3046 N N . ILE A 1 396 ? -2.348 -16.912 20.395 1.00 83.00 396 ILE A N 1
ATOM 3047 C CA . ILE A 1 396 ? -2.097 -16.471 19.023 1.00 83.00 396 ILE A CA 1
ATOM 3048 C C . ILE A 1 396 ? -0.936 -17.319 18.475 1.00 83.00 396 ILE A C 1
ATOM 3050 O O . ILE A 1 396 ? 0.012 -17.580 19.227 1.00 83.00 396 ILE A O 1
ATOM 3054 N N . PRO A 1 397 ? -0.998 -17.791 17.214 1.00 83.44 397 PRO A N 1
ATOM 3055 C CA . PRO A 1 397 ? 0.128 -18.470 16.587 1.00 83.44 397 PRO A CA 1
ATOM 3056 C C . PRO A 1 397 ? 1.406 -17.629 16.697 1.00 83.44 397 PRO A C 1
ATOM 3058 O O . PRO A 1 397 ? 1.326 -16.399 16.691 1.00 83.44 397 PRO A O 1
ATOM 3061 N N . PRO A 1 398 ? 2.589 -18.252 16.802 1.00 83.00 398 PRO A N 1
ATOM 3062 C CA . PRO A 1 398 ? 3.829 -17.490 16.763 1.00 83.00 398 PRO A CA 1
ATOM 3063 C C . PRO A 1 398 ? 3.885 -16.677 15.462 1.00 83.00 398 PRO A C 1
ATOM 3065 O O . PRO A 1 398 ? 3.636 -17.211 14.380 1.00 83.00 398 PRO A O 1
ATOM 3068 N N . MET A 1 399 ? 4.162 -15.376 15.579 1.00 87.56 399 MET A N 1
ATOM 3069 C CA . MET A 1 399 ? 4.379 -14.520 14.412 1.00 87.56 399 MET A CA 1
ATOM 3070 C C . MET A 1 399 ? 5.685 -14.924 13.709 1.00 87.56 399 MET A C 1
ATOM 3072 O O . MET A 1 399 ? 6.589 -15.429 14.383 1.00 87.56 399 MET A O 1
ATOM 3076 N N . PRO A 1 400 ? 5.806 -14.711 12.383 1.00 87.19 400 PRO A N 1
ATOM 3077 C CA . PRO A 1 400 ? 7.046 -14.970 11.660 1.00 87.19 400 PRO A CA 1
ATOM 3078 C C . PRO A 1 400 ? 8.240 -14.279 12.320 1.00 87.19 400 PRO A C 1
ATOM 3080 O O . PRO A 1 400 ? 8.140 -13.112 12.707 1.00 87.19 400 PRO A O 1
ATOM 3083 N N . GLU A 1 401 ? 9.359 -14.994 12.432 1.00 86.62 401 GLU A N 1
ATOM 3084 C CA . GLU A 1 401 ? 10.574 -14.454 13.037 1.00 86.62 401 GLU A CA 1
ATOM 3085 C C . GLU A 1 401 ? 11.092 -13.232 12.273 1.00 86.62 401 GLU A C 1
ATOM 3087 O O . GLU A 1 401 ? 11.052 -13.168 11.044 1.00 86.62 401 GLU A O 1
ATOM 3092 N N . ILE A 1 402 ? 11.590 -12.257 13.033 1.00 89.94 402 ILE A N 1
ATOM 3093 C CA . ILE A 1 402 ? 12.034 -10.966 12.518 1.00 89.94 402 ILE A CA 1
ATOM 3094 C C . ILE A 1 402 ? 13.564 -10.926 12.537 1.00 89.94 402 ILE A C 1
ATOM 3096 O O . ILE A 1 402 ? 14.174 -10.828 13.605 1.00 89.94 402 ILE A O 1
ATOM 3100 N N . GLY A 1 403 ? 14.181 -10.955 11.355 1.00 91.25 403 GLY A N 1
ATOM 3101 C CA . GLY A 1 403 ? 15.603 -10.662 11.183 1.00 91.25 403 GLY A CA 1
ATOM 3102 C C . GLY A 1 403 ? 15.814 -9.168 10.952 1.00 91.25 403 GLY A C 1
ATOM 3103 O O . GLY A 1 403 ? 15.425 -8.659 9.905 1.00 91.25 403 GLY A O 1
ATOM 3104 N N . VAL A 1 404 ? 16.418 -8.467 11.917 1.00 94.06 404 VAL A N 1
ATOM 3105 C CA . VAL A 1 404 ? 16.842 -7.070 11.732 1.00 94.06 404 VAL A CA 1
ATOM 3106 C C . VAL A 1 404 ? 18.308 -7.053 11.326 1.00 94.06 404 VAL A C 1
ATOM 3108 O O . VAL A 1 404 ? 19.164 -7.481 12.097 1.00 94.06 404 VAL A O 1
ATOM 3111 N N . SER A 1 405 ? 18.600 -6.552 10.129 1.00 95.12 405 SER A N 1
ATOM 3112 C CA . SER A 1 405 ? 19.964 -6.386 9.622 1.00 95.12 405 SER A CA 1
ATOM 3113 C C . SER A 1 405 ? 20.232 -4.931 9.250 1.00 95.12 405 SER A C 1
ATOM 3115 O O . SER A 1 405 ? 19.313 -4.124 9.115 1.00 95.12 405 SER A O 1
ATOM 3117 N N . GLN A 1 406 ? 21.504 -4.571 9.084 1.00 96.19 406 GLN A N 1
ATOM 3118 C CA . GLN A 1 406 ? 21.844 -3.313 8.420 1.00 96.19 406 GLN A CA 1
ATOM 3119 C C . GLN A 1 406 ? 21.472 -3.425 6.941 1.00 96.19 406 GLN A C 1
ATOM 3121 O O . GLN A 1 406 ? 21.748 -4.448 6.316 1.00 96.19 406 GLN A O 1
ATOM 3126 N N . ALA A 1 407 ? 20.817 -2.397 6.412 1.00 95.25 407 ALA A N 1
ATOM 3127 C CA . ALA A 1 407 ? 20.496 -2.302 5.000 1.00 95.25 407 ALA A CA 1
ATOM 3128 C C . ALA A 1 407 ? 21.765 -1.951 4.222 1.00 95.25 407 ALA A C 1
ATOM 3130 O O . ALA A 1 407 ? 22.513 -1.043 4.602 1.00 95.25 407 ALA A O 1
ATOM 3131 N N . THR A 1 408 ? 21.987 -2.633 3.105 1.00 95.00 408 THR A N 1
ATOM 3132 C CA . THR A 1 408 ? 22.953 -2.156 2.114 1.00 95.00 408 THR A CA 1
ATOM 3133 C C . THR A 1 408 ? 22.469 -0.837 1.505 1.00 95.00 408 THR A C 1
ATOM 3135 O O . THR A 1 408 ? 21.280 -0.504 1.547 1.00 95.00 408 THR A O 1
ATOM 3138 N N . GLN A 1 409 ? 23.378 -0.060 0.911 1.00 93.31 409 GLN A N 1
ATOM 3139 C CA . GLN A 1 409 ? 22.987 1.183 0.236 1.00 93.31 409 GLN A CA 1
ATOM 3140 C C . GLN A 1 409 ? 22.079 0.914 -0.967 1.00 93.31 409 GLN A C 1
ATOM 3142 O O . GLN A 1 409 ? 21.178 1.709 -1.237 1.00 93.31 409 GLN A O 1
ATOM 3147 N N . ALA A 1 410 ? 22.279 -0.215 -1.652 1.00 94.19 410 ALA A N 1
ATOM 3148 C CA . ALA A 1 410 ? 21.425 -0.643 -2.749 1.00 94.19 410 ALA A CA 1
ATOM 3149 C C . ALA A 1 410 ? 19.994 -0.961 -2.284 1.00 94.19 410 ALA A C 1
ATOM 3151 O O . ALA A 1 410 ? 19.036 -0.426 -2.847 1.00 94.19 410 ALA A O 1
ATOM 3152 N N . GLU A 1 411 ? 19.844 -1.737 -1.204 1.00 94.75 411 GLU A N 1
ATOM 3153 C CA . GLU A 1 411 ? 18.535 -2.062 -0.627 1.00 94.75 411 GLU A CA 1
ATOM 3154 C C . GLU A 1 411 ? 17.818 -0.811 -0.116 1.00 94.75 411 GLU A C 1
ATOM 3156 O O . GLU A 1 411 ? 16.631 -0.621 -0.394 1.00 94.75 411 GLU A O 1
ATOM 3161 N N . ALA A 1 412 ? 18.539 0.063 0.598 1.00 94.75 412 ALA A N 1
ATOM 3162 C CA . ALA A 1 412 ? 17.990 1.314 1.103 1.00 94.75 412 ALA A CA 1
ATOM 3163 C C . ALA A 1 412 ? 17.480 2.199 -0.046 1.00 94.75 412 ALA A C 1
ATOM 3165 O O . ALA A 1 412 ? 16.332 2.645 -0.026 1.00 94.75 412 ALA A O 1
ATOM 3166 N N . ALA A 1 413 ? 18.295 2.388 -1.090 1.00 94.75 413 ALA A N 1
ATOM 3167 C CA . ALA A 1 413 ? 17.920 3.174 -2.260 1.00 94.75 413 ALA A CA 1
ATOM 3168 C C . ALA A 1 413 ? 16.743 2.555 -3.025 1.00 94.75 413 ALA A C 1
ATOM 3170 O O . ALA A 1 413 ? 15.834 3.280 -3.430 1.00 94.75 413 ALA A O 1
ATOM 3171 N N . ARG A 1 414 ? 16.720 1.225 -3.191 1.00 95.50 414 ARG A N 1
ATOM 3172 C CA . ARG A 1 414 ? 15.622 0.507 -3.853 1.00 95.50 414 ARG A CA 1
ATOM 3173 C C . ARG A 1 414 ? 14.300 0.704 -3.120 1.00 95.50 414 ARG A C 1
ATOM 3175 O O . ARG A 1 414 ? 13.317 1.088 -3.747 1.00 95.50 414 ARG A O 1
ATOM 3182 N N . LEU A 1 415 ? 14.268 0.459 -1.813 1.00 94.75 415 LEU A N 1
ATOM 3183 C CA . LEU A 1 415 ? 13.038 0.550 -1.025 1.00 94.75 415 LEU A CA 1
ATOM 3184 C C . LEU A 1 415 ? 12.561 2.004 -0.879 1.00 94.75 415 LEU A C 1
ATOM 3186 O O . LEU A 1 415 ? 11.367 2.262 -1.020 1.00 94.75 415 LEU A O 1
ATOM 3190 N N . GLN A 1 416 ? 13.470 2.972 -0.706 1.00 93.88 416 GLN A N 1
ATOM 3191 C CA . GLN A 1 416 ? 13.120 4.398 -0.775 1.00 93.88 416 GLN A CA 1
ATOM 3192 C C . GLN A 1 416 ? 12.519 4.765 -2.141 1.00 93.88 416 GLN A C 1
ATOM 3194 O O . GLN A 1 416 ? 11.480 5.420 -2.200 1.00 93.88 416 GLN A O 1
ATOM 3199 N N . ALA A 1 417 ? 13.123 4.308 -3.241 1.00 93.38 417 ALA A N 1
ATOM 3200 C CA . ALA A 1 417 ? 12.621 4.563 -4.587 1.00 93.38 417 ALA A CA 1
ATOM 3201 C C . ALA A 1 417 ? 11.249 3.923 -4.840 1.00 93.38 417 ALA A C 1
ATOM 3203 O O . ALA A 1 417 ? 10.369 4.568 -5.402 1.00 93.38 417 ALA A O 1
ATOM 3204 N N . GLU A 1 418 ? 11.027 2.684 -4.398 1.00 91.56 418 GLU A N 1
ATOM 3205 C CA . GLU A 1 418 ? 9.716 2.031 -4.474 1.00 91.56 418 GLU A CA 1
ATOM 3206 C C . GLU A 1 418 ? 8.646 2.800 -3.698 1.00 91.56 418 GLU A C 1
ATOM 3208 O O . GLU A 1 418 ? 7.526 2.962 -4.190 1.00 91.56 418 GLU A O 1
ATOM 3213 N N . ALA A 1 419 ? 9.001 3.321 -2.524 1.00 90.56 419 ALA A N 1
ATOM 3214 C CA . ALA A 1 419 ? 8.101 4.162 -1.763 1.00 90.56 419 ALA A CA 1
ATOM 3215 C C . ALA A 1 419 ? 7.787 5.462 -2.517 1.00 90.56 419 ALA A C 1
ATOM 3217 O O . ALA A 1 419 ? 6.618 5.781 -2.695 1.00 90.56 419 ALA A O 1
ATOM 3218 N N . PHE A 1 420 ? 8.787 6.163 -3.056 1.00 89.19 420 PHE A N 1
ATOM 3219 C CA . PHE A 1 420 ? 8.567 7.365 -3.869 1.00 89.19 420 PHE A CA 1
ATOM 3220 C C . PHE A 1 420 ? 7.731 7.104 -5.132 1.00 89.19 420 PHE A C 1
ATOM 3222 O O . PHE A 1 420 ? 6.872 7.915 -5.475 1.00 89.19 420 PHE A O 1
ATOM 3229 N N . ILE A 1 421 ? 7.898 5.955 -5.794 1.00 87.88 421 ILE A N 1
ATOM 3230 C CA . ILE A 1 421 ? 7.047 5.554 -6.926 1.00 87.88 421 ILE A CA 1
ATOM 3231 C C . ILE A 1 421 ? 5.580 5.439 -6.488 1.00 87.88 421 ILE A C 1
ATOM 3233 O O . ILE A 1 421 ? 4.699 5.934 -7.199 1.00 87.88 421 ILE A O 1
ATOM 3237 N N . ALA A 1 422 ? 5.319 4.823 -5.328 1.00 84.00 422 ALA A N 1
ATOM 3238 C CA . ALA A 1 422 ? 3.972 4.711 -4.768 1.00 84.00 422 ALA A CA 1
ATOM 3239 C C . ALA A 1 422 ? 3.361 6.082 -4.434 1.00 84.00 422 ALA A C 1
ATOM 3241 O O . ALA A 1 422 ? 2.160 6.260 -4.607 1.00 84.00 422 ALA A O 1
ATOM 3242 N N . LEU A 1 423 ? 4.188 7.059 -4.045 1.00 81.25 423 LEU A N 1
ATOM 3243 C CA . LEU A 1 423 ? 3.778 8.449 -3.799 1.00 81.25 423 LEU A CA 1
ATOM 3244 C C . LEU A 1 423 ? 3.586 9.283 -5.076 1.00 81.25 423 LEU A C 1
ATOM 3246 O O . LEU A 1 423 ? 3.272 10.464 -4.990 1.00 81.25 423 LEU A O 1
ATOM 3250 N N . GLY A 1 424 ? 3.821 8.719 -6.263 1.00 82.75 424 GLY A N 1
ATOM 3251 C CA . GLY A 1 424 ? 3.731 9.483 -7.507 1.00 82.75 424 GLY A CA 1
ATOM 3252 C C . GLY A 1 424 ? 4.967 10.326 -7.831 1.00 82.75 424 GLY A C 1
ATOM 3253 O O . GLY A 1 424 ? 4.881 11.188 -8.697 1.00 82.75 424 GLY A O 1
ATOM 3254 N N . ARG A 1 425 ? 6.114 10.055 -7.191 1.00 85.12 425 ARG A N 1
ATOM 3255 C CA . ARG A 1 425 ? 7.356 10.849 -7.257 1.00 85.12 425 ARG A CA 1
ATOM 3256 C C . ARG A 1 425 ? 8.526 10.095 -7.902 1.00 85.12 425 ARG A C 1
ATOM 3258 O O . ARG A 1 425 ? 9.514 9.771 -7.239 1.00 85.12 425 ARG A O 1
ATOM 3265 N N . PRO A 1 426 ? 8.414 9.730 -9.195 1.00 87.56 426 PRO A N 1
ATOM 3266 C CA . PRO A 1 426 ? 9.441 8.953 -9.885 1.00 87.56 426 PRO A CA 1
ATOM 3267 C C . PRO A 1 426 ? 10.760 9.720 -10.069 1.00 87.56 426 PRO A C 1
ATOM 3269 O O . PRO A 1 426 ? 11.795 9.087 -10.244 1.00 87.56 426 PRO A O 1
ATOM 3272 N N . ASP A 1 427 ? 10.723 11.050 -10.012 1.00 86.56 427 ASP A N 1
ATOM 3273 C CA . ASP A 1 427 ? 11.868 11.961 -10.033 1.00 86.56 427 ASP A CA 1
ATOM 3274 C C . ASP A 1 427 ? 12.818 11.696 -8.855 1.00 86.56 427 ASP A C 1
ATOM 3276 O O . ASP A 1 427 ? 13.975 11.319 -9.051 1.00 86.56 427 ASP A O 1
ATOM 3280 N N . LEU A 1 428 ? 12.302 11.752 -7.624 1.00 87.62 428 LEU A N 1
ATOM 3281 C CA . LEU A 1 428 ? 13.087 11.478 -6.416 1.00 87.62 428 LEU A CA 1
ATOM 3282 C C . LEU A 1 428 ? 13.556 10.027 -6.351 1.00 87.62 428 LEU A C 1
ATOM 3284 O O . LEU A 1 428 ? 14.667 9.737 -5.902 1.00 87.62 428 LEU A O 1
ATOM 3288 N N . ALA A 1 429 ? 12.701 9.106 -6.801 1.00 91.19 429 ALA A N 1
ATOM 3289 C CA . ALA A 1 429 ? 13.044 7.697 -6.898 1.00 91.19 429 ALA A CA 1
ATOM 3290 C C . ALA A 1 429 ? 14.261 7.491 -7.815 1.00 91.19 429 ALA A C 1
ATOM 3292 O O . ALA A 1 429 ? 15.194 6.767 -7.460 1.00 91.19 429 ALA A O 1
ATOM 3293 N N . LEU A 1 430 ? 14.274 8.156 -8.973 1.00 93.00 430 LEU A N 1
ATOM 3294 C CA . LEU A 1 430 ? 15.363 8.088 -9.938 1.00 93.00 430 LEU A CA 1
ATOM 3295 C C . LEU A 1 430 ? 16.657 8.681 -9.369 1.00 93.00 430 LEU A C 1
ATOM 3297 O O . LEU A 1 430 ? 17.712 8.059 -9.498 1.00 93.00 430 LEU A O 1
ATOM 3301 N N . ASP A 1 431 ? 16.579 9.821 -8.682 1.00 90.69 431 ASP A N 1
ATOM 3302 C CA . ASP A 1 431 ? 17.737 10.442 -8.033 1.00 90.69 431 ASP A CA 1
ATOM 3303 C C . ASP A 1 431 ? 18.365 9.543 -6.966 1.00 90.69 431 ASP A C 1
ATOM 3305 O O . ASP A 1 431 ? 19.581 9.327 -6.977 1.00 90.69 431 ASP A O 1
ATOM 3309 N N . LYS A 1 432 ? 17.554 8.950 -6.081 1.00 92.38 432 LYS A N 1
ATOM 3310 C CA . LYS A 1 432 ? 18.048 8.025 -5.048 1.00 92.38 432 LYS A CA 1
ATOM 3311 C C . LYS A 1 432 ? 18.779 6.829 -5.661 1.00 92.38 432 LYS A C 1
ATOM 3313 O O . LYS A 1 432 ? 19.874 6.481 -5.213 1.00 92.38 432 LYS A O 1
ATOM 3318 N N . LEU A 1 433 ? 18.224 6.240 -6.721 1.00 95.50 433 LEU A N 1
ATOM 3319 C CA . LEU A 1 433 ? 18.838 5.102 -7.411 1.00 95.50 433 LEU A CA 1
ATOM 3320 C C . LEU A 1 433 ? 20.115 5.489 -8.163 1.00 95.50 433 LEU A C 1
ATOM 3322 O O . LEU A 1 433 ? 21.091 4.740 -8.129 1.00 95.50 433 LEU A O 1
ATOM 3326 N N . ARG A 1 434 ? 20.146 6.657 -8.817 1.00 93.81 434 ARG A N 1
ATOM 3327 C CA . ARG A 1 434 ? 21.349 7.166 -9.494 1.00 93.81 434 ARG A CA 1
ATOM 3328 C C . ARG A 1 434 ? 22.479 7.445 -8.506 1.00 93.81 434 ARG A C 1
ATOM 3330 O O . ARG A 1 434 ? 23.616 7.068 -8.778 1.00 93.81 434 ARG A O 1
ATOM 3337 N N . ILE A 1 435 ? 22.174 8.032 -7.346 1.00 90.25 435 ILE A N 1
ATOM 3338 C CA . ILE A 1 435 ? 23.161 8.266 -6.281 1.00 90.25 435 ILE A CA 1
ATOM 3339 C C . ILE A 1 435 ? 23.774 6.943 -5.814 1.00 90.25 435 ILE A C 1
ATOM 3341 O O . ILE A 1 435 ? 25.000 6.833 -5.758 1.00 90.25 435 ILE A O 1
ATOM 3345 N N . ALA A 1 436 ? 22.954 5.929 -5.528 1.00 92.62 436 ALA A N 1
ATOM 3346 C CA . ALA A 1 436 ? 23.456 4.606 -5.160 1.00 92.62 436 ALA A CA 1
ATOM 3347 C C . ALA A 1 436 ? 24.309 3.992 -6.283 1.00 92.62 436 ALA A C 1
ATOM 3349 O O . ALA A 1 436 ? 25.418 3.513 -6.040 1.00 92.62 436 ALA A O 1
ATOM 3350 N N . TYR A 1 437 ? 23.855 4.100 -7.533 1.00 93.69 437 TYR A N 1
ATOM 3351 C CA . TYR A 1 437 ? 24.610 3.646 -8.696 1.00 93.69 437 TYR A CA 1
ATOM 3352 C C . TYR A 1 437 ? 25.992 4.317 -8.807 1.00 93.69 437 TYR A C 1
ATOM 3354 O O . TYR A 1 437 ? 26.994 3.633 -9.033 1.00 93.69 437 TYR A O 1
ATOM 3362 N N . TRP A 1 438 ? 26.094 5.634 -8.612 1.00 90.06 438 TRP A N 1
ATOM 3363 C CA . TRP A 1 438 ? 27.382 6.340 -8.663 1.00 90.06 438 TRP A CA 1
ATOM 3364 C C . TRP A 1 438 ? 28.318 5.989 -7.515 1.00 90.06 438 TRP A C 1
ATOM 3366 O O . TRP A 1 438 ? 29.529 5.996 -7.714 1.00 90.06 438 TRP A O 1
ATOM 3376 N N . ARG A 1 439 ? 27.783 5.613 -6.350 1.00 89.25 439 ARG A N 1
ATOM 3377 C CA . ARG A 1 439 ? 28.585 5.067 -5.243 1.00 89.25 439 ARG A CA 1
ATOM 3378 C C . ARG A 1 439 ? 29.150 3.671 -5.530 1.00 89.25 439 ARG A C 1
ATOM 3380 O O . ARG A 1 439 ? 29.946 3.177 -4.743 1.00 89.25 439 ARG A O 1
ATOM 3387 N N . GLY A 1 440 ? 28.771 3.053 -6.648 1.00 92.31 440 GLY A N 1
ATOM 3388 C CA . GLY A 1 440 ? 29.264 1.739 -7.056 1.00 92.31 440 GLY A CA 1
ATOM 3389 C C . GLY A 1 440 ? 28.293 0.592 -6.784 1.00 92.31 440 GLY A C 1
ATOM 3390 O O . GLY A 1 440 ? 28.633 -0.548 -7.078 1.00 92.31 440 GLY A O 1
ATOM 3391 N N . GLU A 1 441 ? 27.076 0.865 -6.304 1.00 94.31 441 GLU A N 1
ATOM 3392 C CA . GLU A 1 441 ? 26.087 -0.182 -6.033 1.00 94.31 441 GLU A CA 1
ATOM 3393 C C . GLU A 1 441 ? 25.590 -0.840 -7.328 1.00 94.31 441 GLU A C 1
ATOM 3395 O O . GLU A 1 441 ? 25.260 -0.162 -8.310 1.00 94.31 441 GLU A O 1
ATOM 3400 N N . ARG A 1 442 ? 25.549 -2.177 -7.359 1.00 93.75 442 ARG A N 1
ATOM 3401 C CA . ARG A 1 442 ? 25.195 -2.973 -8.555 1.00 93.75 442 ARG A CA 1
ATOM 3402 C C . ARG A 1 442 ? 24.208 -4.106 -8.264 1.00 93.75 442 ARG A C 1
ATOM 3404 O O . ARG A 1 442 ? 24.146 -5.071 -9.021 1.00 93.75 442 ARG A O 1
ATOM 3411 N N . GLU A 1 443 ? 23.432 -4.001 -7.189 1.00 94.62 443 GLU A N 1
ATOM 3412 C CA . GLU A 1 443 ? 22.422 -5.008 -6.850 1.00 94.62 443 GLU A CA 1
ATOM 3413 C C . GLU A 1 443 ? 21.401 -5.184 -8.001 1.00 94.62 443 GLU A C 1
ATOM 3415 O O . GLU A 1 443 ? 20.840 -4.186 -8.474 1.00 94.62 443 GLU A O 1
ATOM 3420 N N . PRO A 1 444 ? 21.122 -6.422 -8.463 1.00 95.19 444 PRO A N 1
ATOM 3421 C CA . PRO A 1 444 ? 20.254 -6.661 -9.618 1.00 95.19 444 PRO A CA 1
ATOM 3422 C C . PRO A 1 444 ? 18.843 -6.073 -9.505 1.00 95.19 444 PRO A C 1
ATOM 3424 O O . PRO A 1 444 ? 18.343 -5.507 -10.478 1.00 95.19 444 PRO A O 1
ATOM 3427 N N . GLU A 1 445 ? 18.200 -6.182 -8.339 1.00 92.38 445 GLU A N 1
ATOM 3428 C CA . GLU A 1 445 ? 16.839 -5.668 -8.131 1.00 92.38 445 GLU A CA 1
ATOM 3429 C C . GLU A 1 445 ? 16.810 -4.135 -8.154 1.00 92.38 445 GLU A C 1
ATOM 3431 O O . GLU A 1 445 ? 15.974 -3.545 -8.838 1.00 92.38 445 GLU A O 1
ATOM 3436 N N . MET A 1 446 ? 17.774 -3.472 -7.503 1.00 95.81 446 MET A N 1
ATOM 3437 C CA . MET A 1 446 ? 17.926 -2.013 -7.566 1.00 95.81 446 MET A CA 1
ATOM 3438 C C . MET A 1 446 ? 18.120 -1.541 -9.016 1.00 95.81 446 MET A C 1
ATOM 3440 O O . MET A 1 446 ? 17.444 -0.617 -9.474 1.00 95.81 446 MET A O 1
ATOM 3444 N N . LEU A 1 447 ? 19.010 -2.203 -9.763 1.00 96.75 447 LEU A N 1
ATOM 3445 C CA . LEU A 1 447 ? 19.268 -1.894 -11.170 1.00 96.75 447 LEU A CA 1
ATOM 3446 C C . LEU A 1 447 ? 18.028 -2.098 -12.050 1.00 96.75 447 LEU A C 1
ATOM 3448 O O . LEU A 1 447 ? 17.825 -1.345 -13.001 1.00 96.75 447 LEU A O 1
ATOM 3452 N N . ALA A 1 448 ? 17.178 -3.078 -11.739 1.00 94.31 448 ALA A N 1
ATOM 3453 C CA . ALA A 1 448 ? 15.936 -3.302 -12.470 1.00 94.31 448 ALA A CA 1
ATOM 3454 C C . ALA A 1 448 ? 14.932 -2.151 -12.270 1.00 94.31 448 ALA A C 1
ATOM 3456 O O . ALA A 1 448 ? 14.284 -1.734 -13.233 1.00 94.31 448 ALA A O 1
ATOM 3457 N N . VAL A 1 449 ? 14.831 -1.599 -11.053 1.00 94.25 449 VAL A N 1
ATOM 3458 C CA . VAL A 1 449 ? 14.026 -0.390 -10.790 1.00 94.25 449 VAL A CA 1
ATOM 3459 C C . VAL A 1 449 ? 14.628 0.828 -11.493 1.00 94.25 449 VAL A C 1
ATOM 3461 O O . VAL A 1 449 ? 13.895 1.582 -12.133 1.00 94.25 449 VAL A O 1
ATOM 3464 N N . LEU A 1 450 ? 15.955 0.989 -11.448 1.00 96.38 450 LEU A N 1
ATOM 3465 C CA . LEU A 1 450 ? 16.646 2.086 -12.128 1.00 96.38 450 LEU A CA 1
ATOM 3466 C C . LEU A 1 450 ? 16.398 2.044 -13.639 1.00 96.38 450 LEU A C 1
ATOM 3468 O O . LEU A 1 450 ? 16.031 3.056 -14.224 1.00 96.38 450 LEU A O 1
ATOM 3472 N N . ALA A 1 451 ? 16.525 0.875 -14.269 1.00 95.56 451 ALA A N 1
ATOM 3473 C CA . ALA A 1 451 ? 16.270 0.721 -15.698 1.00 95.56 451 ALA A CA 1
ATOM 3474 C C . ALA A 1 451 ? 14.832 1.089 -16.089 1.00 95.56 451 ALA A C 1
ATOM 3476 O O . ALA A 1 451 ? 14.627 1.713 -17.129 1.00 95.56 451 ALA A O 1
ATOM 3477 N N . LEU A 1 452 ? 13.846 0.731 -15.259 1.00 92.56 452 LEU A N 1
ATOM 3478 C CA . LEU A 1 452 ? 12.446 1.097 -15.479 1.00 92.56 452 LEU A CA 1
ATOM 3479 C C . LEU A 1 452 ? 12.250 2.618 -15.441 1.00 92.56 452 LEU A C 1
ATOM 3481 O O . LEU A 1 452 ? 11.577 3.169 -16.312 1.00 92.56 452 LEU A O 1
ATOM 3485 N N . LEU A 1 453 ? 12.835 3.299 -14.453 1.00 92.81 453 LEU A N 1
ATOM 3486 C CA . LEU A 1 453 ? 12.714 4.753 -14.335 1.00 92.81 453 LEU A CA 1
ATOM 3487 C C . LEU A 1 453 ? 13.506 5.495 -15.417 1.00 92.81 453 LEU A C 1
ATOM 3489 O O . LEU A 1 453 ? 12.988 6.450 -15.982 1.00 92.81 453 LEU A O 1
ATOM 3493 N N . GLU A 1 454 ? 14.704 5.029 -15.775 1.00 93.88 454 GLU A N 1
ATOM 3494 C CA . GLU A 1 454 ? 15.483 5.584 -16.890 1.00 93.88 454 GLU A CA 1
ATOM 3495 C C . GLU A 1 454 ? 14.735 5.441 -18.223 1.00 93.88 454 GLU A C 1
ATOM 3497 O O . GLU A 1 454 ? 14.718 6.379 -19.015 1.00 93.88 454 GLU A O 1
ATOM 3502 N N . GLN A 1 455 ? 14.071 4.303 -18.465 1.00 92.88 455 GLN A N 1
ATOM 3503 C CA . GLN A 1 455 ? 13.246 4.108 -19.661 1.00 92.88 455 GLN A CA 1
ATOM 3504 C C . GLN A 1 455 ? 12.067 5.090 -19.695 1.00 92.88 455 GLN A C 1
ATOM 3506 O O . GLN A 1 455 ? 11.821 5.704 -20.729 1.00 92.88 455 GLN A O 1
ATOM 3511 N N . ARG A 1 456 ? 11.372 5.285 -18.567 1.00 88.00 456 ARG A N 1
ATOM 3512 C CA . ARG A 1 456 ? 10.273 6.261 -18.454 1.00 88.00 456 ARG A CA 1
ATOM 3513 C C . ARG A 1 456 ? 10.737 7.708 -18.605 1.00 88.00 456 ARG A C 1
ATOM 3515 O O . ARG A 1 456 ? 10.010 8.514 -19.169 1.00 88.00 456 ARG A O 1
ATOM 3522 N N . ALA A 1 457 ? 11.944 8.019 -18.143 1.00 89.00 457 ALA A N 1
ATOM 3523 C CA . ALA A 1 457 ? 12.573 9.327 -18.291 1.00 89.00 457 ALA A CA 1
ATOM 3524 C C . ALA A 1 457 ? 13.182 9.559 -19.694 1.00 89.00 457 ALA A C 1
ATOM 3526 O O . ALA A 1 457 ? 13.960 10.491 -19.878 1.00 89.00 457 ALA A O 1
ATOM 3527 N N . GLY A 1 458 ? 12.910 8.689 -20.678 1.00 88.38 458 GLY A N 1
ATOM 3528 C CA . GLY A 1 458 ? 13.418 8.812 -22.054 1.00 88.38 458 GLY A CA 1
ATOM 3529 C C . GLY A 1 458 ? 14.904 8.474 -22.224 1.00 88.38 458 GLY A C 1
ATOM 3530 O O . GLY A 1 458 ? 15.471 8.610 -23.304 1.00 88.38 458 GLY A O 1
ATOM 3531 N N . SER A 1 459 ? 15.565 7.991 -21.174 1.00 91.00 459 SER A N 1
ATOM 3532 C CA . SER A 1 459 ? 16.989 7.648 -21.172 1.00 91.00 459 SER A CA 1
ATOM 3533 C C . SER A 1 459 ? 17.229 6.202 -21.612 1.00 91.00 459 SER A C 1
ATOM 3535 O O . SER A 1 459 ? 17.895 5.408 -20.940 1.00 91.00 459 SER A O 1
ATOM 3537 N N . GLU A 1 460 ? 16.683 5.845 -22.772 1.00 91.06 460 GLU A N 1
ATOM 3538 C CA . GLU A 1 460 ? 16.601 4.462 -23.252 1.00 91.06 460 GLU A CA 1
ATOM 3539 C C . GLU A 1 460 ? 17.956 3.782 -23.423 1.00 91.06 460 GLU A C 1
ATOM 3541 O O . GLU A 1 460 ? 18.096 2.607 -23.093 1.00 91.06 460 GLU A O 1
ATOM 3546 N N . ALA A 1 461 ? 18.976 4.500 -23.900 1.00 91.50 461 ALA A N 1
ATOM 3547 C CA . ALA A 1 461 ? 20.315 3.937 -24.070 1.00 91.50 461 ALA A CA 1
ATOM 3548 C C . ALA A 1 461 ? 20.885 3.407 -22.739 1.00 91.50 461 ALA A C 1
ATOM 3550 O O . ALA A 1 461 ? 21.504 2.339 -22.702 1.00 91.50 461 ALA A O 1
ATOM 3551 N N . ARG A 1 462 ? 20.623 4.116 -21.629 1.00 91.31 462 ARG A N 1
ATOM 3552 C CA . ARG A 1 462 ? 21.005 3.684 -20.276 1.00 91.31 462 ARG A CA 1
ATOM 3553 C C . ARG A 1 462 ? 20.195 2.468 -19.845 1.00 91.31 462 ARG A C 1
ATOM 3555 O O . ARG A 1 462 ? 20.781 1.462 -19.446 1.00 91.31 462 ARG A O 1
ATOM 3562 N N . ALA A 1 463 ? 18.871 2.538 -19.985 1.00 94.25 463 ALA A N 1
ATOM 3563 C CA . ALA A 1 463 ? 17.977 1.437 -19.639 1.00 94.25 463 ALA A CA 1
ATOM 3564 C C . ALA A 1 463 ? 18.353 0.142 -20.379 1.00 94.25 463 ALA A C 1
ATOM 3566 O O . ALA A 1 463 ? 18.486 -0.908 -19.751 1.00 94.25 463 ALA A O 1
ATOM 3567 N N . ARG A 1 464 ? 18.630 0.221 -21.688 1.00 94.31 464 ARG A N 1
ATOM 3568 C CA . ARG A 1 464 ? 19.082 -0.908 -22.517 1.00 94.31 464 ARG A CA 1
ATOM 3569 C C . ARG A 1 464 ? 20.360 -1.533 -21.983 1.00 94.31 464 ARG A C 1
ATOM 3571 O O . ARG A 1 464 ? 20.417 -2.751 -21.840 1.00 94.31 464 ARG A O 1
ATOM 3578 N N . LYS A 1 465 ? 21.370 -0.722 -21.656 1.00 95.06 465 LYS A N 1
ATOM 3579 C CA . LYS A 1 465 ? 22.653 -1.230 -21.151 1.00 95.06 465 LYS A CA 1
ATOM 3580 C C . LYS A 1 465 ? 22.490 -1.981 -19.827 1.00 95.06 465 LYS A C 1
ATOM 3582 O O . LYS A 1 465 ? 23.065 -3.058 -19.647 1.00 95.06 465 LYS A O 1
ATOM 3587 N N . ILE A 1 466 ? 21.675 -1.440 -18.921 1.00 94.94 466 ILE A N 1
ATOM 3588 C CA . ILE A 1 466 ? 21.372 -2.082 -17.639 1.00 94.94 466 ILE A CA 1
ATOM 3589 C C . ILE A 1 466 ? 20.633 -3.404 -17.878 1.00 94.94 466 ILE A C 1
ATOM 3591 O O . ILE A 1 466 ? 21.092 -4.457 -17.437 1.00 94.94 466 ILE A O 1
ATOM 3595 N N . VAL A 1 467 ? 19.534 -3.374 -18.634 1.00 95.12 467 VAL A N 1
ATOM 3596 C CA . VAL A 1 467 ? 18.690 -4.550 -18.892 1.00 95.12 467 VAL A CA 1
ATOM 3597 C C . VAL A 1 467 ? 19.447 -5.645 -19.629 1.00 95.12 467 VAL A C 1
ATOM 3599 O O . VAL A 1 467 ? 19.357 -6.802 -19.233 1.00 95.12 467 VAL A O 1
ATOM 3602 N N . GLN A 1 468 ? 20.250 -5.312 -20.642 1.00 94.38 468 GLN A N 1
ATOM 3603 C CA . GLN A 1 468 ? 21.076 -6.288 -21.357 1.00 94.38 468 GLN A CA 1
ATOM 3604 C C . GLN A 1 468 ? 22.007 -7.047 -20.405 1.00 94.38 468 GLN A C 1
ATOM 3606 O O . GLN A 1 468 ? 22.291 -8.223 -20.621 1.00 94.38 468 GLN A O 1
ATOM 3611 N N . THR A 1 469 ? 22.477 -6.385 -19.349 1.00 93.81 469 THR A N 1
ATOM 3612 C CA . THR A 1 469 ? 23.343 -7.010 -18.351 1.00 93.81 469 THR A CA 1
ATOM 3613 C C . THR A 1 469 ? 22.539 -7.856 -17.367 1.00 93.81 469 THR A C 1
ATOM 3615 O O . THR A 1 469 ? 22.904 -9.000 -17.110 1.00 93.81 469 THR A O 1
ATOM 3618 N N . LEU A 1 470 ? 21.395 -7.354 -16.893 1.00 95.00 470 LEU A N 1
ATOM 3619 C CA . LEU A 1 470 ? 20.496 -8.096 -16.000 1.00 95.00 470 LEU A CA 1
ATOM 3620 C C . LEU A 1 470 ? 19.920 -9.359 -16.651 1.00 95.00 470 LEU A C 1
ATOM 3622 O O . LEU A 1 470 ? 19.775 -10.384 -15.990 1.00 95.00 470 LEU A O 1
ATOM 3626 N N . MET A 1 471 ? 19.634 -9.316 -17.952 1.00 93.69 471 MET A N 1
ATOM 3627 C CA . MET A 1 471 ? 19.107 -10.458 -18.703 1.00 93.69 471 MET A CA 1
ATOM 3628 C C . MET A 1 471 ? 20.133 -11.585 -18.900 1.00 93.69 471 MET A C 1
ATOM 3630 O O . MET A 1 471 ? 19.731 -12.701 -19.216 1.00 93.69 471 MET A O 1
ATOM 3634 N N . LYS A 1 472 ? 21.433 -11.331 -18.682 1.00 94.69 472 LYS A N 1
ATOM 3635 C CA . LYS A 1 472 ? 22.487 -12.365 -18.692 1.00 94.69 472 LYS A CA 1
ATOM 3636 C C . LYS A 1 472 ? 22.586 -13.137 -17.374 1.00 94.69 472 LYS A C 1
ATOM 3638 O O . LYS A 1 472 ? 23.303 -14.133 -17.313 1.00 94.69 472 LYS A O 1
ATOM 3643 N N . LEU A 1 473 ? 21.915 -12.680 -16.315 1.00 92.94 473 LEU A N 1
ATOM 3644 C CA . LEU A 1 473 ? 21.927 -13.370 -15.029 1.00 92.94 473 LEU A CA 1
ATOM 3645 C C . LEU A 1 473 ? 21.171 -14.706 -15.127 1.00 92.94 473 LEU A C 1
ATOM 3647 O O . LEU A 1 473 ? 20.184 -14.790 -15.856 1.00 92.94 473 LEU A O 1
ATOM 3651 N N . PRO A 1 474 ? 21.546 -15.733 -14.339 1.00 90.19 474 PRO A N 1
ATOM 3652 C CA . PRO A 1 474 ? 20.821 -17.008 -14.311 1.00 90.19 474 PRO A CA 1
ATOM 3653 C C . PRO A 1 474 ? 19.339 -16.852 -13.941 1.00 90.19 474 PRO A C 1
ATOM 3655 O O . PRO A 1 474 ? 18.483 -17.609 -14.398 1.00 90.19 474 PRO A O 1
ATOM 3658 N N . ARG A 1 475 ? 19.031 -15.858 -13.099 1.00 88.81 475 ARG A N 1
ATOM 3659 C CA . ARG A 1 475 ? 17.671 -15.481 -12.702 1.00 88.81 475 ARG A CA 1
ATOM 3660 C C . ARG A 1 475 ? 17.503 -13.967 -12.858 1.00 88.81 475 ARG A C 1
ATOM 3662 O O . ARG A 1 475 ? 17.734 -13.238 -11.898 1.00 88.81 475 ARG A O 1
ATOM 3669 N N . PRO A 1 476 ? 17.135 -13.483 -14.057 1.00 89.88 476 PRO A N 1
ATOM 3670 C CA . PRO A 1 476 ? 16.898 -12.063 -14.278 1.00 89.88 476 PRO A CA 1
ATOM 3671 C C . PRO A 1 476 ? 15.717 -11.568 -13.430 1.00 89.88 476 PRO A C 1
ATOM 3673 O O . PRO A 1 476 ? 14.671 -12.235 -13.453 1.00 89.88 476 PRO A O 1
ATOM 3676 N N . PRO A 1 477 ? 15.846 -10.410 -12.750 1.00 89.81 477 PRO A N 1
ATOM 3677 C CA . PRO A 1 477 ? 14.753 -9.767 -12.027 1.00 89.81 477 PRO A CA 1
ATOM 3678 C C . PRO A 1 477 ? 13.500 -9.611 -12.883 1.00 89.81 477 PRO A C 1
ATOM 3680 O O . PRO A 1 477 ? 13.580 -9.337 -14.087 1.00 89.81 477 PRO A O 1
ATOM 3683 N N . LEU A 1 478 ? 12.326 -9.719 -12.262 1.00 85.75 478 LEU A N 1
ATOM 3684 C CA . LEU A 1 478 ? 11.060 -9.653 -12.992 1.00 85.75 478 LEU A CA 1
ATOM 3685 C C . LEU A 1 478 ? 10.890 -8.320 -13.725 1.00 85.75 478 LEU A C 1
ATOM 3687 O O . LEU A 1 478 ? 10.557 -8.293 -14.909 1.00 85.75 478 LEU A O 1
ATOM 3691 N N . ARG A 1 479 ? 11.211 -7.215 -13.042 1.00 88.06 479 ARG A N 1
ATOM 3692 C CA . ARG A 1 479 ? 11.167 -5.863 -13.614 1.00 88.06 479 ARG A CA 1
ATOM 3693 C C . ARG A 1 479 ? 12.107 -5.712 -14.811 1.00 88.06 479 ARG A C 1
ATOM 3695 O O . ARG A 1 479 ? 11.729 -5.076 -15.788 1.00 88.06 479 ARG A O 1
ATOM 3702 N N . ALA A 1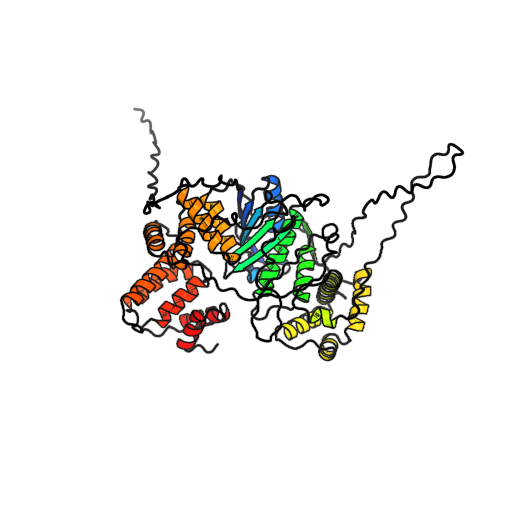 480 ? 13.274 -6.360 -14.800 1.00 91.81 480 ALA A N 1
ATOM 3703 C CA . ALA A 1 480 ? 14.204 -6.312 -15.928 1.00 91.81 480 ALA A CA 1
ATOM 3704 C C . ALA A 1 480 ? 13.602 -6.947 -17.192 1.00 91.81 480 ALA A C 1
ATOM 3706 O O . ALA A 1 480 ? 13.744 -6.391 -18.279 1.00 91.81 480 ALA A O 1
ATOM 3707 N N . ARG A 1 481 ? 12.861 -8.056 -17.050 1.00 90.50 481 ARG A N 1
ATOM 3708 C CA . ARG A 1 481 ? 12.144 -8.702 -18.166 1.00 90.50 481 ARG A CA 1
ATOM 3709 C C . ARG A 1 481 ? 11.046 -7.807 -18.737 1.00 90.50 481 ARG A C 1
ATOM 3711 O O . ARG A 1 481 ? 10.881 -7.743 -19.951 1.00 90.50 481 ARG A O 1
ATOM 3718 N N . ILE A 1 482 ? 10.324 -7.094 -17.871 1.00 89.56 482 ILE A N 1
ATOM 3719 C CA . ILE A 1 482 ? 9.270 -6.152 -18.276 1.00 89.56 482 ILE A CA 1
ATOM 3720 C C . ILE A 1 482 ? 9.875 -5.006 -19.091 1.00 89.56 482 ILE A C 1
ATOM 3722 O O . ILE A 1 482 ? 9.386 -4.688 -20.173 1.00 89.56 482 ILE A O 1
ATOM 3726 N N . VAL A 1 483 ? 10.975 -4.416 -18.614 1.00 92.00 483 VAL A N 1
ATOM 3727 C CA . VAL A 1 483 ? 11.666 -3.340 -19.341 1.00 92.00 483 VAL A CA 1
ATOM 3728 C C . VAL A 1 483 ? 12.269 -3.860 -20.652 1.00 92.00 483 VAL A C 1
ATOM 3730 O O . VAL A 1 483 ? 12.164 -3.179 -21.668 1.00 92.00 483 VAL A O 1
ATOM 3733 N N . ALA A 1 484 ? 12.824 -5.078 -20.675 1.00 92.75 484 ALA A N 1
ATOM 3734 C CA . ALA A 1 484 ? 13.303 -5.715 -21.906 1.00 92.75 484 ALA A CA 1
ATOM 3735 C C . ALA A 1 484 ? 12.184 -5.848 -22.950 1.00 92.75 484 ALA A C 1
ATOM 3737 O O . ALA A 1 484 ? 12.370 -5.465 -24.104 1.00 92.75 484 ALA A O 1
ATOM 3738 N N . ALA A 1 485 ? 11.006 -6.320 -22.528 1.00 92.12 485 ALA A N 1
ATOM 3739 C CA . ALA A 1 485 ? 9.832 -6.438 -23.385 1.00 92.12 485 ALA A CA 1
ATOM 3740 C C . ALA A 1 485 ? 9.376 -5.078 -23.935 1.00 92.12 485 ALA A C 1
ATOM 3742 O O . ALA A 1 485 ? 9.109 -4.966 -25.130 1.00 92.12 485 ALA A O 1
ATOM 3743 N N . LYS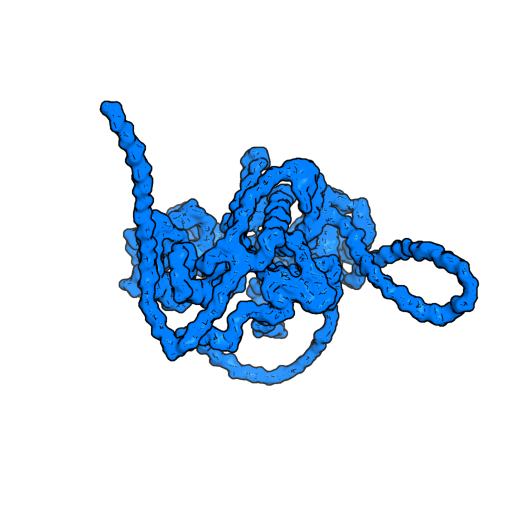 A 1 486 ? 9.349 -4.034 -23.094 1.00 92.25 486 LYS A N 1
ATOM 3744 C CA . LYS A 1 486 ? 9.010 -2.662 -23.509 1.00 92.25 486 LYS A CA 1
ATOM 3745 C C . LYS A 1 486 ? 9.977 -2.118 -24.560 1.00 92.25 486 LYS A C 1
ATOM 3747 O O . LYS A 1 486 ? 9.536 -1.629 -25.594 1.00 92.25 486 LYS A O 1
ATOM 3752 N N . LEU A 1 487 ? 11.282 -2.236 -24.316 1.00 92.81 487 LEU A N 1
ATOM 3753 C CA . LEU A 1 487 ? 12.316 -1.757 -25.238 1.00 92.81 487 LEU A CA 1
ATOM 3754 C C . LEU A 1 487 ? 12.277 -2.519 -26.570 1.00 92.81 487 LEU A C 1
ATOM 3756 O O . LEU A 1 487 ? 12.364 -1.909 -27.631 1.00 92.81 487 LEU A O 1
ATOM 3760 N N . ARG A 1 488 ? 12.070 -3.841 -26.526 1.00 92.56 488 ARG A N 1
ATOM 3761 C CA . ARG A 1 488 ? 11.950 -4.676 -27.728 1.00 92.56 488 ARG A CA 1
ATOM 3762 C C . ARG A 1 488 ? 10.705 -4.337 -28.546 1.00 92.56 488 ARG A C 1
ATOM 3764 O O . ARG A 1 488 ? 10.789 -4.264 -29.770 1.00 92.56 488 ARG A O 1
ATOM 3771 N N . LEU A 1 489 ? 9.570 -4.111 -27.880 1.00 91.38 489 LEU A N 1
ATOM 3772 C CA . LEU A 1 489 ? 8.343 -3.639 -28.522 1.00 91.38 489 LEU A CA 1
ATOM 3773 C C . LEU A 1 489 ? 8.568 -2.285 -29.196 1.00 91.38 489 LEU A C 1
ATOM 3775 O O . LEU A 1 489 ? 8.164 -2.092 -30.337 1.00 91.38 489 LEU A O 1
ATOM 3779 N N . GLN A 1 490 ? 9.236 -1.363 -28.508 1.00 90.62 490 GLN A N 1
ATOM 3780 C CA . GLN A 1 490 ? 9.542 -0.049 -29.050 1.00 90.62 490 GLN A CA 1
ATOM 3781 C C . GLN A 1 490 ? 10.444 -0.132 -30.288 1.00 90.62 490 GLN A C 1
ATOM 3783 O O . GLN A 1 490 ? 10.143 0.513 -31.286 1.00 90.62 490 GLN A O 1
ATOM 3788 N N . ASP A 1 491 ? 11.489 -0.964 -30.275 1.00 90.06 491 ASP A N 1
ATOM 3789 C CA . ASP A 1 491 ? 12.337 -1.201 -31.455 1.00 90.06 491 ASP A CA 1
ATOM 3790 C C . ASP A 1 491 ? 11.535 -1.731 -32.640 1.00 90.06 491 ASP A C 1
ATOM 3792 O O . ASP A 1 491 ? 11.686 -1.268 -33.770 1.00 90.06 491 ASP A O 1
ATOM 3796 N N . ALA A 1 492 ? 10.663 -2.702 -32.365 1.00 89.62 492 ALA A N 1
ATOM 3797 C CA . ALA A 1 492 ? 9.817 -3.317 -33.369 1.00 89.62 492 ALA A CA 1
ATOM 3798 C C . ALA A 1 492 ? 8.854 -2.293 -33.994 1.00 89.62 492 ALA A C 1
ATOM 3800 O O . ALA A 1 492 ? 8.642 -2.314 -35.205 1.00 89.62 492 ALA A O 1
ATOM 3801 N N . LEU A 1 493 ? 8.282 -1.386 -33.203 1.00 87.94 493 LEU A N 1
ATOM 3802 C CA . LEU A 1 493 ? 7.374 -0.357 -33.712 1.00 87.94 493 LEU A CA 1
ATOM 3803 C C . LEU A 1 493 ? 8.123 0.769 -34.444 1.00 87.94 493 LEU A C 1
ATOM 3805 O O . LEU A 1 493 ? 7.680 1.187 -35.507 1.00 87.94 493 LEU A O 1
ATOM 3809 N N . SER A 1 494 ? 9.276 1.212 -33.935 1.00 86.50 494 SER A N 1
ATOM 3810 C CA . SER A 1 494 ? 10.075 2.291 -34.541 1.00 86.50 494 SER A CA 1
ATOM 3811 C C . SER A 1 494 ? 10.736 1.897 -35.864 1.00 86.50 494 SER A C 1
ATOM 3813 O O . SER A 1 494 ? 10.981 2.753 -36.709 1.00 86.50 494 SER A O 1
ATOM 3815 N N . ALA A 1 495 ? 11.031 0.611 -36.072 1.00 86.50 495 ALA A N 1
ATOM 3816 C CA . ALA A 1 495 ? 11.603 0.111 -37.325 1.00 86.50 495 ALA A CA 1
ATOM 3817 C C . ALA A 1 495 ? 10.582 0.033 -38.479 1.00 86.50 495 ALA A C 1
ATOM 3819 O O . ALA A 1 495 ? 10.922 -0.427 -39.572 1.00 86.50 495 ALA A O 1
ATOM 3820 N N . ARG A 1 496 ? 9.324 0.425 -38.242 1.00 84.94 496 ARG A N 1
ATOM 3821 C CA . ARG A 1 496 ? 8.201 0.209 -39.154 1.00 84.94 496 ARG A CA 1
ATOM 3822 C C . ARG A 1 496 ? 7.444 1.503 -39.458 1.00 84.94 496 ARG A C 1
ATOM 3824 O O . ARG A 1 496 ? 7.456 2.424 -38.647 1.00 84.94 496 ARG A O 1
ATOM 3831 N N . PRO A 1 497 ? 6.757 1.575 -40.615 1.00 80.56 497 PRO A N 1
ATOM 3832 C CA . PRO A 1 497 ? 5.837 2.669 -40.888 1.00 80.56 497 PRO A CA 1
ATOM 3833 C C . PRO A 1 497 ? 4.670 2.655 -39.893 1.00 80.56 497 PRO A C 1
ATOM 3835 O O . PRO A 1 497 ? 4.251 1.599 -39.408 1.00 80.56 497 PRO A O 1
ATOM 3838 N N . GLU A 1 498 ? 4.142 3.841 -39.605 1.00 74.06 498 GLU A N 1
ATOM 3839 C CA . GLU A 1 498 ? 3.063 4.042 -38.641 1.00 74.06 498 GLU A CA 1
ATOM 3840 C C . GLU A 1 498 ? 1.838 3.174 -38.989 1.00 74.06 498 GLU A C 1
ATOM 3842 O O . GLU A 1 498 ? 1.376 3.144 -40.129 1.00 74.06 498 GLU A O 1
ATOM 3847 N N . GLY A 1 499 ? 1.340 2.408 -38.012 1.00 70.62 499 GLY A N 1
ATOM 3848 C CA . GLY A 1 499 ? 0.198 1.501 -38.185 1.00 70.62 499 GLY A CA 1
ATOM 3849 C C . GLY A 1 499 ? 0.527 0.091 -38.700 1.00 70.62 499 GLY A C 1
ATOM 3850 O O . GLY A 1 499 ? -0.375 -0.747 -38.772 1.00 70.62 499 GLY A O 1
ATOM 3851 N N . ALA A 1 500 ? 1.788 -0.221 -39.016 1.00 78.81 500 ALA A N 1
ATOM 3852 C CA . ALA A 1 500 ? 2.185 -1.588 -39.349 1.00 78.81 500 ALA A CA 1
ATOM 3853 C C . ALA A 1 500 ? 2.114 -2.520 -38.125 1.00 78.81 500 ALA A C 1
ATOM 3855 O O . ALA A 1 500 ? 2.516 -2.167 -37.016 1.00 78.81 500 ALA A O 1
ATOM 3856 N N . LYS A 1 501 ? 1.618 -3.743 -38.344 1.00 84.94 501 LYS A N 1
ATOM 3857 C CA . LYS A 1 501 ? 1.520 -4.774 -37.303 1.00 84.94 501 LYS A CA 1
ATOM 3858 C C . LYS A 1 501 ? 2.871 -5.451 -37.040 1.00 84.94 501 LYS A C 1
ATOM 3860 O O . LYS A 1 501 ? 3.739 -5.490 -37.913 1.00 84.94 501 LYS A O 1
ATOM 3865 N N . LEU A 1 502 ? 3.023 -6.014 -35.844 1.00 87.12 502 LEU A N 1
ATOM 3866 C CA . LEU A 1 502 ? 4.156 -6.862 -35.463 1.00 87.12 502 LEU A CA 1
ATOM 3867 C C . LEU A 1 502 ? 4.170 -8.155 -36.287 1.00 87.12 502 LEU A C 1
ATOM 3869 O O . LEU A 1 502 ? 3.133 -8.611 -36.771 1.00 87.12 502 LEU A O 1
ATOM 3873 N N . SER A 1 503 ? 5.335 -8.788 -36.421 1.00 87.25 503 SER A N 1
ATOM 3874 C CA . SER A 1 503 ? 5.374 -10.163 -36.919 1.00 87.25 503 SER A CA 1
ATOM 3875 C C . SER A 1 503 ? 4.874 -11.132 -35.840 1.00 87.25 503 SER A C 1
ATOM 3877 O O . SER A 1 503 ? 4.839 -10.813 -34.643 1.00 87.25 503 SER A O 1
ATOM 3879 N N . MET A 1 504 ? 4.471 -12.336 -36.252 1.00 84.19 504 MET A N 1
ATOM 3880 C CA . MET A 1 504 ? 4.074 -13.372 -35.297 1.00 84.19 504 MET A CA 1
ATOM 3881 C C . MET A 1 504 ? 5.251 -13.767 -34.393 1.00 84.19 504 MET A C 1
ATOM 3883 O O . MET A 1 504 ? 5.071 -13.882 -33.183 1.00 84.19 504 MET A O 1
ATOM 3887 N N . ASP A 1 505 ? 6.457 -13.876 -34.953 1.00 86.06 505 ASP A N 1
ATOM 3888 C CA . ASP A 1 505 ? 7.667 -14.237 -34.207 1.00 86.06 505 ASP A CA 1
ATOM 3889 C C . ASP A 1 505 ? 8.025 -13.185 -33.148 1.00 86.06 505 ASP A C 1
ATOM 3891 O O . ASP A 1 505 ? 8.305 -13.530 -32.003 1.00 86.06 505 ASP A O 1
ATOM 3895 N N . GLU A 1 506 ? 7.929 -11.895 -33.482 1.00 88.12 506 GLU A N 1
ATOM 3896 C CA . GLU A 1 506 ? 8.157 -10.807 -32.521 1.00 88.12 506 GLU A CA 1
ATOM 3897 C C . GLU A 1 506 ? 7.087 -10.770 -31.433 1.00 88.12 506 GLU A C 1
ATOM 3899 O O . GLU A 1 506 ? 7.393 -10.529 -30.265 1.00 88.12 506 GLU A O 1
ATOM 3904 N N . THR A 1 507 ? 5.827 -11.024 -31.803 1.00 87.50 507 THR A N 1
ATOM 3905 C CA . THR A 1 507 ? 4.736 -11.121 -30.829 1.00 87.50 507 THR A CA 1
ATOM 3906 C C . THR A 1 507 ? 5.041 -12.235 -29.829 1.00 87.50 507 THR A C 1
ATOM 3908 O O . THR A 1 507 ? 4.965 -12.011 -28.623 1.00 87.50 507 THR A O 1
ATOM 3911 N N . VAL A 1 508 ? 5.428 -13.421 -30.308 1.00 87.06 508 VAL A N 1
ATOM 3912 C CA . VAL A 1 508 ? 5.772 -14.570 -29.458 1.00 87.06 508 VAL A CA 1
ATOM 3913 C C . VAL A 1 508 ? 6.995 -14.273 -28.585 1.00 87.06 508 VAL A C 1
ATOM 3915 O O . VAL A 1 508 ? 6.965 -14.574 -27.393 1.00 87.06 508 VAL A O 1
ATOM 3918 N N . GLU A 1 509 ? 8.034 -13.636 -29.129 1.00 88.31 509 GLU A N 1
ATOM 3919 C CA . GLU A 1 509 ? 9.244 -13.244 -28.391 1.00 88.31 509 GLU A CA 1
ATOM 3920 C C . GLU A 1 509 ? 8.913 -12.298 -27.220 1.00 88.31 509 GLU A C 1
ATOM 3922 O O . GLU A 1 509 ? 9.271 -12.563 -26.067 1.00 88.31 509 GLU A O 1
ATOM 3927 N N . ILE A 1 510 ? 8.174 -11.215 -27.493 1.00 90.06 510 ILE A N 1
ATOM 3928 C CA . ILE A 1 510 ? 7.818 -10.207 -26.484 1.00 90.06 510 ILE A CA 1
ATOM 3929 C C . ILE A 1 510 ? 6.872 -10.801 -25.433 1.00 90.06 510 ILE A C 1
ATOM 3931 O O . ILE A 1 510 ? 7.052 -10.597 -24.228 1.00 90.06 510 ILE A O 1
ATOM 3935 N N . MET A 1 511 ? 5.895 -11.596 -25.869 1.00 86.56 511 MET A N 1
ATOM 3936 C CA . MET A 1 511 ? 4.965 -12.284 -24.974 1.00 86.56 511 MET A CA 1
ATOM 3937 C C . MET A 1 511 ? 5.662 -13.339 -24.117 1.00 86.56 511 MET A C 1
ATOM 3939 O O . MET A 1 511 ? 5.300 -13.505 -22.954 1.00 86.56 511 MET A O 1
ATOM 3943 N N . GLY A 1 512 ? 6.701 -13.999 -24.634 1.00 85.38 512 GLY A N 1
ATOM 3944 C CA . GLY A 1 512 ? 7.557 -14.902 -23.868 1.00 85.38 512 GLY A CA 1
ATOM 3945 C C . GLY A 1 512 ? 8.175 -14.203 -22.656 1.00 85.38 512 GLY A C 1
ATOM 3946 O O . GLY A 1 512 ? 8.091 -14.713 -21.537 1.00 85.38 512 GLY A O 1
ATOM 3947 N N . MET A 1 513 ? 8.700 -12.987 -22.838 1.00 86.62 513 MET A N 1
ATOM 3948 C CA . MET A 1 513 ? 9.260 -12.189 -21.739 1.00 86.62 513 MET A CA 1
ATOM 3949 C C . MET A 1 513 ? 8.203 -11.781 -20.700 1.00 86.62 513 MET A C 1
ATOM 3951 O O . MET A 1 513 ? 8.463 -11.872 -19.497 1.00 86.62 513 MET A O 1
ATOM 3955 N N . LEU A 1 514 ? 7.007 -11.382 -21.148 1.00 85.44 514 LEU A N 1
ATOM 3956 C CA . LEU A 1 514 ? 5.908 -10.965 -20.267 1.00 85.44 514 LEU A CA 1
ATOM 3957 C C . LEU A 1 514 ? 5.226 -12.138 -19.550 1.00 85.44 514 LEU A C 1
ATOM 3959 O O . LEU A 1 514 ? 4.802 -11.991 -18.408 1.00 85.44 514 LEU A O 1
ATOM 3963 N N . SER A 1 515 ? 5.132 -13.308 -20.180 1.00 82.88 515 SER A N 1
ATOM 3964 C CA . SER A 1 515 ? 4.436 -14.479 -19.626 1.00 82.88 515 SER A CA 1
ATOM 3965 C C . SER A 1 515 ? 5.033 -14.951 -18.301 1.00 82.88 515 SER A C 1
ATOM 3967 O O . SER A 1 515 ? 4.295 -15.304 -17.383 1.00 82.88 515 SER A O 1
ATOM 3969 N N . VAL A 1 516 ? 6.359 -14.872 -18.153 1.00 78.69 516 VAL A N 1
ATOM 3970 C CA . VAL A 1 516 ? 7.031 -15.179 -16.885 1.00 78.69 516 VAL A CA 1
ATOM 3971 C C . VAL A 1 516 ? 6.614 -14.180 -15.807 1.00 78.69 516 VAL A C 1
ATOM 3973 O O . VAL A 1 516 ? 6.275 -14.599 -14.702 1.00 78.69 516 VAL A O 1
ATOM 3976 N N . ALA A 1 517 ? 6.533 -12.888 -16.146 1.00 74.62 517 ALA A N 1
ATOM 3977 C CA . ALA A 1 517 ? 6.042 -11.851 -15.238 1.00 74.62 517 ALA A CA 1
ATOM 3978 C C . ALA A 1 517 ? 4.588 -12.061 -14.811 1.00 74.62 517 ALA A C 1
ATOM 3980 O O . ALA A 1 517 ? 4.279 -11.975 -13.624 1.00 74.62 517 ALA A O 1
ATOM 3981 N N . LEU A 1 518 ? 3.725 -12.427 -15.755 1.00 78.75 518 LEU A N 1
ATOM 3982 C CA . LEU A 1 518 ? 2.320 -12.734 -15.498 1.00 78.75 518 LEU A CA 1
ATOM 3983 C C . LEU A 1 518 ? 2.131 -14.005 -14.657 1.00 78.75 518 LEU A C 1
ATOM 3985 O O . LEU A 1 518 ? 1.216 -14.074 -13.845 1.00 78.75 518 LEU A O 1
ATOM 3989 N N . SER A 1 519 ? 2.990 -15.013 -14.836 1.00 76.38 519 SER A N 1
ATOM 3990 C CA . SER A 1 519 ? 2.911 -16.284 -14.100 1.00 76.38 519 SER A CA 1
ATOM 3991 C C . SER A 1 519 ? 3.386 -16.189 -12.645 1.00 76.38 519 SER A C 1
ATOM 3993 O O . SER A 1 519 ? 2.955 -16.974 -11.804 1.00 76.38 519 SER A O 1
ATOM 3995 N N . GLN A 1 520 ? 4.273 -15.236 -12.343 1.00 67.56 520 GLN A N 1
ATOM 3996 C CA . GLN A 1 520 ? 4.944 -15.111 -11.045 1.00 67.56 520 GLN A CA 1
ATOM 3997 C C . GLN A 1 520 ? 4.327 -14.033 -10.143 1.00 67.56 520 GLN A C 1
ATOM 3999 O O . GLN A 1 520 ? 4.726 -13.909 -8.986 1.00 67.56 520 GLN A O 1
ATOM 4004 N N . GLY A 1 521 ? 3.360 -13.254 -10.633 1.00 64.19 521 GLY A N 1
ATOM 4005 C CA . GLY A 1 521 ? 2.796 -12.142 -9.877 1.00 64.19 521 GLY A CA 1
ATOM 4006 C C . GLY A 1 521 ? 1.415 -11.698 -10.339 1.00 64.19 521 GLY A C 1
ATOM 4007 O O . GLY A 1 521 ? 0.868 -12.162 -11.334 1.00 64.19 521 GLY A O 1
ATOM 4008 N N . VAL A 1 522 ? 0.839 -10.774 -9.574 1.00 58.53 522 VAL A N 1
ATOM 4009 C CA . VAL A 1 522 ? -0.336 -10.011 -10.000 1.00 58.53 522 VAL A CA 1
ATOM 4010 C C . VAL A 1 522 ? 0.126 -9.060 -11.111 1.00 58.53 522 VAL A C 1
ATOM 4012 O O . VAL A 1 522 ? 1.162 -8.421 -10.934 1.00 58.53 522 VAL A O 1
ATOM 4015 N N . PRO A 1 523 ? -0.584 -8.973 -12.248 1.00 68.50 523 PRO A N 1
ATOM 4016 C CA . PRO A 1 523 ? -0.151 -8.145 -13.363 1.00 68.50 523 PRO A CA 1
ATOM 4017 C C . PRO A 1 523 ? -0.217 -6.673 -12.937 1.00 68.50 523 PRO A C 1
ATOM 4019 O O . PRO A 1 523 ? -1.302 -6.151 -12.676 1.00 68.50 523 PRO A O 1
ATOM 4022 N N . ASP A 1 524 ? 0.944 -6.035 -12.800 1.00 74.25 524 ASP A N 1
ATOM 4023 C CA . ASP A 1 524 ? 1.020 -4.602 -12.529 1.00 74.25 524 ASP A CA 1
ATOM 4024 C C . ASP A 1 524 ? 0.559 -3.797 -13.755 1.00 74.25 524 ASP A C 1
ATOM 4026 O O . ASP A 1 524 ? 0.366 -4.337 -14.852 1.00 74.25 524 ASP A O 1
ATOM 4030 N N . GLU A 1 525 ? 0.313 -2.500 -13.558 1.00 80.25 525 GLU A N 1
ATOM 4031 C CA . GLU A 1 525 ? -0.207 -1.632 -14.619 1.00 80.25 525 GLU A CA 1
ATOM 4032 C C . GLU A 1 525 ? 0.736 -1.612 -15.828 1.00 80.25 525 GLU A C 1
ATOM 4034 O O . GLU A 1 525 ? 0.288 -1.722 -16.965 1.00 80.25 525 GLU A O 1
ATOM 4039 N N . ASP A 1 526 ? 2.048 -1.570 -15.582 1.00 81.25 526 ASP A N 1
ATOM 4040 C CA . ASP A 1 526 ? 3.074 -1.573 -16.623 1.00 81.25 526 ASP A CA 1
ATOM 4041 C C . ASP A 1 526 ? 3.051 -2.842 -17.475 1.00 81.25 526 ASP A C 1
ATOM 4043 O O . ASP A 1 526 ? 3.173 -2.767 -18.701 1.00 81.25 526 ASP A O 1
ATOM 4047 N N . VAL A 1 527 ? 2.924 -4.010 -16.842 1.00 85.81 527 VAL A N 1
ATOM 4048 C CA . VAL A 1 527 ? 2.799 -5.292 -17.536 1.00 85.81 527 VAL A CA 1
ATOM 4049 C C . VAL A 1 527 ? 1.503 -5.330 -18.330 1.00 85.81 527 VAL A C 1
ATOM 4051 O O . VAL A 1 527 ? 1.543 -5.696 -19.504 1.00 85.81 527 VAL A O 1
ATOM 4054 N N . CYS A 1 528 ? 0.378 -4.930 -17.729 1.00 86.88 528 CYS A N 1
ATOM 4055 C CA . CYS A 1 528 ? -0.916 -4.888 -18.411 1.00 86.88 528 CYS A CA 1
ATOM 4056 C C . CYS A 1 528 ? -0.885 -3.963 -19.627 1.00 86.88 528 CYS A C 1
ATOM 4058 O O . CYS A 1 528 ? -1.362 -4.343 -20.692 1.00 86.88 528 CYS A O 1
ATOM 4060 N N . GLU A 1 529 ? -0.305 -2.773 -19.487 1.00 88.44 529 GLU A N 1
ATOM 4061 C CA . GLU A 1 529 ? -0.185 -1.803 -20.569 1.00 88.44 529 GLU A CA 1
ATOM 4062 C C . GLU A 1 529 ? 0.717 -2.335 -21.683 1.00 88.44 529 GLU A C 1
ATOM 4064 O O . GLU A 1 529 ? 0.339 -2.304 -22.853 1.00 88.44 529 GLU A O 1
ATOM 4069 N N . THR A 1 530 ? 1.889 -2.875 -21.339 1.00 89.38 530 THR A N 1
ATOM 4070 C CA . THR A 1 530 ? 2.810 -3.443 -22.336 1.00 89.38 530 THR A CA 1
ATOM 4071 C C . THR A 1 530 ? 2.138 -4.589 -23.083 1.00 89.38 530 THR A C 1
ATOM 4073 O O . THR A 1 530 ? 2.165 -4.633 -24.309 1.00 89.38 530 THR A O 1
ATOM 4076 N N . PHE A 1 531 ? 1.466 -5.478 -22.356 1.00 89.62 531 PHE A N 1
ATOM 4077 C CA . PHE A 1 531 ? 0.703 -6.581 -22.922 1.00 89.62 531 PHE A CA 1
ATOM 4078 C C . PHE A 1 531 ? -0.417 -6.083 -23.852 1.00 89.62 531 PHE A C 1
ATOM 4080 O O . PHE A 1 531 ? -0.548 -6.563 -24.976 1.00 89.62 531 PHE A O 1
ATOM 4087 N N . ALA A 1 532 ? -1.189 -5.082 -23.422 1.00 90.25 532 ALA A N 1
ATOM 4088 C CA . ALA A 1 532 ? -2.247 -4.457 -24.211 1.00 90.25 532 ALA A CA 1
ATOM 4089 C C . ALA A 1 532 ? -1.716 -3.843 -25.517 1.00 90.25 532 ALA A C 1
ATOM 4091 O O . ALA A 1 532 ? -2.328 -4.031 -26.573 1.00 90.25 532 ALA A O 1
ATOM 4092 N N . ARG A 1 533 ? -0.552 -3.176 -25.477 1.00 90.88 533 ARG A N 1
ATOM 4093 C CA . ARG A 1 533 ? 0.123 -2.649 -26.676 1.00 90.88 533 ARG A CA 1
ATOM 4094 C C . ARG A 1 533 ? 0.541 -3.770 -27.623 1.00 90.88 533 ARG A C 1
ATOM 4096 O O . ARG A 1 533 ? 0.228 -3.695 -28.805 1.00 90.88 533 ARG A O 1
ATOM 4103 N N . VAL A 1 534 ? 1.174 -4.832 -27.114 1.00 90.81 534 VAL A N 1
ATOM 4104 C CA . VAL A 1 534 ? 1.584 -5.985 -27.939 1.00 90.81 534 VAL A CA 1
ATOM 4105 C C . VAL A 1 534 ? 0.377 -6.614 -28.632 1.00 90.81 534 VAL A C 1
ATOM 4107 O O . VAL A 1 534 ? 0.432 -6.868 -29.831 1.00 90.81 534 VAL A O 1
ATOM 4110 N N . MET A 1 535 ? -0.727 -6.823 -27.908 1.00 89.06 535 MET A N 1
ATOM 4111 C CA . MET A 1 535 ? -1.953 -7.391 -28.482 1.00 89.06 535 MET A CA 1
ATOM 4112 C C . MET A 1 535 ? -2.598 -6.469 -29.517 1.00 89.06 535 MET A C 1
ATOM 4114 O O . MET A 1 535 ? -3.012 -6.943 -30.570 1.00 89.06 535 MET A O 1
ATOM 4118 N N . SER A 1 536 ? -2.630 -5.158 -29.266 1.00 87.50 536 SER A N 1
ATOM 4119 C CA . SER A 1 536 ? -3.184 -4.181 -30.217 1.00 87.50 536 SER A CA 1
ATOM 4120 C C . SER A 1 536 ? -2.364 -4.095 -31.508 1.00 87.50 536 SER A C 1
ATOM 4122 O O . SER A 1 536 ? -2.914 -3.852 -32.580 1.00 87.50 536 SER A O 1
ATOM 4124 N N . SER A 1 537 ? -1.054 -4.327 -31.416 1.00 87.56 537 SER A N 1
ATOM 4125 C CA . SER A 1 537 ? -0.139 -4.335 -32.560 1.00 87.56 537 SER A CA 1
ATOM 4126 C C . SER A 1 537 ? 0.032 -5.719 -33.198 1.00 87.56 537 SER A C 1
ATOM 4128 O O . SER A 1 537 ? 0.724 -5.834 -34.209 1.00 87.56 537 SER A O 1
ATOM 4130 N N . SER A 1 538 ? -0.578 -6.773 -32.650 1.00 86.56 538 SER A N 1
ATOM 4131 C CA . SER A 1 538 ? -0.441 -8.138 -33.162 1.00 86.56 538 SER A CA 1
ATOM 4132 C C . SER A 1 538 ? -1.336 -8.388 -34.389 1.00 86.56 538 SER A C 1
ATOM 4134 O O . SER A 1 538 ? -2.449 -7.857 -34.490 1.00 86.56 538 SER A O 1
ATOM 4136 N N . PRO A 1 539 ? -0.893 -9.213 -35.356 1.00 81.31 539 PRO A N 1
ATOM 4137 C CA . PRO A 1 539 ? -1.725 -9.637 -36.478 1.00 81.31 539 PRO A CA 1
ATOM 4138 C C . PRO A 1 539 ? -2.797 -10.652 -36.071 1.00 81.31 539 PRO A C 1
ATOM 4140 O O . PRO A 1 539 ? -3.824 -10.725 -36.743 1.00 81.31 539 PRO A O 1
ATOM 4143 N N . ALA A 1 540 ? -2.583 -11.400 -34.985 1.00 77.50 540 ALA A N 1
ATOM 4144 C CA . ALA A 1 540 ? -3.492 -12.437 -34.515 1.00 77.50 540 ALA A CA 1
ATOM 4145 C C . ALA A 1 540 ? -4.601 -11.867 -33.618 1.00 77.50 540 ALA A C 1
ATOM 4147 O O . ALA A 1 540 ? -4.368 -10.973 -32.805 1.00 77.50 540 ALA A O 1
ATOM 4148 N N . GLN A 1 541 ? -5.809 -12.422 -33.731 1.00 79.38 541 GLN A N 1
ATOM 4149 C CA . GLN A 1 541 ? -6.892 -12.105 -32.806 1.00 79.38 541 GLN A CA 1
ATOM 4150 C C . GLN A 1 541 ? -6.593 -12.730 -31.429 1.00 79.38 541 GLN A C 1
ATOM 4152 O O . GLN A 1 541 ? -6.209 -13.903 -31.374 1.00 79.38 541 GLN A O 1
ATOM 4157 N N . PRO A 1 542 ? -6.752 -11.986 -30.317 1.00 82.44 542 PRO A N 1
ATOM 4158 C CA . PRO A 1 542 ? -6.471 -12.519 -28.993 1.00 82.44 542 PRO A CA 1
ATOM 4159 C C . PRO A 1 542 ? -7.425 -13.678 -28.657 1.00 82.44 542 PRO A C 1
ATOM 4161 O O . PRO A 1 542 ? -8.631 -13.568 -28.893 1.00 82.44 542 PRO A O 1
ATOM 4164 N N . PRO A 1 543 ? -6.921 -14.786 -28.087 1.00 82.50 543 PRO A N 1
ATOM 4165 C CA . PRO A 1 543 ? -7.768 -15.896 -27.664 1.00 82.50 543 PRO A CA 1
ATOM 4166 C C . PRO A 1 543 ? -8.677 -15.495 -26.481 1.00 82.50 543 PRO A C 1
ATOM 4168 O O . PRO A 1 543 ? -8.373 -14.534 -25.767 1.00 82.50 543 PRO A O 1
ATOM 4171 N N . PRO A 1 544 ? -9.777 -16.230 -26.213 1.00 83.69 544 PRO A N 1
ATOM 4172 C CA . PRO A 1 544 ? -10.784 -15.840 -25.215 1.00 83.69 544 PRO A CA 1
ATOM 4173 C C . PRO A 1 544 ? -10.229 -15.559 -23.810 1.00 83.69 544 PRO A C 1
ATOM 4175 O O . PRO A 1 544 ? -10.617 -14.592 -23.162 1.00 83.69 544 PRO A O 1
ATOM 4178 N N . ASN A 1 545 ? -9.258 -16.353 -23.357 1.00 83.62 545 ASN A N 1
ATOM 4179 C CA . ASN A 1 545 ? -8.583 -16.159 -22.070 1.00 83.62 545 ASN A CA 1
ATOM 4180 C C . ASN A 1 545 ? -7.811 -14.829 -21.989 1.00 83.62 545 ASN A C 1
ATOM 4182 O O . ASN A 1 545 ? -7.732 -14.223 -20.921 1.00 83.62 545 ASN A O 1
ATOM 4186 N N . VAL A 1 546 ? -7.248 -14.369 -23.107 1.00 84.06 546 VAL A N 1
ATOM 4187 C CA . VAL A 1 546 ? -6.548 -13.083 -23.207 1.00 84.06 546 VAL A CA 1
ATOM 4188 C C . VAL A 1 546 ? -7.543 -11.923 -23.219 1.00 84.06 546 VAL A C 1
ATOM 4190 O O . VAL A 1 546 ? -7.293 -10.901 -22.582 1.00 84.06 546 VAL A O 1
ATOM 4193 N N . ILE A 1 547 ? -8.698 -12.093 -23.864 1.00 85.50 547 ILE A N 1
ATOM 4194 C CA . ILE A 1 547 ? -9.794 -11.113 -23.823 1.00 85.50 547 ILE A CA 1
ATOM 4195 C C . ILE A 1 547 ? -10.285 -10.930 -22.380 1.00 85.50 547 ILE A C 1
ATOM 4197 O O . ILE A 1 547 ? -10.402 -9.801 -21.904 1.00 85.50 547 ILE A O 1
ATOM 4201 N N . ASP A 1 548 ? -10.512 -12.026 -21.654 1.00 84.81 548 ASP A N 1
ATOM 4202 C CA . ASP A 1 548 ? -10.933 -11.981 -20.248 1.00 84.81 548 ASP A CA 1
ATOM 4203 C C . ASP A 1 548 ? -9.878 -11.342 -19.339 1.00 84.81 548 ASP A C 1
ATOM 4205 O O . ASP A 1 548 ? -10.214 -10.627 -18.391 1.00 84.81 548 ASP A O 1
ATOM 4209 N N . PHE A 1 549 ? -8.596 -11.572 -19.629 1.00 85.88 549 PHE A N 1
ATOM 4210 C CA . PHE A 1 549 ? -7.501 -10.896 -18.944 1.00 85.88 549 PHE A CA 1
ATOM 4211 C C . PHE A 1 549 ? -7.537 -9.380 -19.183 1.00 85.88 549 PHE A C 1
ATOM 4213 O O . PHE A 1 549 ? -7.517 -8.618 -18.217 1.00 85.88 549 PHE A O 1
ATOM 4220 N N . LEU A 1 550 ? -7.658 -8.937 -20.440 1.00 85.88 550 LEU A N 1
ATOM 4221 C CA . LEU A 1 550 ? -7.736 -7.515 -20.791 1.00 85.88 550 LEU A CA 1
ATOM 4222 C C . LEU A 1 550 ? -8.972 -6.835 -20.186 1.00 85.88 550 LEU A C 1
ATOM 4224 O O . LEU A 1 550 ? -8.863 -5.704 -19.725 1.00 85.88 550 LEU A O 1
ATOM 4228 N N . LYS A 1 551 ? -10.116 -7.528 -20.097 1.00 85.62 551 LYS A N 1
ATOM 4229 C CA . LYS A 1 551 ? -11.313 -7.042 -19.384 1.00 85.62 551 LYS A CA 1
ATOM 4230 C C . LYS A 1 551 ? -11.035 -6.777 -17.910 1.00 85.62 551 LYS A C 1
ATOM 4232 O O . LYS A 1 551 ? -11.322 -5.695 -17.406 1.00 85.62 551 LYS A O 1
ATOM 4237 N N . LYS A 1 552 ? -10.446 -7.756 -17.217 1.00 84.38 552 LYS A N 1
ATOM 4238 C CA . LYS A 1 552 ? -10.086 -7.618 -15.797 1.00 84.38 552 LYS A CA 1
ATOM 4239 C C . LYS A 1 552 ? -9.059 -6.506 -15.589 1.00 84.38 552 LYS A C 1
ATOM 4241 O O . LYS A 1 552 ? -9.170 -5.756 -14.623 1.00 84.38 552 LYS A O 1
ATOM 4246 N N . ALA A 1 553 ? -8.090 -6.381 -16.496 1.00 83.38 553 ALA A N 1
ATOM 4247 C CA . ALA A 1 553 ? -7.102 -5.312 -16.465 1.00 83.38 553 ALA A CA 1
ATOM 4248 C C . ALA A 1 553 ? -7.744 -3.934 -16.694 1.00 83.38 553 ALA A C 1
ATOM 4250 O O . ALA A 1 553 ? -7.462 -3.018 -15.933 1.00 83.38 553 ALA A O 1
ATOM 4251 N N . ALA A 1 554 ? -8.645 -3.789 -17.670 1.00 85.19 554 ALA A N 1
ATOM 4252 C CA . ALA A 1 554 ? -9.350 -2.536 -17.951 1.00 85.19 554 ALA A CA 1
ATOM 4253 C C . ALA A 1 554 ? -10.283 -2.116 -16.805 1.00 85.19 554 ALA A C 1
ATOM 4255 O O . ALA A 1 554 ? -10.360 -0.935 -16.484 1.00 85.19 554 ALA A O 1
ATOM 4256 N N . ALA A 1 555 ? -10.943 -3.074 -16.146 1.00 81.12 555 ALA A N 1
ATOM 4257 C CA . ALA A 1 555 ? -11.748 -2.804 -14.955 1.00 81.12 555 ALA A CA 1
ATOM 4258 C C . ALA A 1 555 ? -10.890 -2.330 -13.770 1.00 81.12 555 ALA A C 1
ATOM 4260 O O . ALA A 1 555 ? -11.327 -1.496 -12.983 1.00 81.12 555 ALA A O 1
ATOM 4261 N N . ARG A 1 556 ? -9.665 -2.855 -13.642 1.00 75.94 556 ARG A N 1
ATOM 4262 C CA . ARG A 1 556 ? -8.728 -2.478 -12.577 1.00 75.94 556 ARG A CA 1
ATOM 4263 C C . ARG A 1 556 ? -7.999 -1.160 -12.851 1.00 75.94 556 ARG A C 1
ATOM 4265 O O . ARG A 1 556 ? -7.743 -0.407 -11.920 1.00 75.94 556 ARG A O 1
ATOM 4272 N N . TYR A 1 557 ? -7.642 -0.910 -14.105 1.00 78.75 557 TYR A N 1
ATOM 4273 C CA . TYR A 1 557 ? -6.858 0.236 -14.562 1.00 78.75 557 TYR A CA 1
ATOM 4274 C C . TYR A 1 557 ? -7.686 1.087 -15.530 1.00 78.75 557 TYR A C 1
ATOM 4276 O O . TYR A 1 557 ? -7.283 1.342 -16.663 1.00 78.75 557 TYR A O 1
ATOM 4284 N N . SER A 1 558 ? -8.865 1.523 -15.080 1.00 75.75 558 SER A N 1
ATOM 4285 C CA . SER A 1 558 ? -9.849 2.245 -15.901 1.00 75.75 558 SER A CA 1
ATOM 4286 C C . SER A 1 558 ? -9.330 3.566 -16.473 1.00 75.75 558 SER A C 1
ATOM 4288 O O . SER A 1 558 ? -9.813 4.021 -17.506 1.00 75.75 558 SER A O 1
ATOM 4290 N N . ASN A 1 559 ? -8.332 4.168 -15.822 1.00 76.50 559 ASN A N 1
ATOM 4291 C CA . ASN A 1 559 ? -7.727 5.433 -16.243 1.00 76.50 559 ASN A CA 1
ATOM 4292 C C . ASN A 1 559 ? -6.655 5.246 -17.331 1.00 76.50 559 ASN A C 1
ATOM 4294 O O . ASN A 1 559 ? -6.233 6.220 -17.952 1.00 76.50 559 ASN A O 1
ATOM 4298 N N . ASN A 1 560 ? -6.213 4.011 -17.587 1.00 81.06 560 ASN A N 1
ATOM 4299 C CA . ASN A 1 560 ? -5.197 3.726 -18.590 1.00 81.06 560 ASN A CA 1
ATOM 4300 C C . ASN A 1 560 ? -5.859 3.472 -19.956 1.00 81.06 560 ASN A C 1
ATOM 4302 O O . ASN A 1 560 ? -6.366 2.383 -20.247 1.00 81.06 560 ASN A O 1
ATOM 4306 N N . SER A 1 561 ? -5.850 4.498 -20.810 1.00 87.38 561 SER A N 1
ATOM 4307 C CA . SER A 1 561 ? -6.511 4.487 -22.123 1.00 87.38 561 SER A CA 1
ATOM 4308 C C . SER A 1 561 ? -6.000 3.392 -23.061 1.00 87.38 561 SER A C 1
ATOM 4310 O O . SER A 1 561 ? -6.763 2.895 -23.888 1.00 87.38 561 SER A O 1
ATOM 4312 N N . VAL A 1 562 ? -4.744 2.969 -22.910 1.00 88.62 562 VAL A N 1
ATOM 4313 C CA . VAL A 1 562 ? -4.134 1.909 -23.720 1.00 88.62 562 VAL A CA 1
ATOM 4314 C C . VAL A 1 562 ? -4.729 0.549 -23.361 1.00 88.62 562 VAL A C 1
ATOM 4316 O O . VAL A 1 562 ? -5.115 -0.211 -24.250 1.00 88.62 562 VAL A O 1
ATOM 4319 N N . ILE A 1 563 ? -4.861 0.255 -22.063 1.00 87.25 563 ILE A N 1
ATOM 4320 C CA . ILE A 1 563 ? -5.463 -0.995 -21.577 1.00 87.25 563 ILE A CA 1
ATOM 4321 C C . ILE A 1 563 ? -6.944 -1.050 -21.970 1.00 87.25 563 ILE A C 1
ATOM 4323 O O . ILE A 1 563 ? -7.407 -2.048 -22.529 1.00 87.25 563 ILE A O 1
ATOM 4327 N N . VAL A 1 564 ? -7.678 0.041 -21.733 1.00 86.94 564 VAL A N 1
ATOM 4328 C CA . VAL A 1 564 ? -9.103 0.148 -22.084 1.00 86.94 564 VAL A CA 1
ATOM 4329 C C . VAL A 1 564 ? -9.308 0.048 -23.599 1.00 86.94 564 VAL A C 1
ATOM 4331 O O . VAL A 1 564 ? -10.209 -0.656 -24.056 1.00 86.94 564 VAL A O 1
ATOM 4334 N N . GLY A 1 565 ? -8.462 0.710 -24.390 1.00 86.88 565 GLY A N 1
ATOM 4335 C CA . GLY A 1 565 ? -8.497 0.657 -25.850 1.00 86.88 565 GLY A CA 1
ATOM 4336 C C . GLY A 1 565 ? -8.275 -0.756 -26.387 1.00 86.88 565 GLY A C 1
ATOM 4337 O O . GLY A 1 565 ? -9.057 -1.223 -27.213 1.00 86.88 565 GLY A O 1
ATOM 4338 N N . ALA A 1 566 ? -7.276 -1.473 -25.866 1.00 86.12 566 ALA A N 1
ATOM 4339 C CA . ALA A 1 566 ? -6.997 -2.853 -26.260 1.00 86.12 566 ALA A CA 1
ATOM 4340 C C . ALA A 1 566 ? -8.150 -3.808 -25.915 1.00 86.12 566 ALA A C 1
ATOM 4342 O O . ALA A 1 566 ? -8.508 -4.658 -26.730 1.00 86.12 566 ALA A O 1
ATOM 4343 N N . ALA A 1 567 ? -8.768 -3.651 -24.737 1.00 86.31 567 ALA A N 1
ATOM 4344 C CA . ALA A 1 567 ? -9.945 -4.432 -24.364 1.00 86.31 567 ALA A CA 1
ATOM 4345 C C . ALA A 1 567 ? -11.096 -4.204 -25.363 1.00 86.31 567 ALA A C 1
ATOM 4347 O O . ALA A 1 567 ? -11.649 -5.168 -25.897 1.00 86.31 567 ALA A O 1
ATOM 4348 N N . ARG A 1 568 ? -11.394 -2.941 -25.702 1.00 85.31 568 ARG A N 1
ATOM 4349 C CA . ARG A 1 568 ? -12.435 -2.595 -26.688 1.00 85.31 568 ARG A CA 1
ATOM 4350 C C . ARG A 1 568 ? -12.153 -3.188 -28.070 1.00 85.31 568 ARG A C 1
ATOM 4352 O O . ARG A 1 568 ? -13.045 -3.789 -28.664 1.00 85.31 568 ARG A O 1
ATOM 4359 N N . LEU A 1 569 ? -10.917 -3.065 -28.565 1.00 80.44 569 LEU A N 1
ATOM 4360 C CA . LEU A 1 569 ? -10.496 -3.623 -29.859 1.00 80.44 569 LEU A CA 1
ATOM 4361 C C . LEU A 1 569 ? -10.612 -5.151 -29.911 1.00 80.44 569 LEU A C 1
ATOM 4363 O O . LEU A 1 569 ? -10.906 -5.715 -30.961 1.00 80.44 569 LEU A O 1
ATOM 4367 N N . ALA A 1 570 ? -10.433 -5.821 -28.774 1.00 74.75 570 ALA A N 1
ATOM 4368 C CA . ALA A 1 570 ? -10.588 -7.264 -28.651 1.00 74.75 570 ALA A CA 1
ATOM 4369 C C . ALA A 1 570 ? -12.062 -7.732 -28.602 1.00 74.75 570 ALA A C 1
ATOM 4371 O O . ALA A 1 570 ? -12.319 -8.917 -28.394 1.00 74.75 570 ALA A O 1
ATOM 4372 N N . GLY A 1 571 ? -13.034 -6.826 -28.783 1.00 64.94 571 GLY A N 1
ATOM 4373 C CA . GLY A 1 571 ? -14.465 -7.131 -28.703 1.00 64.94 571 GLY A CA 1
ATOM 4374 C C . GLY A 1 571 ? -14.999 -7.200 -27.269 1.00 64.94 571 GLY A C 1
ATOM 4375 O O . GLY A 1 571 ? -16.073 -7.755 -27.037 1.00 64.94 571 GLY A O 1
ATOM 4376 N N . ALA A 1 572 ? -14.266 -6.660 -26.290 1.00 52.91 572 ALA A N 1
ATOM 4377 C CA . ALA A 1 572 ? -14.772 -6.510 -24.936 1.00 52.91 572 ALA A CA 1
ATOM 4378 C C . ALA A 1 572 ? -15.560 -5.200 -24.801 1.00 52.91 572 ALA A C 1
ATOM 4380 O O . ALA A 1 572 ? -14.967 -4.124 -24.729 1.00 52.91 572 ALA A O 1
ATOM 4381 N N . SER A 1 573 ? -16.890 -5.277 -24.716 1.00 36.72 573 SER A N 1
ATOM 4382 C CA . SER A 1 573 ? -17.632 -4.198 -24.051 1.00 36.72 573 SER A CA 1
ATOM 4383 C C . SER A 1 573 ? -17.241 -4.167 -22.565 1.00 36.72 573 SER A C 1
ATOM 4385 O O . SER A 1 573 ? -17.072 -5.252 -21.991 1.00 36.72 573 SER A O 1
ATOM 4387 N N . PRO A 1 574 ? -17.049 -2.970 -21.975 1.00 45.38 574 PRO A N 1
ATOM 4388 C CA . PRO A 1 574 ? -16.775 -2.808 -20.548 1.00 45.38 574 PRO A CA 1
ATOM 4389 C C . PRO A 1 574 ? -17.916 -3.323 -19.667 1.00 45.38 574 PRO A C 1
ATOM 4391 O O . PRO A 1 574 ? -19.088 -3.248 -20.108 1.00 45.38 574 PRO A O 1
#

pLDDT: mean 73.55, std 23.26, range [20.94, 96.75]

Sequence (574 aa):
MGIVFGCALQAAPETSIVVEMPAYQVRADRILPIPETWRHVSVPALVLERGKSVLVAPGYYVLSNLSEQNTRLFINELQLRQFAGTLLWPMLVQMQPRRPAVVILDGSRGAGEDWRLPDGAAWEGDPIKTGVQPGSVSTSGLTTGLQWLSSAQGFSTSLHIDVAGDGTTRVDDGEDWDKPLPAGFVYAAMRGDQVAAWVNAGNPLADVSRPQEEKLAASVSQEQVALALNSFSRPPPAWFLLGMKWLIASTEVSRTRITFARINVSVPTETRSDISTNAQTLIDGGVPPPPTVSTRVAPVSIHLSSLLPMLKKNGEFEFEETQVASALVHYGLYGDNGKHRQKLMSLVERQSAGEELTEALFKEVFGFDTKKMLSKLSVYIRTFAAYKHHELRGKIPPMPEIGVSQATQAEAARLQAEAFIALGRPDLALDKLRIAYWRGEREPEMLAVLALLEQRAGSEARARKIVQTLMKLPRPPLRARIVAAKLRLQDALSARPEGAKLSMDETVEIMGMLSVALSQGVPDEDVCETFARVMSSSPAQPPPNVIDFLKKAAARYSNNSVIVGAARLAGASP

Organism: NCBI:txid1184151

Foldseek 3Di:
DDDDDDDDDDDDDPPDPAQDDPDDPPPDDDDQDDQDWWKWWKAQWDWDDDPPDIQTAAIAIEIEPDDPVQVVVLVVLLLQLSVVCCVVPSPLRVLAFNYHAYEYEDAPDAQFDFPDDPPPPPDPPQPDDDDDDDDDDDDDDDDDDDPCCLPFALAADDDDDDDDDDDDDDDDDDDDNRGPDFQQHKDWFADFNYIYIYHHQYQGDPPGHRDGSSLSSLNVSLVSSLNSQCLDLQHFAPLLSLLSSVQSSPWDGDQFKTKGLDDPPPTPPPPPPPPPPPDDDDDDDDDDDDPPDPDDDDFDAQPDPFLQVLRQDRDDDDPSSSLLSNLLNSCQCWNQNNPNVVLVVVVRVCVSVVHRDDQVSNCVSPVDGRVVVVVVSRVCSRCVPGTDMDMDGGRDPDRPDIDIDIDDLLRVLQSVLSNCVSVVRNVVSLVSLVSCVVVSDLDQSSLLSNLVSCVVSVVNVSSCSSLVSLVPDPDRDLSSLLSVLVSLLVVQCVVDDPPAAGDPVSLCVSVVSLVVSVVPGDQGLSSLLSNLSSQVRHPDQDDPVVLVVLVVSCSSCVVPCSSVVSNVVSVDDD

Secondary structure (DSSP, 8-state):
----------PPP------PPPPP---S---PPPPP--EEEEEPPEEEEETTEEEEE--EEEEE-S-HHHHHHHHHHHHHHHHHHHHH-HHHHHHS-SSPEEEEEESS--TT--SSS-TT---TT-S-------------------TTHHHH--------------------SS-SSSSPPPTT-EEEEEETTEEEEEEE-SPPSTT-PPPPHHHHHHHHHHHHHHHHHHTSSSPPPHHHHHHHHHHHHT-EE-SSEEEES------------------------PPPPP------PPPP----S-SHHHHH--S---HHHHHHHHHHHHHHHHBGGGTTHHHHHHHHHHHHTT----HHHHHHHHSS-HHHHHHHHHHHHHH--SB--EEEES-PPPPPP--EEEPPHHHHHHHHHHHHHHTT-HHHHHHHHHHHHHTT---HHHHHHHHHHHHHTT-HHHHHHHHHHHTTSSS--HHHHHHHHHHHHHHHHHTS-TTPPPPHHHHHHHHHHHHHHHHHS---HHHHHHHHHHHHT-SSPPPHHHHHHHHHHHHHSTT-HHHHHHHHHTT---

Radius of gyration: 28.54 Å; chains: 1; bounding box: 86×89×104 Å